Protein 9K01 (pdb70)

Secondary structure (DSSP, 8-state):
-HHHHHHHHHHHHHHGGGGTTSTTEE--SSSSSEEEE-SSEEEEEEEEE--THHHHHHHHT--TTHHHHHHHHHHHHHHTTTPEEEEEEEEEEESS--HHHHHHHHHHHHHHHHHHT-EEEEEEEEE-TTTBSSEEEEEEEEEEEETT----STT--TT-EEEEEEPSSSTTSSHHHHHHHHHHHH-TT-EETTEEHHHHHHPPPP--HHHHHHHHTTS---EEEE--TTGGGGGGGT-SSEEEE-PPPP-HHHHHHHTTT--HHHHTTTS-TTEEEEEEE-GGGHHHHHHHHHHHS-EEEEEEEESSTT-EEEGGGTEE-/-HHHHHHHHHHHHHHGGGGTTSTTEE--SSSSSEEEE-SSEEEEEEEEE--THHHHHHHHT--TTHHHHHHHHHHHHHHTTTPEEEEEEEEEEESS--HHHHHHHHHHHHHHHHHHT-EEEEEEEEE-TTTBSSEEEEEEEEEEEETT----STT--TT-EEEEEE-SSSTTSSHHHHHHHHHHHH-TT-EETTEEHHHHHHPPPP--HHHHHHHHTTS---EEEE--TTGGGGGGGT-SEEEEE-PPPP-HHHHHHHHTT--HHHHHHHS-TTEEEEEEE-GGGHHHHHHHHHTTS-EEEEEEEEEEES-EEEGGGTEE-

Nearest PDB structures (foldseek):
  2v9y-assembly1_A  TM=9.393E-01  e=4.290E-32  Homo sapiens
  2z01-assembly1_A  TM=9.133E-01  e=9.093E-33  Geobacillus kaustophilus
  2btu-assembly1_A  TM=8.397E-01  e=6.267E-33  Bacillus anthracis
  3qty-assembly1_B  TM=8.803E-01  e=1.890E-30  Francisella tularensis subsp. tularensis
  3qty-assembly1_A  TM=8.689E-01  e=3.716E-29  Francisella tularensis subsp. tularensis

Foldseek 3Di:
DVVVVVVVQVVVVVCLVVQVVHFQRWDHPDALWIWGDRDQWTKTKHKDWLPCLQVLCVVVVAQQARLLLQLQSALLSCCFFPWQWEEKEKEKEAQDPDPSNVVSNVNNVVVNCVVSVYYHDYYDYHHDNVVDDGIIMMMMIMTMGGPVLTAQLPQADFQWWKKFFFKPAQRRWPLVVLCVLPCVVANQQRADPRDGNSCRSNPHTDHCNPLSNVLSVPAAFRGKFFQHQQAPLRVCSNDQWEAEWADDDQDDSRVVSVVSPDDPQVCNGITNSTTGMMTIHHPVCVVVSCVSSVVPGDMGRTGTTRRPTNWYANPVVRYID/DCVVVVVVQVVVVVCLVVQVPHFQRWDHPDALWIWGDRDQKTKTKHKWWLPCLQVLCVVVVAQQARLLLQLQSALLSCCFFPWQWEEKEKEKEAQDPDPSNVVSNVNNVVVNCVVSVYYYDYYDYHHDNVPDPGIIMMMMIMTMGGPVLTAQLPQADFQWWKKFFFKPAQRRWPLVVLCVLDCVVQNQQHDDPHDGNSCRSNVHTDHCNVLSNVLSVPAAFRGKFFQHQQAPCRVCSNDFFEAEWAADDQDDSRVVSVVSPQPPLVSNGITNRTTGMMTIHGPVCVVVSCVSSVVPGDMGRTGTTRNHTNWYHNPVVRDID

Solvent-accessible surface area: 23144 Å² total; per-residue (Å²): 90,84,141,2,52,117,38,9,41,139,19,1,109,88,0,34,112,34,5,142,70,104,52,0,49,17,37,90,24,50,52,7,10,8,29,0,37,25,46,130,32,52,1,0,2,9,10,26,11,1,19,8,0,0,31,1,0,53,71,49,46,74,4,30,24,1,0,24,0,0,0,0,4,0,0,0,10,0,1,0,3,8,0,62,1,0,0,0,2,6,6,1,0,0,69,74,48,43,64,108,14,1,98,25,0,5,111,2,0,55,90,0,0,65,48,4,23,0,0,1,3,10,37,40,35,12,55,7,83,56,0,1,52,0,8,0,0,0,4,3,0,0,0,33,6,92,77,83,126,38,22,44,2,132,122,1,125,30,38,8,0,0,0,0,0,10,14,28,14,1,3,9,45,16,6,59,65,0,24,116,48,0,45,108,134,53,23,33,99,76,108,30,119,59,68,75,1,67,55,30,0,5,52,34,3,52,7,0,6,124,1,0,40,59,0,40,123,59,12,70,8,15,0,1,0,0,4,17,40,25,0,4,57,5,0,81,99,10,20,122,65,0,2,68,1,106,5,10,92,28,92,7,2,11,80,6,0,71,107,30,64,19,71,25,45,79,0,1,70,46,2,8,2,18,0,0,0,0,0,0,0,8,69,140,37,38,109,78,0,39,119,6,0,59,140,57,53,130,19,43,83,4,11,56,4,22,189,62,114,36,93,0,42,0,100,73,59,69,33,71,17,94,73,167,1,59,121,45,8,27,137,20,1,83,97,0,34,115,30,7,152,65,111,54,0,65,18,35,89,23,53,53,6,8,8,28,0,34,25,44,126,33,53,1,0,2,11,11,26,8,1,19,9,0,0,30,1,0,53,70,54,42,66,8,38,19,0,0,22,0,0,0,0,4,0,0,0,11,0,0,0,2,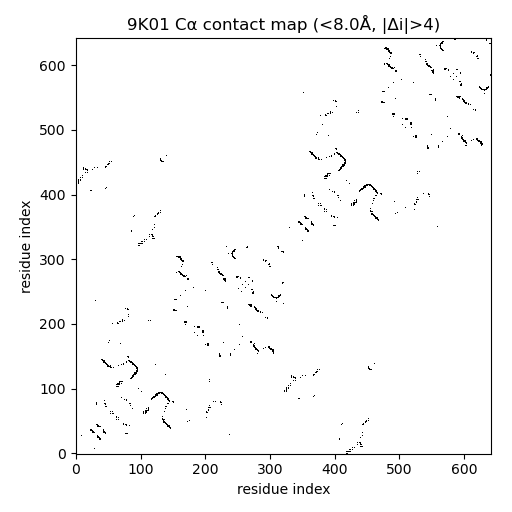8,0,58,1,0,0,0,2,7,7,0,0,0,66,78,49,54,62,95,12,1,85,24,0,4,86,0,0,54,129,1,0,79,57,4,21,0,0,1,3,13,37,39,31,16,58,9,80,51,0,1,59,0,6,0,0,0,2,3,0,0,0,32,5,102,78,81,126,40,21,50,2,140,129,1,124,39,31,4,3,0,0,0,0,11,14,29,16,1,3,10,46,17,7,67,65,0,22,126,52,0,45,112,140,50,24,32,107,78,103,26,107,64,73,71,0,64,53,33,0,4,49,32,4,52,7,0,5,120,1,0,41,58,0,40,125,58,10,76,6,16,0,0,0,0,4,18,40,24,0,3,59,5,0,81,100,10,19,121,70,0,2,58,0,86,4,20,94,33,106,7,2,13,45,4,0,62,110,30,64,15,69,40,50,68,0,1,70,41,2,9,5,18,0,0,0,0,0,0,0,10,90,136,41,60,139,83,0,38,118,6,0,61,152,66,54,138,11,60,85,6,10,65,3,29,199,95,114,37,92,1,50,0,102,78,48,71,24,65,14

InterPro domains:
  IPR004733 Phosphoribosylformylglycinamidine cyclo-ligase [MF_00741] (2-330)
  IPR004733 Phosphoribosylformylglycinamidine cyclo-ligase [PTHR10520] (2-324)
  IPR004733 Phosphoribosylformylglycinamidine cyclo-ligase [TIGR00878] (2-320)
  IPR004733 Phosphoribosylformylglycinamidine cyclo-ligase [cd02196] (40-319)
  IPR010918 PurM-like, C-terminal domain [PF02769] (170-321)
  IPR016188 PurM-like, N-terminal domain [PF00586] (44-158)
  IPR036676 PurM-like, C-terminal domain superfamily [G3DSA:3.90.650.10] (165-334)
  IPR036676 PurM-like, C-terminal domain superfamily [SSF56042] (165-321)
  IPR036921 PurM-like, N-terminal domain superfamily [G3DSA:3.30.1330.10] (2-164)
  IPR036921 PurM-like, N-terminal domain superfamily [SSF55326] (2-164)

Organism: Pyrococcus abyssi (strain GE5 / Orsay) (NCBI:txid272844)

Sequence (642 aa):
TARALREIIRTARETFKLRKGKVGEPGDIGHYAALLDFGNFYLAMTTDGVGTKVLVAEAVGKFDTIGIDMIAMNVNDLLCVGAEPLALVDYFAVKEPNEEVFKQVAKGLYKGAEEAGVAIVGGETAVMPDLINGYDLAGTAIGIVEKGKVITGERIRPGDSVIGISSSGIHSNGLTLARKLLIPKYGLDYEYEGRKLWEWLLEPTRIYVRPILELINSVEVHGLAHITGGGLLNLKRLTNYGFELEMPPIEGIFKLIHENGVPLDEMFRVFNMGVGFIVVVPQEEKEEALEILSRHYKSYELGNVTRELGKIKVKNYGITLLTARALREIIRTARETFKLRKGKVGEPGDIGHYAALLDFGNFYLAMTTDGVGTKVLVAEAVGKFDTIGIDMIAMNVNDLLCVGAEPLALVDYYFAVKEPNEEVFKQVAKGLYKGAEEAGVAIVGGETAVMPDLINGYDLAGTAIGIVEKGKVITGERIRPGDSVIGISSSGIHSNGLTLARKLLIPKYGLDYEYEGRKLWEWLLEPTRIYVRPILELINSVEVHGLAHITGGGLLNLKRLTNYGFELEMPPIEGIFKLIHENGVPLDEMFRVFNMGVGFIVVVPQEEKEEALEILSRHYKSYELGNVTRELGKIKVKNYGITLL

Structure (mmCIF, N/CA/C/O backbone):
data_9K01
#
_entry.id   9K01
#
_cell.length_a   106.017
_cell.length_b   111.987
_cell.length_c   71.119
_cell.angle_alpha   90.000
_cell.angle_beta   106.742
_cell.angle_gamma   90.000
#
_symmetry.space_group_name_H-M   'C 1 2 1'
#
loop_
_entity.id
_entity.type
_entity.pdbx_description
1 polymer 'Phosphoribosylformylglycinamidine cyclo-ligase'
2 non-polymer 'SULFATE ION'
3 non-polymer "ADENOSINE-5'-DIPHOSPHATE"
4 water water
#
loop_
_atom_site.group_PDB
_atom_site.id
_atom_site.type_symbol
_atom_site.label_atom_id
_atom_site.label_alt_id
_atom_site.label_comp_id
_atom_site.label_asym_id
_atom_site.label_entity_id
_atom_site.label_seq_id
_atom_site.pdbx_PDB_ins_code
_atom_site.Cartn_x
_atom_site.Cartn_y
_atom_site.Cartn_z
_atom_site.occupancy
_atom_site.B_iso_or_equiv
_atom_site.auth_seq_id
_atom_site.auth_comp_id
_atom_site.auth_asym_id
_atom_site.auth_atom_id
_atom_site.pdbx_PDB_model_num
ATOM 1 N N . THR A 1 1 ? 10.08376 -7.64786 4.33051 1.000 37.88646 14 THR A N 1
ATOM 2 C CA . THR A 1 1 ? 10.59275 -6.62916 5.24315 1.000 44.46683 14 THR A CA 1
ATOM 3 C C . THR A 1 1 ? 11.90186 -7.08206 5.88819 1.000 47.38984 14 THR A C 1
ATOM 4 O O . THR A 1 1 ? 12.85796 -6.30981 5.98611 1.000 36.73964 14 THR A O 1
ATOM 8 N N . ALA A 1 2 ? 11.94268 -8.34333 6.32610 1.000 47.12058 15 ALA A N 1
ATOM 9 C CA . ALA A 1 2 ? 13.15427 -8.86333 6.95312 1.000 44.19201 15 ALA A CA 1
ATOM 10 C C . ALA A 1 2 ? 14.31596 -8.88880 5.96960 1.000 39.57363 15 ALA A C 1
ATOM 11 O O . ALA A 1 2 ? 15.45660 -8.57619 6.33320 1.000 36.78371 15 ALA A O 1
ATOM 13 N N . ARG A 1 3 ? 14.04231 -9.24247 4.71202 1.000 37.08306 16 ARG A N 1
ATOM 14 C CA . ARG A 1 3 ? 15.10426 -9.31933 3.71569 1.000 37.02900 16 ARG A CA 1
ATOM 15 C C . ARG A 1 3 ? 15.57867 -7.92414 3.32381 1.000 30.09864 16 ARG A C 1
ATOM 16 O O . ARG A 1 3 ? 16.76793 -7.71234 3.05446 1.000 36.40922 16 ARG A O 1
ATOM 24 N N . ALA A 1 4 ? 14.65730 -6.96313 3.28735 1.000 29.74250 17 ALA A N 1
ATOM 25 C CA . ALA A 1 4 ? 15.03294 -5.57245 3.06027 1.000 30.32221 17 ALA A CA 1
ATOM 26 C C . ALA A 1 4 ? 15.86037 -5.03740 4.22050 1.000 31.16874 17 ALA A C 1
ATOM 27 O O . ALA A 1 4 ? 16.93284 -4.45606 4.01822 1.000 32.14527 17 ALA A O 1
ATOM 29 N N . LEU A 1 5 ? 15.37120 -5.22538 5.44757 1.000 27.99552 18 LEU A N 1
ATOM 30 C CA . LEU A 1 5 ? 16.09131 -4.74185 6.62395 1.000 31.31985 18 LEU A CA 1
ATOM 31 C C . LEU A 1 5 ? 17.46499 -5.38903 6.75643 1.000 35.60250 18 LEU A C 1
ATOM 32 O O . LEU A 1 5 ? 18.40819 -4.74799 7.23321 1.000 30.99505 18 LEU A O 1
ATOM 37 N N . ARG A 1 6 ? 17.60975 -6.64400 6.32357 1.000 29.33954 19 ARG A N 1
ATOM 38 C CA . ARG A 1 6 ? 18.89655 -7.32350 6.45133 1.000 27.69097 19 ARG A CA 1
ATOM 39 C C . ARG A 1 6 ? 20.03152 -6.50786 5.83543 1.000 28.07164 19 ARG A C 1
ATOM 40 O O . ARG A 1 6 ? 21.14317 -6.46918 6.37411 1.000 31.18452 19 ARG A O 1
ATOM 48 N N . GLU A 1 7 ? 19.76212 -5.84078 4.71188 1.000 31.29206 20 GLU A N 1
ATOM 49 C CA . GLU A 1 7 ? 20.78317 -5.03257 4.05090 1.000 32.59998 20 GLU A CA 1
ATOM 50 C C . GLU A 1 7 ? 21.27159 -3.90639 4.95325 1.000 25.65809 20 GLU A C 1
ATOM 51 O O . GLU A 1 7 ? 22.47575 -3.62114 5.01371 1.000 28.87356 20 GLU A O 1
ATOM 57 N N . ILE A 1 8 ? 20.34881 -3.22943 5.63290 1.000 27.74380 21 ILE A N 1
ATOM 58 C CA . ILE A 1 8 ? 20.76767 -2.13099 6.49707 1.000 23.86466 21 ILE A CA 1
ATOM 59 C C . ILE A 1 8 ? 21.46368 -2.67333 7.74002 1.000 27.07755 21 ILE A C 1
ATOM 60 O O . ILE A 1 8 ? 22.48235 -2.12722 8.18368 1.000 26.86376 21 ILE A O 1
ATOM 65 N N . ILE A 1 9 ? 20.96058 -3.78411 8.29178 1.000 26.94324 22 ILE A N 1
ATOM 66 C CA . ILE A 1 9 ? 21.55532 -4.34445 9.50731 1.000 29.69666 22 ILE A CA 1
ATOM 67 C C . ILE A 1 9 ? 22.98151 -4.80942 9.24069 1.000 29.09278 22 ILE A C 1
ATOM 68 O O . ILE A 1 9 ? 23.88506 -4.60934 10.06465 1.000 26.79370 22 ILE A O 1
ATOM 73 N N . ARG A 1 10 ? 23.20950 -5.43462 8.08287 1.000 29.58038 23 ARG A N 1
ATOM 74 C CA . ARG A 1 10 ? 24.55587 -5.87601 7.73130 1.000 29.53373 23 ARG A CA 1
ATOM 75 C C . ARG A 1 10 ? 25.51695 -4.69881 7.61777 1.000 30.50265 23 ARG A C 1
ATOM 76 O O . ARG A 1 10 ? 26.64343 -4.75743 8.11925 1.000 32.68958 23 ARG A O 1
ATOM 84 N N . THR A 1 11 ? 25.09505 -3.62031 6.94908 1.000 28.47937 24 THR A N 1
ATOM 85 C CA . THR A 1 11 ? 25.93142 -2.42645 6.87516 1.000 27.79093 24 THR A CA 1
ATOM 86 C C . THR A 1 11 ? 26.21672 -1.87665 8.26110 1.000 27.51300 24 THR A C 1
ATOM 87 O O . THR A 1 11 ? 27.35732 -1.51309 8.57368 1.000 30.57281 24 THR A O 1
ATOM 91 N N . ALA A 1 12 ? 25.18191 -1.79477 9.10314 1.000 25.93423 25 ALA A N 1
ATOM 92 C CA . ALA A 1 12 ? 25.36917 -1.25982 10.44625 1.000 29.05825 25 ALA A CA 1
ATOM 93 C C . ALA A 1 12 ? 26.44928 -2.03623 11.18850 1.000 32.75276 25 ALA A C 1
ATOM 94 O O . ALA A 1 12 ? 27.37861 -1.44638 11.74926 1.000 27.05511 25 ALA A O 1
ATOM 96 N N . ARG A 1 13 ? 26.37205 -3.37167 11.15937 1.000 27.81732 26 ARG A N 1
ATOM 97 C CA . ARG A 1 13 ? 27.36761 -4.17404 11.86173 1.000 27.31863 26 ARG A CA 1
ATOM 98 C C . ARG A 1 13 ? 28.76292 -3.91754 11.31134 1.000 28.70180 26 ARG A C 1
ATOM 99 O O . ARG A 1 13 ? 29.74487 -3.89927 12.06449 1.000 31.95675 26 ARG A O 1
ATOM 107 N N . GLU A 1 14 ? 28.86539 -3.68884 10.00299 1.000 26.78645 27 GLU A N 1
ATOM 108 C CA . GLU A 1 14 ? 30.15469 -3.37377 9.39983 1.000 29.11797 27 GLU A CA 1
ATOM 109 C C . GLU A 1 14 ? 30.73033 -2.06683 9.94294 1.000 35.30425 27 GLU A C 1
ATOM 110 O O . GLU A 1 14 ? 31.95209 -1.90753 10.00464 1.000 37.80248 27 GLU A O 1
ATOM 116 N N . THR A 1 15 ? 29.88244 -1.11865 10.34652 1.000 29.50381 28 THR A N 1
ATOM 117 C CA . THR A 1 15 ? 30.41902 0.13977 10.85559 1.000 25.43375 28 THR A CA 1
ATOM 118 C C . THR A 1 15 ? 30.88779 0.05389 12.30129 1.000 27.96092 28 THR A C 1
ATOM 119 O O . THR A 1 15 ? 31.51904 1.00134 12.77977 1.000 26.75499 28 THR A O 1
ATOM 123 N N . PHE A 1 16 ? 30.59911 -1.04355 13.00856 1.000 27.48576 29 PHE A N 1
ATOM 124 C CA . PHE A 1 16 ? 31.02644 -1.14274 14.40266 1.000 29.24120 29 PHE A CA 1
ATOM 125 C C . PHE A 1 16 ? 32.53528 -0.98281 14.54328 1.000 33.70228 29 PHE A C 1
ATOM 126 O O . PHE A 1 16 ? 33.00505 -0.43938 15.55104 1.000 33.03756 29 PHE A O 1
ATOM 134 N N . LYS A 1 17 ? 33.30962 -1.43104 13.54636 1.000 31.00553 30 LYS A N 1
ATOM 135 C CA . LYS A 1 17 ? 34.76229 -1.35566 13.66219 1.000 35.42433 30 LYS A CA 1
ATOM 136 C C . LYS A 1 17 ? 35.25085 0.07911 13.74750 1.000 35.78914 30 LYS A C 1
ATOM 137 O O . LYS A 1 17 ? 36.35516 0.31818 14.24740 1.000 35.28904 30 LYS A O 1
ATOM 143 N N . LEU A 1 18 ? 34.46623 1.03614 13.24704 1.000 29.55316 31 LEU A N 1
ATOM 144 C CA . LEU A 1 18 ? 34.90331 2.42571 13.23987 1.000 30.65641 31 LEU A CA 1
ATOM 145 C C . LEU A 1 18 ? 35.07670 2.98094 14.64753 1.000 30.72559 31 LEU A C 1
ATOM 146 O O . LEU A 1 18 ? 35.81195 3.95814 14.83025 1.000 31.85606 31 LEU A O 1
ATOM 151 N N . ARG A 1 19 ? 34.44677 2.37011 15.65388 1.000 30.80302 32 ARG A N 1
ATOM 152 C CA . ARG A 1 19 ? 34.63542 2.77139 17.04147 1.000 31.62386 32 ARG A CA 1
ATOM 153 C C . ARG A 1 19 ? 35.33191 1.69349 17.86864 1.000 32.39794 32 ARG A C 1
ATOM 154 O O . ARG A 1 19 ? 35.32117 1.76951 19.10200 1.000 33.37982 32 ARG A O 1
ATOM 162 N N . LYS A 1 20 ? 35.91947 0.68447 17.22674 1.000 31.32598 33 LYS A N 1
ATOM 163 C CA . LYS A 1 20 ? 36.59331 -0.37818 17.96634 1.000 41.13232 33 LYS A CA 1
ATOM 164 C C . LYS A 1 20 ? 37.72528 0.21208 18.80294 1.000 33.32170 33 LYS A C 1
ATOM 165 O O . LYS A 1 20 ? 38.58443 0.93398 18.28906 1.000 42.65992 33 LYS A O 1
ATOM 171 N N . GLY A 1 21 ? 37.70925 -0.08085 20.10317 1.000 39.01035 34 GLY A N 1
ATOM 172 C CA . GLY A 1 21 ? 38.73410 0.41188 21.00187 1.000 37.30165 34 GLY A CA 1
ATOM 173 C C . GLY A 1 21 ? 38.63922 1.88160 21.33404 1.000 48.67982 34 GLY A C 1
ATOM 174 O O . GLY A 1 21 ? 39.56730 2.42881 21.93582 1.000 45.69266 34 GLY A O 1
ATOM 175 N N . LYS A 1 22 ? 37.54729 2.53893 20.96197 1.000 35.75515 35 LYS A N 1
ATOM 176 C CA . LYS A 1 22 ? 37.35235 3.95854 21.19439 1.000 34.75938 35 LYS A CA 1
ATOM 177 C C . LYS A 1 22 ? 36.11882 4.15858 22.06162 1.000 39.06997 35 LYS A C 1
ATOM 178 O O . LYS A 1 22 ? 35.31005 3.24203 22.25677 1.000 34.45843 35 LYS A O 1
ATOM 184 N N . VAL A 1 23 ? 35.98526 5.37746 22.59068 1.000 33.41116 36 VAL A N 1
ATOM 185 C CA . VAL A 1 23 ? 34.76651 5.73307 23.30392 1.000 34.99921 36 VAL A CA 1
ATOM 186 C C . VAL A 1 23 ? 33.58137 5.52070 22.37332 1.000 30.28473 36 VAL A C 1
ATOM 187 O O . VAL A 1 23 ? 33.64832 5.80966 21.17269 1.000 27.74907 36 VAL A O 1
ATOM 191 N N . GLY A 1 24 ? 32.50484 4.96114 22.90992 1.000 29.19814 37 GLY A N 1
ATOM 192 C CA . GLY A 1 24 ? 31.31780 4.72218 22.11728 1.000 31.76814 37 GLY A CA 1
ATOM 193 C C . GLY A 1 24 ? 31.26753 3.38647 21.41410 1.000 32.33725 37 GLY A C 1
ATOM 194 O O . GLY A 1 24 ? 30.30867 3.13551 20.67345 1.000 30.15667 37 GLY A O 1
ATOM 195 N N . GLU A 1 25 ? 32.26214 2.52390 21.62075 1.000 28.90375 38 GLU A N 1
ATOM 196 C CA . GLU A 1 25 ? 32.26374 1.20839 21.00524 1.000 27.28024 38 GLU A CA 1
ATOM 197 C C . GLU A 1 25 ? 30.94773 0.48785 21.29161 1.000 26.55793 38 GLU A C 1
ATOM 198 O O . GLU A 1 25 ? 30.56664 0.34623 22.46319 1.000 26.89608 38 GLU A O 1
ATOM 204 N N . PRO A 1 26 ? 30.23932 0.02523 20.26804 1.000 26.04044 39 PRO A N 1
ATOM 205 C CA . PRO A 1 26 ? 28.90823 -0.54477 20.46632 1.000 27.65532 39 PRO A CA 1
ATOM 206 C C . PRO A 1 26 ? 28.91443 -2.04788 20.69976 1.000 34.09667 39 PRO A C 1
ATOM 207 O O . PRO A 1 26 ? 29.85679 -2.76614 20.35360 1.000 35.06789 39 PRO A O 1
ATOM 211 N N . GLY A 1 27 ? 27.81121 -2.51091 21.28104 1.000 31.00047 40 GLY A N 1
ATOM 212 C CA . GLY A 1 27 ? 27.46585 -3.91641 21.30530 1.000 33.12782 40 GLY A CA 1
ATOM 213 C C . GLY A 1 27 ? 26.74602 -4.29623 20.02971 1.000 33.02540 40 GLY A C 1
ATOM 214 O O . GLY A 1 27 ? 26.79915 -3.58665 19.02131 1.000 36.98314 40 GLY A O 1
ATOM 215 N N . ASP A 1 28 ? 26.04140 -5.41959 20.07619 1.000 31.40810 41 ASP A N 1
ATOM 216 C CA . ASP A 1 28 ? 25.43808 -5.88887 18.84207 1.000 36.64421 41 ASP A CA 1
ATOM 217 C C . ASP A 1 28 ? 24.07835 -5.23140 18.63202 1.000 31.70182 41 ASP A C 1
ATOM 218 O O . ASP A 1 28 ? 23.44407 -4.72057 19.56126 1.000 32.47763 41 ASP A O 1
ATOM 223 N N . ILE A 1 29 ? 23.66463 -5.22047 17.37672 1.000 30.35008 42 ILE A N 1
ATOM 224 C CA . ILE A 1 29 ? 22.34640 -4.75216 16.98808 1.000 29.59655 42 ILE A CA 1
ATOM 225 C C . ILE A 1 29 ? 21.33183 -5.87713 17.18339 1.000 36.40718 42 ILE A C 1
ATOM 226 O O . ILE A 1 29 ? 21.68178 -7.05753 17.24575 1.000 37.27899 42 ILE A O 1
ATOM 231 N N . GLY A 1 30 ? 20.05909 -5.50614 17.32801 1.000 30.48910 43 GLY A N 1
ATOM 232 C CA . GLY A 1 30 ? 18.96528 -6.45943 17.40179 1.000 29.49655 43 GLY A CA 1
ATOM 233 C C . GLY A 1 30 ? 18.21350 -6.46457 18.71737 1.000 31.47146 43 GLY A C 1
ATOM 234 O O . GLY A 1 30 ? 17.09835 -7.01543 18.78480 1.000 32.85251 43 GLY A O 1
ATOM 235 N N . HIS A 1 31 ? 18.78155 -5.88414 19.76905 1.000 26.43160 44 HIS A N 1
ATOM 236 C CA . HIS A 1 31 ? 18.13460 -5.88125 21.06715 1.000 24.95969 44 HIS A CA 1
ATOM 237 C C . HIS A 1 31 ? 17.24160 -4.64869 21.17054 1.000 26.46111 44 HIS A C 1
ATOM 238 O O . HIS A 1 31 ? 17.05993 -3.89630 20.20930 1.000 27.33537 44 HIS A O 1
ATOM 245 N N . TYR A 1 32 ? 16.69593 -4.41942 22.36084 1.000 22.87319 45 TYR A N 1
ATOM 246 C CA . TYR A 1 32 ? 15.81366 -3.28328 22.58133 1.000 18.75061 45 TYR A CA 1
ATOM 247 C C . TYR A 1 32 ? 16.54008 -1.95217 22.55493 1.000 20.88344 45 TYR A C 1
ATOM 248 O O . TYR A 1 32 ? 15.89172 -0.91460 22.37045 1.000 22.33747 45 TYR A O 1
ATOM 257 N N . ALA A 1 33 ? 17.84765 -1.95014 22.79378 1.000 21.41997 46 ALA A N 1
ATOM 258 C CA . ALA A 1 33 ? 18.61873 -0.71720 22.74497 1.000 18.86828 46 ALA A CA 1
ATOM 259 C C . ALA A 1 33 ? 20.02574 -1.07136 22.31638 1.000 22.36692 46 ALA A C 1
ATOM 260 O O . ALA A 1 33 ? 20.45541 -2.21975 22.43317 1.000 21.39110 46 ALA A O 1
ATOM 262 N N . ALA A 1 34 ? 20.73021 -0.07913 21.79213 1.000 20.61417 47 ALA A N 1
ATOM 263 C CA . ALA A 1 34 ? 22.15980 -0.21307 21.56811 1.000 20.63313 47 ALA A CA 1
ATOM 264 C C . ALA A 1 34 ? 22.88689 0.17911 22.84517 1.000 21.45693 47 ALA A C 1
ATOM 265 O O . ALA A 1 34 ? 22.43971 1.06418 23.57110 1.000 22.84780 47 ALA A O 1
ATOM 267 N N . LEU A 1 35 ? 23.98748 -0.51138 23.13232 1.000 22.27857 48 LEU A N 1
ATOM 268 C CA . LEU A 1 35 ? 24.84689 -0.18898 24.26330 1.000 22.57757 48 LEU A CA 1
ATOM 269 C C . LEU A 1 35 ? 26.17233 0.33241 23.73523 1.000 24.39421 48 LEU A C 1
ATOM 270 O O . LEU A 1 35 ? 26.82014 -0.33733 22.92437 1.000 29.87310 48 LEU A O 1
ATOM 275 N N . LEU A 1 36 ? 26.56309 1.51694 24.18890 1.000 22.79285 49 LEU A N 1
ATOM 276 C CA . LEU A 1 36 ? 27.81216 2.15066 23.77822 1.000 22.41084 49 LEU A CA 1
ATOM 277 C C . LEU A 1 36 ? 28.72957 2.28127 24.98429 1.000 24.17736 49 LEU A C 1
ATOM 278 O O . LEU A 1 36 ? 28.31708 2.79514 26.02592 1.000 24.64980 49 LEU A O 1
ATOM 283 N N . ASP A 1 37 ? 29.98371 1.85167 24.82268 1.000 26.53052 50 ASP A N 1
ATOM 284 C CA . ASP A 1 37 ? 30.92897 1.77047 25.93331 1.000 28.18772 50 ASP A CA 1
ATOM 285 C C . ASP A 1 37 ? 31.51334 3.14602 26.22709 1.000 31.78484 50 ASP A C 1
ATOM 286 O O . ASP A 1 37 ? 32.20312 3.72731 25.38533 1.000 30.41721 50 ASP A O 1
ATOM 291 N N . PHE A 1 38 ? 31.23424 3.67224 27.41698 1.000 28.17178 51 PHE A N 1
ATOM 292 C CA . PHE A 1 38 ? 31.82189 4.92530 27.86703 1.000 29.52352 51 PHE A CA 1
ATOM 293 C C . PHE A 1 38 ? 32.74434 4.72176 29.06566 1.000 33.34802 51 PHE A C 1
ATOM 294 O O . PHE A 1 38 ? 32.95551 5.65309 29.84433 1.000 39.12969 51 PHE A O 1
ATOM 302 N N . GLY A 1 39 ? 33.27606 3.51460 29.23634 1.000 31.94061 52 GLY A N 1
ATOM 303 C CA . GLY A 1 39 ? 34.23505 3.24383 30.29572 1.000 38.95974 52 GLY A CA 1
ATOM 304 C C . GLY A 1 39 ? 33.63288 2.63229 31.54357 1.000 36.85604 52 GLY A C 1
ATOM 305 O O . GLY A 1 39 ? 33.58352 1.40672 31.68666 1.000 42.46768 52 GLY A O 1
ATOM 306 N N . ASN A 1 40 ? 33.17266 3.47982 32.46151 1.000 35.47691 53 ASN A N 1
ATOM 307 C CA . ASN A 1 40 ? 32.55250 2.99132 33.68590 1.000 37.48771 53 ASN A CA 1
ATOM 308 C C . ASN A 1 40 ? 31.10176 2.58278 33.47711 1.000 51.27502 53 ASN A C 1
ATOM 309 O O . ASN A 1 40 ? 30.53771 1.86645 34.31301 1.000 40.76539 53 ASN A O 1
ATOM 314 N N . PHE A 1 41 ? 30.49520 3.00979 32.37559 1.000 35.44456 54 PHE A N 1
ATOM 315 C CA . PHE A 1 41 ? 29.07018 2.82473 32.15494 1.000 30.83163 54 PHE A CA 1
ATOM 316 C C . PHE A 1 41 ? 28.82759 2.69985 30.66516 1.000 26.80763 54 PHE A C 1
ATOM 317 O O . PHE A 1 41 ? 29.68835 3.03753 29.84718 1.000 26.82090 54 PHE A O 1
ATOM 325 N N . TYR A 1 42 ? 27.64939 2.18061 30.32481 1.000 26.81850 55 TYR A N 1
ATOM 326 C CA . TYR A 1 42 ? 27.16598 2.16156 28.95424 1.000 23.28844 55 TYR A CA 1
ATOM 327 C C . TYR A 1 42 ? 26.11045 3.24168 28.78377 1.000 22.94131 55 TYR A C 1
ATOM 328 O O . TYR A 1 42 ? 25.29236 3.46776 29.67751 1.000 23.33401 55 TYR A O 1
ATOM 337 N N . LEU A 1 43 ? 26.14032 3.91785 27.63888 1.000 23.47914 56 LEU A N 1
ATOM 338 C CA . LEU A 1 43 ? 24.99441 4.68927 27.18329 1.000 23.04326 56 LEU A CA 1
ATOM 339 C C . LEU A 1 43 ? 24.10640 3.75581 26.37167 1.000 20.86844 56 LEU A C 1
ATOM 340 O O . LEU A 1 43 ? 24.59778 3.03255 25.50611 1.000 23.08262 56 LEU A O 1
ATOM 345 N N . ALA A 1 44 ? 22.81520 3.75284 26.67131 1.000 20.87050 57 ALA A N 1
ATOM 346 C CA . ALA A 1 44 ? 21.84519 2.99302 25.89677 1.000 19.94726 57 ALA A CA 1
ATOM 347 C C . ALA A 1 44 ? 21.08146 3.94570 24.99113 1.000 18.10213 57 ALA A C 1
ATOM 348 O O . ALA A 1 44 ? 20.71624 5.04202 25.40215 1.000 19.37698 57 ALA A O 1
ATOM 350 N N . MET A 1 45 ? 20.84230 3.50758 23.75663 1.000 18.75247 58 MET A N 1
ATOM 351 C CA . MET A 1 45 ? 20.26247 4.32663 22.69710 1.000 19.95692 58 MET A CA 1
ATOM 352 C C . MET A 1 45 ? 19.16264 3.53324 22.00774 1.000 19.30837 58 MET A C 1
ATOM 353 O O . MET A 1 45 ? 19.41547 2.41687 21.55289 1.000 23.02194 58 MET A O 1
ATOM 358 N N . THR A 1 46 ? 17.98311 4.13035 21.85231 1.000 19.38132 59 THR A N 1
ATOM 359 C CA . THR A 1 46 ? 16.90950 3.45238 21.13160 1.000 19.44983 59 THR A CA 1
ATOM 360 C C . THR A 1 46 ? 16.10972 4.46022 20.32320 1.000 21.76763 59 THR A C 1
ATOM 361 O O . THR A 1 46 ? 16.06826 5.64632 20.64705 1.000 20.03543 59 THR A O 1
ATOM 365 N N . THR A 1 47 ? 15.46756 3.96604 19.26005 1.000 19.72094 60 THR A N 1
ATOM 366 C CA . THR A 1 47 ? 14.69528 4.81123 18.35905 1.000 18.77236 60 THR A CA 1
ATOM 367 C C . THR A 1 47 ? 13.38899 4.12748 18.01325 1.000 19.43559 60 THR A C 1
ATOM 368 O O . THR A 1 47 ? 13.39384 2.94864 17.66174 1.000 21.35196 60 THR A O 1
ATOM 372 N N . ASP A 1 48 ? 12.28419 4.86117 18.09481 1.000 18.06516 61 ASP A N 1
ATOM 373 C CA . ASP A 1 48 ? 11.00018 4.27242 17.74048 1.000 20.56256 61 ASP A CA 1
ATOM 374 C C . ASP A 1 48 ? 10.01180 5.38285 17.44710 1.000 20.60741 61 ASP A C 1
ATOM 375 O O . ASP A 1 48 ? 10.13373 6.49259 17.96856 1.000 18.77652 61 ASP A O 1
ATOM 380 N N . GLY A 1 49 ? 9.01804 5.05727 16.61780 1.000 21.50811 62 GLY A N 1
ATOM 381 C CA . GLY A 1 49 ? 7.92788 5.95733 16.32910 1.000 19.98346 62 GLY A CA 1
ATOM 382 C C . GLY A 1 49 ? 6.59749 5.43067 16.85655 1.000 22.03890 62 GLY A C 1
ATOM 383 O O . GLY A 1 49 ? 6.47144 4.29595 17.33182 1.000 22.69481 62 GLY A O 1
ATOM 384 N N . VAL A 1 50 ? 5.59831 6.31085 16.77968 1.000 17.74797 63 VAL A N 1
ATOM 385 C CA . VAL A 1 50 ? 4.24388 5.98203 17.21662 1.000 17.71290 63 VAL A CA 1
ATOM 386 C C . VAL A 1 50 ? 3.57593 5.02002 16.24455 1.000 19.94506 63 VAL A C 1
ATOM 387 O O . VAL A 1 50 ? 2.86731 4.09807 16.65903 1.000 21.36468 63 VAL A O 1
ATOM 391 N N . GLY A 1 51 ? 3.76755 5.21878 14.94668 1.000 19.55876 64 GLY A N 1
ATOM 392 C CA . GLY A 1 51 ? 3.05824 4.40946 13.96381 1.000 17.86700 64 GLY A CA 1
ATOM 393 C C . GLY A 1 51 ? 1.75635 5.06498 13.53777 1.000 18.71294 64 GLY A C 1
ATOM 394 O O . GLY A 1 51 ? 1.51065 6.25345 13.76735 1.000 20.39860 64 GLY A O 1
ATOM 395 N N . THR A 1 52 ? 0.88669 4.25782 12.91208 1.000 19.44651 65 THR A N 1
ATOM 396 C CA . THR A 1 52 ? -0.30208 4.84188 12.30039 1.000 19.33752 65 THR A CA 1
ATOM 397 C C . THR A 1 52 ? -1.39546 5.16269 13.30818 1.000 19.65345 65 THR A C 1
ATOM 398 O O . THR A 1 52 ? -2.45007 5.66270 12.91822 1.000 19.70975 65 THR A O 1
ATOM 402 N N . LYS A 1 53 ? -1.14931 4.96081 14.60993 1.000 18.01778 66 LYS A N 1
ATOM 403 C CA . LYS A 1 53 ? -2.01773 5.55152 15.61462 1.000 18.15683 66 LYS A CA 1
ATOM 404 C C . LYS A 1 53 ? -2.24510 7.04309 15.35074 1.000 20.27650 66 LYS A C 1
ATOM 405 O O . LYS A 1 53 ? -3.31058 7.57960 15.66461 1.000 18.46836 66 LYS A O 1
ATOM 411 N N . VAL A 1 54 ? -1.26004 7.73332 14.76663 1.000 19.22348 67 VAL A N 1
ATOM 412 C CA . VAL A 1 54 ? -1.44784 9.16112 14.53404 1.000 19.54469 67 VAL A CA 1
ATOM 413 C C . VAL A 1 54 ? -2.55208 9.43551 13.52860 1.000 21.40199 67 VAL A C 1
ATOM 414 O O . VAL A 1 54 ? -3.07237 10.55406 13.49629 1.000 22.36645 67 VAL A O 1
ATOM 418 N N . LEU A 1 55 ? -2.91564 8.44798 12.70271 1.000 21.93059 68 LEU A N 1
ATOM 419 C CA . LEU A 1 55 ? -4.02237 8.64860 11.77089 1.000 21.90725 68 LEU A CA 1
ATOM 420 C C . LEU A 1 55 ? -5.35945 8.62090 12.49845 1.000 25.01086 68 LEU A C 1
ATOM 421 O O . LEU A 1 55 ? -6.30496 9.29444 12.08257 1.000 24.61745 68 LEU A O 1
ATOM 426 N N . VAL A 1 56 ? -5.45196 7.89856 13.61694 1.000 20.43133 69 VAL A N 1
ATOM 427 C CA . VAL A 1 56 ? -6.65597 8.00170 14.43252 1.000 21.56225 69 VAL A CA 1
ATOM 428 C C . VAL A 1 56 ? -6.70884 9.35207 15.12635 1.000 23.03593 69 VAL A C 1
ATOM 429 O O . VAL A 1 56 ? -7.76552 9.99358 15.18943 1.000 23.36327 69 VAL A O 1
ATOM 433 N N . ALA A 1 57 ? -5.56859 9.81151 15.66016 1.000 20.71059 70 ALA A N 1
ATOM 434 C CA . ALA A 1 57 ? -5.50195 11.14724 16.23506 1.000 19.18524 70 ALA A CA 1
ATOM 435 C C . ALA A 1 57 ? -5.92411 12.19273 15.21034 1.000 20.72566 70 ALA A C 1
ATOM 436 O O . ALA A 1 57 ? -6.72574 13.07114 15.51948 1.000 22.58125 70 ALA A O 1
ATOM 438 N N . GLU A 1 58 ? -5.44368 12.06776 13.97439 1.000 22.07076 71 GLU A N 1
ATOM 439 C CA . GLU A 1 58 ? -5.81572 13.03404 12.94356 1.000 22.84956 71 GLU A CA 1
ATOM 440 C C . GLU A 1 58 ? -7.28658 12.90011 12.56797 1.000 29.97047 71 GLU A C 1
ATOM 441 O O . GLU A 1 58 ? -7.96711 13.90935 12.34398 1.000 29.96021 71 GLU A O 1
ATOM 447 N N . ALA A 1 59 ? -7.78625 11.66260 12.47585 1.000 23.89619 72 ALA A N 1
ATOM 448 C CA . ALA A 1 59 ? -9.18815 11.44861 12.12585 1.000 24.18377 72 ALA A CA 1
ATOM 449 C C . ALA A 1 59 ? -10.11508 12.15825 13.10145 1.000 30.24381 72 ALA A C 1
ATOM 450 O O . ALA A 1 59 ? -11.07264 12.82241 12.68734 1.000 31.42058 72 ALA A O 1
ATOM 452 N N . VAL A 1 60 ? -9.85968 12.02840 14.41017 1.000 27.11243 73 VAL A N 1
ATOM 453 C CA . VAL A 1 60 ? -10.76951 12.65460 15.36882 1.000 27.45318 73 VAL A CA 1
ATOM 454 C C . VAL A 1 60 ? -10.34534 14.05442 15.74083 1.000 28.40472 73 VAL A C 1
ATOM 455 O O . VAL A 1 60 ? -11.12552 14.76651 16.38569 1.000 28.01832 73 VAL A O 1
ATOM 459 N N . GLY A 1 61 ? -9.15113 14.48307 15.34661 1.000 24.27067 74 GLY A N 1
ATOM 460 C CA . GLY A 1 61 ? -8.67702 15.79609 15.71410 1.000 28.57195 74 GLY A CA 1
ATOM 461 C C . GLY A 1 61 ? -8.21207 15.91549 17.14550 1.000 32.20281 74 GLY A C 1
ATOM 462 O O . GLY A 1 61 ? -8.45374 16.94114 17.77626 1.000 31.59755 74 GLY A O 1
ATOM 463 N N . LYS A 1 62 ? -7.53632 14.89063 17.68394 1.000 26.73863 75 LYS A N 1
ATOM 464 C CA . LYS A 1 62 ? -7.04959 14.91860 19.06705 1.000 21.61645 75 LYS A CA 1
ATOM 465 C C . LYS A 1 62 ? -5.63221 14.35108 19.10248 1.000 26.40709 75 LYS A C 1
ATOM 466 O O . LYS A 1 62 ? -5.45685 13.13050 19.05640 1.000 25.31274 75 LYS A O 1
ATOM 472 N N . PHE A 1 63 ? -4.63304 15.23060 19.21598 1.000 25.58350 76 PHE A N 1
ATOM 473 C CA . PHE A 1 63 ? -3.22992 14.83253 19.29615 1.000 25.42120 76 PHE A CA 1
ATOM 474 C C . PHE A 1 63 ? -2.66261 14.96166 20.70435 1.000 23.63972 76 PHE A C 1
ATOM 475 O O . PHE A 1 63 ? -1.44274 14.82916 20.89333 1.000 24.43549 76 PHE A O 1
ATOM 483 N N . ASP A 1 64 ? -3.52442 15.19983 21.70095 1.000 22.95943 77 ASP A N 1
ATOM 484 C CA . ASP A 1 64 ? -3.09698 15.53221 23.05510 1.000 25.18953 77 ASP A CA 1
ATOM 485 C C . ASP A 1 64 ? -2.32806 14.42049 23.76011 1.000 27.11149 77 ASP A C 1
ATOM 486 O O . ASP A 1 64 ? -1.71958 14.68572 24.80305 1.000 24.50394 77 ASP A O 1
ATOM 491 N N . THR A 1 65 ? -2.37118 13.18002 23.26392 1.000 23.76916 78 THR A N 1
ATOM 492 C CA . THR A 1 65 ? -1.71750 12.06450 23.94446 1.000 22.71513 78 THR A CA 1
ATOM 493 C C . THR A 1 65 ? -0.69346 11.32162 23.09028 1.000 21.20815 78 THR A C 1
ATOM 494 O O . THR A 1 65 ? 0.00641 10.43822 23.61551 1.000 20.57861 78 THR A O 1
ATOM 498 N N . ILE A 1 66 ? -0.57473 11.64561 21.80026 1.000 20.10037 79 ILE A N 1
ATOM 499 C CA . ILE A 1 66 ? 0.36234 10.94555 20.92880 1.000 16.48616 79 ILE A CA 1
ATOM 500 C C . ILE A 1 66 ? 1.80427 11.11428 21.41030 1.000 18.80906 79 ILE A C 1
ATOM 501 O O . ILE A 1 66 ? 2.65002 10.23628 21.20232 1.000 19.54870 79 ILE A O 1
ATOM 506 N N . GLY A 1 67 ? 2.11649 12.24612 22.03206 1.000 19.44725 80 GLY A N 1
ATOM 507 C CA . GLY A 1 67 ? 3.44156 12.41955 22.60545 1.000 19.07814 80 GLY A CA 1
ATOM 508 C C . GLY A 1 67 ? 3.73416 11.43262 23.71866 1.000 16.94150 80 GLY A C 1
ATOM 509 O O . GLY A 1 67 ? 4.88314 11.01291 23.89304 1.000 18.70374 80 GLY A O 1
ATOM 510 N N . ILE A 1 68 ? 2.70771 11.05297 24.48713 1.000 17.13327 81 ILE A N 1
ATOM 511 C CA . ILE A 1 68 ? 2.89114 10.00281 25.48933 1.000 18.67279 81 ILE A CA 1
ATOM 512 C C . ILE A 1 68 ? 3.27785 8.69077 24.81223 1.000 16.73585 81 ILE A C 1
ATOM 513 O O . ILE A 1 68 ? 4.20570 8.00138 25.24760 1.000 17.55912 81 ILE A O 1
ATOM 518 N N . ASP A 1 69 ? 2.56757 8.32756 23.72824 1.000 15.19111 82 ASP A N 1
ATOM 519 C CA . ASP A 1 69 ? 2.91171 7.10953 22.99421 1.000 16.32613 82 ASP A CA 1
ATOM 520 C C . ASP A 1 69 ? 4.36603 7.12728 22.55005 1.000 18.23639 82 ASP A C 1
ATOM 521 O O . ASP A 1 69 ? 5.08256 6.12975 22.69097 1.000 18.09084 82 ASP A O 1
ATOM 526 N N . MET A 1 70 ? 4.82541 8.25137 21.98547 1.000 15.50839 83 MET A N 1
ATOM 527 C CA . MET A 1 70 ? 6.19352 8.25365 21.47953 1.000 18.48097 83 MET A CA 1
ATOM 528 C C . MET A 1 70 ? 7.21150 8.14191 22.61389 1.000 16.49263 83 MET A C 1
ATOM 529 O O . MET A 1 70 ? 8.16953 7.37006 22.50918 1.000 17.72381 83 MET A O 1
ATOM 534 N N . ILE A 1 71 ? 6.99487 8.84849 23.72355 1.000 17.42119 84 ILE A N 1
ATOM 535 C CA . ILE A 1 71 ? 7.93268 8.74444 24.83615 1.000 16.42653 84 ILE A CA 1
ATOM 536 C C . ILE A 1 71 ? 7.93485 7.32824 25.40659 1.000 15.78473 84 ILE A C 1
ATOM 537 O O . ILE A 1 71 ? 8.99640 6.72586 25.60779 1.000 17.64465 84 ILE A O 1
ATOM 542 N N . ALA A 1 72 ? 6.74234 6.75005 25.59367 1.000 17.25995 85 ALA A N 1
ATOM 543 C CA . ALA A 1 72 ? 6.62784 5.38609 26.12067 1.000 16.91689 85 ALA A CA 1
ATOM 544 C C . ALA A 1 72 ? 7.35209 4.36854 25.24450 1.000 16.20850 85 ALA A C 1
ATOM 545 O O . ALA A 1 72 ? 8.07045 3.49685 25.75477 1.000 19.48418 85 ALA A O 1
ATOM 547 N N . MET A 1 73 ? 7.13826 4.43139 23.92015 1.000 15.47224 86 MET A N 1
ATOM 548 C CA . MET A 1 73 ? 7.79239 3.49969 22.99915 1.000 19.81793 86 MET A CA 1
ATOM 549 C C . MET A 1 73 ? 9.30126 3.49646 23.17471 1.000 23.93840 86 MET A C 1
ATOM 550 O O . MET A 1 73 ? 9.94041 2.44077 23.07062 1.000 27.91468 86 MET A O 1
ATOM 555 N N . ASN A 1 74 ? 9.88319 4.65203 23.47680 1.000 16.54849 87 ASN A N 1
ATOM 556 C CA . ASN A 1 74 ? 11.32723 4.72958 23.59052 1.000 16.54780 87 ASN A CA 1
ATOM 557 C C . ASN A 1 74 ? 11.81831 4.40961 24.99613 1.000 16.87490 87 ASN A C 1
ATOM 558 O O . ASN A 1 74 ? 12.73389 3.59485 25.15774 1.000 17.23509 87 ASN A O 1
ATOM 563 N N . VAL A 1 75 ? 11.23413 5.03220 26.02190 1.000 15.91852 88 VAL A N 1
ATOM 564 C CA . VAL A 1 75 ? 11.77681 4.78957 27.35905 1.000 17.20003 88 VAL A CA 1
ATOM 565 C C . VAL A 1 75 ? 11.50685 3.36159 27.81348 1.000 17.03674 88 VAL A C 1
ATOM 566 O O . VAL A 1 75 ? 12.33241 2.77546 28.52731 1.000 17.47692 88 VAL A O 1
ATOM 570 N N . ASN A 1 76 ? 10.37188 2.76487 27.41369 1.000 17.27911 89 ASN A N 1
ATOM 571 C CA . ASN A 1 76 ? 10.11822 1.37619 27.79935 1.000 15.53242 89 ASN A CA 1
ATOM 572 C C . ASN A 1 76 ? 11.15133 0.43248 27.18769 1.000 16.92339 89 ASN A C 1
ATOM 573 O O . ASN A 1 76 ? 11.46626 -0.60233 27.77961 1.000 18.09777 89 ASN A O 1
ATOM 578 N N . ASP A 1 77 ? 11.68849 0.76900 26.00443 1.000 16.13461 90 ASP A N 1
ATOM 579 C CA . ASP A 1 77 ? 12.73386 -0.05534 25.41080 1.000 17.87208 90 ASP A CA 1
ATOM 580 C C . ASP A 1 77 ? 14.04913 0.07987 26.16679 1.000 19.66356 90 ASP A C 1
ATOM 581 O O . ASP A 1 77 ? 14.76749 -0.91375 26.34774 1.000 17.72911 90 ASP A O 1
ATOM 586 N N . LEU A 1 78 ? 14.38889 1.30005 26.61177 1.000 18.36658 91 LEU A N 1
ATOM 587 C CA . LEU A 1 78 ? 15.61998 1.49412 27.37128 1.000 19.76375 91 LEU A CA 1
ATOM 588 C C . LEU A 1 78 ? 15.63566 0.64041 28.62583 1.000 18.58655 91 LEU A C 1
ATOM 589 O O . LEU A 1 78 ? 16.68580 0.12934 29.02934 1.000 19.85099 91 LEU A O 1
ATOM 594 N N . LEU A 1 79 ? 14.47429 0.47803 29.25912 1.000 16.65888 92 LEU A N 1
ATOM 595 C CA . LEU A 1 79 ? 14.40394 -0.31590 30.48299 1.000 19.92330 92 LEU A CA 1
ATOM 596 C C . LEU A 1 79 ? 14.85436 -1.74740 30.25336 1.000 22.27912 92 LEU A C 1
ATOM 597 O O . LEU A 1 79 ? 15.31843 -2.40645 31.18968 1.000 21.79650 92 LEU A O 1
ATOM 602 N N . CYS A 1 80 ? 14.69102 -2.26140 29.03093 1.000 18.92346 93 CYS A N 1
ATOM 603 C CA . CYS A 1 80 ? 14.92331 -3.67676 28.77904 1.000 19.29591 93 CYS A CA 1
ATOM 604 C C . CYS A 1 80 ? 16.38980 -4.06308 28.76635 1.000 25.21306 93 CYS A C 1
ATOM 605 O O . CYS A 1 80 ? 16.68141 -5.26070 28.70412 1.000 32.90549 93 CYS A O 1
ATOM 608 N N . VAL A 1 81 ? 17.31691 -3.10707 28.78550 1.000 19.67051 94 VAL A N 1
ATOM 609 C CA . VAL A 1 81 ? 18.71505 -3.44484 29.05160 1.000 23.33125 94 VAL A CA 1
ATOM 610 C C . VAL A 1 81 ? 19.11640 -3.06435 30.46933 1.000 25.16150 94 VAL A C 1
ATOM 611 O O . VAL A 1 81 ? 20.29446 -3.19438 30.83998 1.000 25.10463 94 VAL A O 1
ATOM 615 N N . GLY A 1 82 ? 18.16418 -2.60587 31.27594 1.000 23.18511 95 GLY A N 1
ATOM 616 C CA . GLY A 1 82 ? 18.44635 -2.19097 32.63447 1.000 22.38460 95 GLY A CA 1
ATOM 617 C C . GLY A 1 82 ? 18.81969 -0.73927 32.78776 1.000 24.36600 95 GLY A C 1
ATOM 618 O O . GLY A 1 82 ? 19.31528 -0.35258 33.85299 1.000 26.60649 95 GLY A O 1
ATOM 619 N N . ALA A 1 83 ? 18.56292 0.09164 31.77434 1.000 20.37277 96 ALA A N 1
ATOM 620 C CA . ALA A 1 83 ? 19.02936 1.46804 31.77561 1.000 20.55183 96 ALA A CA 1
ATOM 621 C C . ALA A 1 83 ? 18.00465 2.41729 32.37347 1.000 23.36303 96 ALA A C 1
ATOM 622 O O . ALA A 1 83 ? 16.78965 2.23591 32.23007 1.000 22.78166 96 ALA A O 1
ATOM 624 N N . GLU A 1 84 ? 18.51298 3.45565 33.02844 1.000 21.14808 97 GLU A N 1
ATOM 625 C CA . GLU A 1 84 ? 17.67255 4.54543 33.49359 1.000 17.52966 97 GLU A CA 1
ATOM 626 C C . GLU A 1 84 ? 17.50877 5.54994 32.36215 1.000 19.54685 97 GLU A C 1
ATOM 627 O O . GLU A 1 84 ? 18.51496 6.09465 31.89183 1.000 20.82106 97 GLU A O 1
ATOM 633 N N . PRO A 1 85 ? 16.28783 5.81418 31.88335 1.000 18.52827 98 PRO A N 1
ATOM 634 C CA . PRO A 1 85 ? 16.10851 6.83035 30.83070 1.000 20.59850 98 PRO A CA 1
ATOM 635 C C . PRO A 1 85 ? 16.52998 8.22483 31.29538 1.000 21.73879 98 PRO A C 1
ATOM 636 O O . PRO A 1 85 ? 16.25196 8.63348 32.42802 1.000 21.90338 98 PRO A O 1
ATOM 640 N N . LEU A 1 86 ? 17.19398 8.97101 30.39809 1.000 19.70830 99 LEU A N 1
ATOM 641 C CA . LEU A 1 86 ? 17.67326 10.31539 30.72295 1.000 20.13071 99 LEU A CA 1
ATOM 642 C C . LEU A 1 86 ? 17.10017 11.40262 29.83432 1.000 19.72514 99 LEU A C 1
ATOM 643 O O . LEU A 1 86 ? 16.68179 12.44587 30.33936 1.000 22.07198 99 LEU A O 1
ATOM 648 N N . ALA A 1 87 ? 17.12636 11.22133 28.51675 1.000 18.73977 100 ALA A N 1
ATOM 649 C CA . ALA A 1 87 ? 16.82344 12.32776 27.62400 1.000 20.39595 100 ALA A CA 1
ATOM 650 C C . ALA A 1 87 ? 16.28248 11.77463 26.32327 1.000 19.40507 100 ALA A C 1
ATOM 651 O O . ALA A 1 87 ? 16.57875 10.64015 25.94217 1.000 22.19206 100 ALA A O 1
ATOM 653 N N . LEU A 1 88 ? 15.51383 12.60756 25.63144 1.000 20.94312 101 LEU A N 1
ATOM 654 C CA . LEU A 1 88 ? 14.89662 12.21023 24.37679 1.000 20.05181 101 LEU A CA 1
ATOM 655 C C . LEU A 1 88 ? 14.91558 13.37617 23.40331 1.000 20.53210 101 LEU A C 1
ATOM 656 O O . LEU A 1 88 ? 14.87977 14.54547 23.80295 1.000 18.96970 101 LEU A O 1
ATOM 661 N N . VAL A 1 89 ? 14.94871 13.04434 22.11003 1.000 19.82308 102 VAL A N 1
ATOM 662 C CA . VAL A 1 89 ? 14.72234 14.01601 21.04905 1.000 19.66628 102 VAL A CA 1
ATOM 663 C C . VAL A 1 89 ? 13.57962 13.48779 20.20168 1.000 19.21259 102 VAL A C 1
ATOM 664 O O . VAL A 1 89 ? 13.38065 12.27382 20.11010 1.000 21.65626 102 VAL A O 1
ATOM 668 N N . ASP A 1 90 ? 12.82332 14.38649 19.58509 1.000 19.63457 103 ASP A N 1
ATOM 669 C CA . ASP A 1 90 ? 11.72989 13.95378 18.73036 1.000 18.84275 103 ASP A CA 1
ATOM 670 C C . ASP A 1 90 ? 11.96990 14.32057 17.27735 1.000 23.91673 103 ASP A C 1
ATOM 671 O O . ASP A 1 90 ? 12.60264 15.33495 16.96004 1.000 23.98973 103 ASP A O 1
ATOM 676 N N . TYR A 1 91 ? 11.46829 13.46220 16.40728 1.000 20.02998 104 TYR A N 1
ATOM 677 C CA . TYR A 1 91 ? 11.42763 13.69261 14.96798 1.000 21.76957 104 TYR A CA 1
ATOM 678 C C . TYR A 1 91 ? 9.96588 13.80357 14.56023 1.000 20.72716 104 TYR A C 1
ATOM 679 O O . TYR A 1 91 ? 9.21179 12.82835 14.65636 1.000 21.31521 104 TYR A O 1
ATOM 688 N N . PHE A 1 92 ? 9.55117 14.99545 14.12973 1.000 18.88950 105 PHE A N 1
ATOM 689 C CA . PHE A 1 92 ? 8.14785 15.28656 13.83076 1.000 19.01021 105 PHE A CA 1
ATOM 690 C C . PHE A 1 92 ? 8.06395 15.65469 12.35439 1.000 19.63035 105 PHE A C 1
ATOM 691 O O . PHE A 1 92 ? 8.45166 16.75965 11.96326 1.000 21.70348 105 PHE A O 1
ATOM 699 N N . ALA A 1 93 ? 7.57849 14.72669 11.53314 1.000 18.44955 106 ALA A N 1
ATOM 700 C CA . ALA A 1 93 ? 7.47967 14.92628 10.08804 1.000 18.35730 106 ALA A CA 1
ATOM 701 C C . ALA A 1 93 ? 6.00841 15.11782 9.75479 1.000 21.17568 106 ALA A C 1
ATOM 702 O O . ALA A 1 93 ? 5.18299 14.24618 10.06381 1.000 20.20220 106 ALA A O 1
ATOM 704 N N . VAL A 1 94 ? 5.66593 16.26423 9.14316 1.000 19.38423 107 VAL A N 1
ATOM 705 C CA . VAL A 1 94 ? 4.27597 16.70378 9.10143 1.000 21.13692 107 VAL A CA 1
ATOM 706 C C . VAL A 1 94 ? 3.90180 17.19007 7.70977 1.000 24.25278 107 VAL A C 1
ATOM 707 O O . VAL A 1 94 ? 4.74335 17.67803 6.95166 1.000 23.98657 107 VAL A O 1
ATOM 711 N N . LYS A 1 95 ? 2.61406 17.06811 7.38669 1.000 22.34813 108 LYS A N 1
ATOM 712 C CA . LYS A 1 95 ? 2.12667 17.57882 6.10788 1.000 24.36347 108 LYS A CA 1
ATOM 713 C C . LYS A 1 95 ? 1.98540 19.09496 6.10688 1.000 29.79662 108 LYS A C 1
ATOM 714 O O . LYS A 1 95 ? 1.96465 19.69637 5.02783 1.000 31.12021 108 LYS A O 1
ATOM 720 N N . GLU A 1 96 ? 1.90831 19.72336 7.27887 1.000 25.76238 109 GLU A N 1
ATOM 721 C CA . GLU A 1 96 ? 1.61582 21.14707 7.37930 1.000 34.14856 109 GLU A CA 1
ATOM 722 C C . GLU A 1 96 ? 1.93799 21.62079 8.78962 1.000 35.45802 109 GLU A C 1
ATOM 723 O O . GLU A 1 96 ? 1.81093 20.84456 9.74474 1.000 30.92005 109 GLU A O 1
ATOM 729 N N . PRO A 1 97 ? 2.35511 22.88843 8.95709 1.000 33.84384 110 PRO A N 1
ATOM 730 C CA . PRO A 1 97 ? 2.71578 23.42824 10.28243 1.000 31.09122 110 PRO A CA 1
ATOM 731 C C . PRO A 1 97 ? 1.49835 23.87742 11.08601 1.000 46.41237 110 PRO A C 1
ATOM 732 O O . PRO A 1 97 ? 1.37699 25.03585 11.49902 1.000 42.14503 110 PRO A O 1
ATOM 736 N N . ASN A 1 98 ? 0.59076 22.94020 11.33106 1.000 30.42224 111 ASN A N 1
ATOM 737 C CA . ASN A 1 98 ? -0.68567 23.22702 11.97571 1.000 31.54670 111 ASN A CA 1
ATOM 738 C C . ASN A 1 98 ? -0.47673 23.59475 13.44101 1.000 32.34774 111 ASN A C 1
ATOM 739 O O . ASN A 1 98 ? -0.08777 22.74926 14.25066 1.000 28.98877 111 ASN A O 1
ATOM 744 N N . GLU A 1 99 ? -0.76875 24.84851 13.79574 1.000 31.23418 112 GLU A N 1
ATOM 745 C CA . GLU A 1 99 ? -0.52285 25.31672 15.15754 1.000 30.95176 112 GLU A CA 1
ATOM 746 C C . GLU A 1 99 ? -1.34962 24.55167 16.18591 1.000 32.68284 112 GLU A C 1
ATOM 747 O O . GLU A 1 99 ? -0.89440 24.32933 17.31415 1.000 32.18432 112 GLU A O 1
ATOM 753 N N . GLU A 1 100 ? -2.58161 24.18300 15.83085 1.000 30.53224 113 GLU A N 1
ATOM 754 C CA . GLU A 1 100 ? -3.43376 23.44934 16.75831 1.000 34.95153 113 GLU A CA 1
ATOM 755 C C . GLU A 1 100 ? -2.88104 22.05568 17.02318 1.000 28.30993 113 GLU A C 1
ATOM 756 O O . GLU A 1 100 ? -2.84003 21.60515 18.17482 1.000 29.61292 113 GLU A O 1
ATOM 762 N N . VAL A 1 101 ? -2.44023 21.36637 15.96869 1.000 28.51630 114 VAL A N 1
ATOM 763 C CA . VAL A 1 101 ? -1.85430 20.04038 16.14319 1.000 25.20479 114 VAL A CA 1
ATOM 764 C C . VAL A 1 101 ? -0.60552 20.12283 17.01501 1.000 27.75742 114 VAL A C 1
ATOM 765 O O . VAL A 1 101 ? -0.41933 19.32412 17.94235 1.000 25.03644 114 VAL A O 1
ATOM 769 N N . PHE A 1 102 ? 0.26851 21.10397 16.74291 1.000 23.83291 115 PHE A N 1
ATOM 770 C CA . PHE A 1 102 ? 1.52574 21.18699 17.48037 1.000 23.16197 115 PHE A CA 1
ATOM 771 C C . PHE A 1 102 ? 1.28923 21.49083 18.95442 1.000 25.87447 115 PHE A C 1
ATOM 772 O O . PHE A 1 102 ? 1.98856 20.95768 19.82602 1.000 27.82862 115 PHE A O 1
ATOM 780 N N . LYS A 1 103 ? 0.32197 22.36191 19.25401 1.000 28.44379 116 LYS A N 1
ATOM 781 C CA . LYS A 1 103 ? -0.00334 22.64169 20.64757 1.000 30.30992 116 LYS A CA 1
ATOM 782 C C . LYS A 1 103 ? -0.50047 21.38376 21.34682 1.000 24.75816 116 LYS A C 1
ATOM 783 O O . LYS A 1 103 ? -0.12247 21.10516 22.49104 1.000 26.69657 116 LYS A O 1
ATOM 789 N N . GLN A 1 104 ? -1.33263 20.59877 20.66053 1.000 27.27327 117 GLN A N 1
ATOM 790 C CA . GLN A 1 104 ? -1.82883 19.35325 21.23620 1.000 24.03823 117 GLN A CA 1
ATOM 791 C C . GLN A 1 104 ? -0.68872 18.35867 21.45612 1.000 22.12703 117 GLN A C 1
ATOM 792 O O . GLN A 1 104 ? -0.58071 17.74252 22.52369 1.000 25.55279 117 GLN A O 1
ATOM 798 N N . VAL A 1 105 ? 0.17054 18.18645 20.45105 1.000 21.92461 118 VAL A N 1
ATOM 799 C CA . VAL A 1 105 ? 1.30526 17.26940 20.58244 1.000 21.96022 118 VAL A CA 1
ATOM 800 C C . VAL A 1 105 ? 2.18222 17.66425 21.76548 1.000 23.29785 118 VAL A C 1
ATOM 801 O O . VAL A 1 105 ? 2.63001 16.81348 22.54546 1.000 22.74293 118 VAL A O 1
ATOM 805 N N . ALA A 1 106 ? 2.42461 18.96879 21.93758 1.000 24.67129 119 ALA A N 1
ATOM 806 C CA . ALA A 1 106 ? 3.28070 19.42225 23.03137 1.000 24.90056 119 ALA A CA 1
ATOM 807 C C . ALA A 1 106 ? 2.72522 19.04095 24.39914 1.000 24.53730 119 ALA A C 1
ATOM 808 O O . ALA A 1 106 ? 3.49962 18.75780 25.32142 1.000 26.90407 119 ALA A O 1
ATOM 810 N N . LYS A 1 107 ? 1.39569 19.01976 24.55332 1.000 24.44977 120 LYS A N 1
ATOM 811 C CA . LYS A 1 107 ? 0.80884 18.67343 25.84566 1.000 26.19100 120 LYS A CA 1
ATOM 812 C C . LYS A 1 107 ? 1.18999 17.25628 26.26623 1.000 25.23181 120 LYS A C 1
ATOM 813 O O . LYS A 1 107 ? 1.63180 17.02789 27.39835 1.000 24.67769 120 LYS A O 1
ATOM 819 N N . GLY A 1 108 ? 0.99466 16.28057 25.37536 1.000 23.90414 121 GLY A N 1
ATOM 820 C CA . GLY A 1 108 ? 1.32203 14.91127 25.73454 1.000 24.78941 121 GLY A CA 1
ATOM 821 C C . GLY A 1 108 ? 2.81156 14.67172 25.85556 1.000 22.35027 121 GLY A C 1
ATOM 822 O O . GLY A 1 108 ? 3.24831 13.83865 26.65689 1.000 22.26517 121 GLY A O 1
ATOM 823 N N . LEU A 1 109 ? 3.61535 15.39032 25.07018 1.000 22.42445 122 LEU A N 1
ATOM 824 C CA . LEU A 1 109 ? 5.05995 15.29552 25.24139 1.000 20.69318 122 LEU A CA 1
ATOM 825 C C . LEU A 1 109 ? 5.46756 15.65714 26.66679 1.000 22.85874 122 LEU A C 1
ATOM 826 O O . LEU A 1 109 ? 6.30082 14.97814 27.27979 1.000 23.70181 122 LEU A O 1
ATOM 831 N N . TYR A 1 110 ? 4.88332 16.72157 27.22071 1.000 24.78337 123 TYR A N 1
ATOM 832 C CA . TYR A 1 110 ? 5.22714 17.09097 28.58641 1.000 26.26565 123 TYR A CA 1
ATOM 833 C C . TYR A 1 110 ? 4.78606 16.02282 29.58031 1.000 25.07196 123 TYR A C 1
ATOM 834 O O . TYR A 1 110 ? 5.54674 15.64967 30.47889 1.000 25.31172 123 TYR A O 1
ATOM 843 N N . LYS A 1 111 ? 3.54666 15.53611 29.44985 1.000 24.12754 124 LYS A N 1
ATOM 844 C CA . LYS A 1 111 ? 3.03640 14.55224 30.40008 1.000 26.60130 124 LYS A CA 1
ATOM 845 C C . LYS A 1 111 ? 3.86971 13.28184 30.37403 1.000 22.29307 124 LYS A C 1
ATOM 846 O O . LYS A 1 111 ? 4.22046 12.73510 31.42643 1.000 24.28702 124 LYS A O 1
ATOM 852 N N . GLY A 1 112 ? 4.20714 12.80433 29.17469 1.000 21.45855 125 GLY A N 1
ATOM 853 C CA . GLY A 1 112 ? 5.03299 11.61036 29.07840 1.000 21.50029 125 GLY A CA 1
ATOM 854 C C . GLY A 1 112 ? 6.42833 11.80938 29.64276 1.000 20.29855 125 GLY A C 1
ATOM 855 O O . GLY A 1 112 ? 6.97017 10.92382 30.30675 1.000 20.89659 125 GLY A O 1
ATOM 856 N N . ALA A 1 113 ? 7.03149 12.97739 29.38446 1.000 22.50118 126 ALA A N 1
ATOM 857 C CA . ALA A 1 113 ? 8.37951 13.22028 29.88178 1.000 21.33283 126 ALA A CA 1
ATOM 858 C C . ALA A 1 113 ? 8.39615 13.22678 31.40358 1.000 21.67198 126 ALA A C 1
ATOM 859 O O . ALA A 1 113 ? 9.28973 12.65170 32.02909 1.000 23.21270 126 ALA A O 1
ATOM 861 N N . GLU A 1 114 ? 7.38435 13.83727 32.00970 1.000 23.21613 127 GLU A N 1
ATOM 862 C CA . GLU A 1 114 ? 7.32033 13.90295 33.46119 1.000 22.61102 127 GLU A CA 1
ATOM 863 C C . GLU A 1 114 ? 7.12634 12.51904 34.07257 1.000 25.71024 127 GLU A C 1
ATOM 864 O O . GLU A 1 114 ? 7.74113 12.19727 35.09347 1.000 26.72858 127 GLU A O 1
ATOM 870 N N . GLU A 1 115 ? 6.29733 11.67295 33.44827 1.000 23.73766 128 GLU A N 1
ATOM 871 C CA . GLU A 1 115 ? 6.08188 10.32864 33.98486 1.000 25.26691 128 GLU A CA 1
ATOM 872 C C . GLU A 1 115 ? 7.32713 9.45912 33.83972 1.000 26.49212 128 GLU A C 1
ATOM 873 O O . GLU A 1 115 ? 7.61609 8.62926 34.71305 1.000 27.36966 128 GLU A O 1
ATOM 879 N N . ALA A 1 116 ? 8.08785 9.64782 32.76460 1.000 22.29254 129 ALA A N 1
ATOM 880 C CA . ALA A 1 116 ? 9.29580 8.87408 32.51744 1.000 21.03463 129 ALA A CA 1
ATOM 881 C C . ALA A 1 116 ? 10.52926 9.44642 33.18961 1.000 23.91032 129 ALA A C 1
ATOM 882 O O . ALA A 1 116 ? 11.55074 8.75162 33.25791 1.000 25.21906 129 ALA A O 1
ATOM 884 N N . GLY A 1 117 ? 10.47430 10.69404 33.64414 1.000 22.64822 130 GLY A N 1
ATOM 885 C CA . GLY A 1 117 ? 11.64482 11.31179 34.24342 1.000 23.04779 130 GLY A CA 1
ATOM 886 C C . GLY A 1 117 ? 12.71880 11.70309 33.24899 1.000 24.79017 130 GLY A C 1
ATOM 887 O O . GLY A 1 117 ? 13.90996 11.63053 33.57351 1.000 29.07827 130 GLY A O 1
ATOM 888 N N . VAL A 1 118 ? 12.33510 12.09522 32.03300 1.000 21.58394 131 VAL A N 1
ATOM 889 C CA . VAL A 1 118 ? 13.31240 12.44343 31.00995 1.000 21.29708 131 VAL A CA 1
ATOM 890 C C . VAL A 1 118 ? 13.12040 13.88887 30.58652 1.000 21.99531 131 VAL A C 1
ATOM 891 O O . VAL A 1 118 ? 12.01907 14.44121 30.64788 1.000 25.72939 131 VAL A O 1
ATOM 895 N N . ALA A 1 119 ? 14.21275 14.49502 30.13232 1.000 22.35012 132 ALA A N 1
ATOM 896 C CA . ALA A 1 119 ? 14.14487 15.78364 29.46618 1.000 19.64854 132 ALA A CA 1
ATOM 897 C C . ALA A 1 119 ? 14.03731 15.59432 27.95612 1.000 17.88338 132 ALA A C 1
ATOM 898 O O . ALA A 1 119 ? 14.73015 14.75644 27.37823 1.000 22.34041 132 ALA A O 1
ATOM 900 N N . ILE A 1 120 ? 13.20218 16.41299 27.32243 1.000 20.06346 133 ILE A N 1
ATOM 901 C CA . ILE A 1 120 ? 13.17483 16.54099 25.86755 1.000 19.12449 133 ILE A CA 1
ATOM 902 C C . ILE A 1 120 ? 14.15287 17.65354 25.50581 1.000 21.12174 133 ILE A C 1
ATOM 903 O O . ILE A 1 120 ? 13.91490 18.82019 25.82769 1.000 24.31043 133 ILE A O 1
ATOM 908 N N . VAL A 1 121 ? 15.24886 17.30055 24.83900 1.000 20.55086 134 VAL A N 1
ATOM 909 C CA . VAL A 1 121 ? 16.39455 18.21025 24.72210 1.000 21.22779 134 VAL A CA 1
ATOM 910 C C . VAL A 1 121 ? 16.56759 18.77089 23.32366 1.000 26.32675 134 VAL A C 1
ATOM 911 O O . VAL A 1 121 ? 17.44249 19.63253 23.11091 1.000 24.79916 134 VAL A O 1
ATOM 915 N N . GLY A 1 122 ? 15.76743 18.33157 22.36598 1.000 21.01695 135 GLY A N 1
ATOM 916 C CA . GLY A 1 122 ? 15.91264 18.80782 21.00734 1.000 22.84721 135 GLY A CA 1
ATOM 917 C C . GLY A 1 122 ? 15.07727 17.96448 20.06917 1.000 26.40342 135 GLY A C 1
ATOM 918 O O . GLY A 1 122 ? 14.27184 17.14254 20.50158 1.000 22.69156 135 GLY A O 1
ATOM 919 N N . GLY A 1 123 ? 15.26948 18.19279 18.77739 1.000 22.20269 136 GLY A N 1
ATOM 920 C CA . GLY A 1 123 ? 14.50985 17.42003 17.81585 1.000 22.14383 136 GLY A CA 1
ATOM 921 C C . GLY A 1 123 ? 14.57728 18.04886 16.43798 1.000 27.64288 136 GLY A C 1
ATOM 922 O O . GLY A 1 123 ? 15.43286 18.88030 16.16208 1.000 25.50876 136 GLY A O 1
ATOM 923 N N . GLU A 1 124 ? 13.67101 17.60037 15.58163 1.000 21.44780 137 GLU A N 1
ATOM 924 C CA . GLU A 1 124 ? 13.62285 18.04683 14.19822 1.000 21.44336 137 GLU A CA 1
ATOM 925 C C . GLU A 1 124 ? 12.16542 18.10628 13.78374 1.000 25.40551 137 GLU A C 1
ATOM 926 O O . GLU A 1 124 ? 11.39208 17.20539 14.10812 1.000 23.21809 137 GLU A O 1
ATOM 932 N N . THR A 1 125 ? 11.78670 19.18481 13.09962 1.000 25.20089 138 THR A N 1
ATOM 933 C CA . THR A 1 125 ? 10.45425 19.32379 12.53016 1.000 24.60536 138 THR A CA 1
ATOM 934 C C . THR A 1 125 ? 10.62177 19.47181 11.03151 1.000 26.12977 138 THR A C 1
ATOM 935 O O . THR A 1 125 ? 11.33538 20.36755 10.57226 1.000 26.19517 138 THR A O 1
ATOM 939 N N . ALA A 1 126 ? 9.96284 18.61466 10.27170 1.000 22.55327 139 ALA A N 1
ATOM 940 C CA . ALA A 1 126 ? 10.11863 18.60585 8.82026 1.000 25.28770 139 ALA A CA 1
ATOM 941 C C . ALA A 1 126 ? 8.73838 18.74137 8.19828 1.000 28.78369 139 ALA A C 1
ATOM 942 O O . ALA A 1 126 ? 7.90459 17.84692 8.35086 1.000 22.94113 139 ALA A O 1
ATOM 944 N N . VAL A 1 127 ? 8.48533 19.85621 7.51439 1.000 24.27495 140 VAL A N 1
ATOM 945 C CA . VAL A 1 127 ? 7.21470 20.08343 6.82787 1.000 25.80855 140 VAL A CA 1
ATOM 946 C C . VAL A 1 127 ? 7.36300 19.62423 5.38105 1.000 25.60628 140 VAL A C 1
ATOM 947 O O . VAL A 1 127 ? 8.08309 20.25030 4.59628 1.000 26.69506 140 VAL A O 1
ATOM 951 N N . MET A 1 128 ? 6.67663 18.53380 5.01499 1.000 22.08919 141 MET A N 1
ATOM 952 C CA . MET A 1 128 ? 6.96734 17.81521 3.77251 1.000 21.73570 141 MET A CA 1
ATOM 953 C C . MET A 1 128 ? 5.66975 17.25358 3.19793 1.000 24.23355 141 MET A C 1
ATOM 954 O O . MET A 1 128 ? 5.48715 16.03819 3.11549 1.000 22.80113 141 MET A O 1
ATOM 959 N N . PRO A 1 129 ? 4.74529 18.12033 2.76699 1.000 26.16302 142 PRO A N 1
ATOM 960 C CA . PRO A 1 129 ? 3.44187 17.60842 2.29142 1.000 31.91633 142 PRO A CA 1
ATOM 961 C C . PRO A 1 129 ? 3.53016 16.63974 1.11857 1.000 31.69923 142 PRO A C 1
ATOM 962 O O . PRO A 1 129 ? 2.66698 15.75852 1.00255 1.000 31.48151 142 PRO A O 1
ATOM 966 N N . ASP A 1 130 ? 4.53876 16.75311 0.24639 1.000 25.51588 143 ASP A N 1
ATOM 967 C CA . ASP A 1 130 ? 4.65225 15.77847 -0.83557 1.000 29.07522 143 ASP A CA 1
ATOM 968 C C . ASP A 1 130 ? 5.07189 14.39890 -0.34287 1.000 32.11318 143 ASP A C 1
ATOM 969 O O . ASP A 1 130 ? 4.90426 13.41980 -1.07388 1.000 33.10700 143 ASP A O 1
ATOM 974 N N . LEU A 1 131 ? 5.62056 14.29594 0.86900 1.000 26.01734 144 LEU A N 1
ATOM 975 C CA . LEU A 1 131 ? 6.16493 13.04136 1.36261 1.000 26.35001 144 LEU A CA 1
ATOM 976 C C . LEU A 1 131 ? 5.37353 12.43807 2.51815 1.000 23.63838 144 LEU A C 1
ATOM 977 O O . LEU A 1 131 ? 5.38280 11.21402 2.67614 1.000 26.57497 144 LEU A O 1
ATOM 982 N N . ILE A 1 132 ? 4.67285 13.25838 3.30134 1.000 22.79019 145 ILE A N 1
ATOM 983 C CA . ILE A 1 132 ? 3.99187 12.83149 4.52651 1.000 23.33758 145 ILE A CA 1
ATOM 984 C C . ILE A 1 132 ? 2.50193 13.14270 4.41864 1.000 27.09436 145 ILE A C 1
ATOM 985 O O . ILE A 1 132 ? 2.12221 14.30699 4.23776 1.000 30.77814 145 ILE A O 1
ATOM 990 N N . ASN A 1 133 ? 1.65666 12.11403 4.56942 1.000 25.36580 146 ASN A N 1
ATOM 991 C CA . ASN A 1 133 ? 0.19518 12.29366 4.65472 1.000 28.32809 146 ASN A CA 1
ATOM 992 C C . ASN A 1 133 ? -0.30932 12.21643 6.08389 1.000 28.83882 146 ASN A C 1
ATOM 993 O O . ASN A 1 133 ? -1.10450 11.33921 6.42109 1.000 37.22934 146 ASN A O 1
ATOM 998 N N . GLY A 1 134 ? 0.11131 13.14293 6.89719 1.000 23.80481 147 GLY A N 1
ATOM 999 C CA . GLY A 1 134 ? -0.33604 13.14810 8.26314 1.000 26.18509 147 GLY A CA 1
ATOM 1000 C C . GLY A 1 134 ? 0.70696 13.82287 9.13023 1.000 28.51106 147 GLY A C 1
ATOM 1001 O O . GLY A 1 134 ? 1.44484 14.68849 8.66411 1.000 23.51697 147 GLY A O 1
ATOM 1002 N N . TYR A 1 135 ? 0.76415 13.38245 10.38443 1.000 20.18465 148 TYR A N 1
ATOM 1003 C CA . TYR A 1 135 ? 1.66720 13.94224 11.38571 1.000 21.67049 148 TYR A CA 1
ATOM 1004 C C . TYR A 1 135 ? 2.39926 12.77267 12.03839 1.000 22.66867 148 TYR A C 1
ATOM 1005 O O . TYR A 1 135 ? 1.90003 12.17792 12.99509 1.000 24.79465 148 TYR A O 1
ATOM 1014 N N . ASP A 1 136 ? 3.58152 12.45351 11.52468 1.000 19.02556 149 ASP A N 1
ATOM 1015 C CA . ASP A 1 136 ? 4.34021 11.28321 11.96903 1.000 17.60012 149 ASP A CA 1
ATOM 1016 C C . ASP A 1 136 ? 5.27781 11.68007 13.10435 1.000 22.20212 149 ASP A C 1
ATOM 1017 O O . ASP A 1 136 ? 6.13421 12.54972 12.92344 1.000 21.42463 149 ASP A O 1
ATOM 1022 N N . LEU A 1 137 ? 5.17155 11.01169 14.25658 1.000 17.51093 150 LEU A N 1
ATOM 1023 C CA . LEU A 1 137 ? 5.94944 11.39268 15.43197 1.000 15.73957 150 LEU A CA 1
ATOM 1024 C C . LEU A 1 137 ? 6.82238 10.22697 15.85232 1.000 19.82781 150 LEU A C 1
ATOM 1025 O O . LEU A 1 137 ? 6.31637 9.12514 16.09136 1.000 20.55031 150 LEU A O 1
ATOM 1030 N N . ALA A 1 138 ? 8.12484 10.46971 15.93810 1.000 17.57974 151 ALA A N 1
ATOM 1031 C CA . ALA A 1 138 ? 9.07168 9.46081 16.37665 1.000 15.68555 151 ALA A CA 1
ATOM 1032 C C . ALA A 1 138 ? 10.08388 10.12283 17.29856 1.000 16.81327 151 ALA A C 1
ATOM 1033 O O . ALA A 1 138 ? 10.03311 11.32819 17.55330 1.000 17.80677 151 ALA A O 1
ATOM 1035 N N . GLY A 1 139 ? 11.00706 9.32588 17.80943 1.000 17.52784 152 GLY A N 1
ATOM 1036 C CA . GLY A 1 139 ? 12.00634 9.91662 18.68495 1.000 17.56072 152 GLY A CA 1
ATOM 1037 C C . GLY A 1 139 ? 13.11972 8.94072 18.97632 1.000 18.67037 152 GLY A C 1
ATOM 1038 O O . GLY A 1 139 ? 13.06550 7.76028 18.61763 1.000 18.25726 152 GLY A O 1
ATOM 1039 N N . THR A 1 140 ? 14.13659 9.46160 19.65575 1.000 18.56594 153 THR A N 1
ATOM 1040 C CA . THR A 1 140 ? 15.28247 8.67047 20.07401 1.000 18.51365 153 THR A CA 1
ATOM 1041 C C . THR A 1 140 ? 15.52880 8.99440 21.53239 1.000 20.30365 153 THR A C 1
ATOM 1042 O O . THR A 1 140 ? 15.50513 10.16998 21.91324 1.000 20.64112 153 THR A O 1
ATOM 1046 N N . ALA A 1 141 ? 15.75480 7.96872 22.34887 1.000 19.55194 154 ALA A N 1
ATOM 1047 C CA . ALA A 1 141 ? 15.99712 8.18838 23.76260 1.000 20.15633 154 ALA A CA 1
ATOM 1048 C C . ALA A 1 141 ? 17.35393 7.63387 24.15547 1.000 19.17619 154 ALA A C 1
ATOM 1049 O O . ALA A 1 141 ? 17.83647 6.65476 23.58442 1.000 20.56121 154 ALA A O 1
ATOM 1051 N N . ILE A 1 142 ? 17.96287 8.26443 25.15440 1.000 19.51753 155 ILE A N 1
ATOM 1052 C CA . ILE A 1 142 ? 19.20003 7.73460 25.71204 1.000 17.78498 155 ILE A CA 1
ATOM 1053 C C . ILE A 1 142 ? 19.02244 7.48378 27.19697 1.000 16.25809 155 ILE A C 1
ATOM 1054 O O . ILE A 1 142 ? 18.28334 8.19049 27.89236 1.000 19.29880 155 ILE A O 1
ATOM 1059 N N . GLY A 1 143 ? 19.71664 6.45687 27.67411 1.000 19.63813 156 GLY A N 1
ATOM 1060 C CA . GLY A 1 143 ? 19.71906 6.12366 29.08028 1.000 19.87134 156 GLY A CA 1
ATOM 1061 C C . GLY A 1 143 ? 21.10810 5.67513 29.48375 1.000 22.43088 156 GLY A C 1
ATOM 1062 O O . GLY A 1 143 ? 22.02463 5.62611 28.66068 1.000 21.37796 156 GLY A O 1
ATOM 1063 N N . ILE A 1 144 ? 21.24554 5.32024 30.75902 1.000 21.87940 157 ILE A N 1
ATOM 1064 C CA . ILE A 1 144 ? 22.54806 4.97564 31.31741 1.000 20.25341 157 ILE A CA 1
ATOM 1065 C C . ILE A 1 144 ? 22.42502 3.68471 32.11537 1.000 21.52883 157 ILE A C 1
ATOM 1066 O O . ILE A 1 144 ? 21.45902 3.49615 32.86016 1.000 21.27473 157 ILE A O 1
ATOM 1071 N N . VAL A 1 145 ? 23.38609 2.78048 31.94046 1.000 22.73133 158 VAL A N 1
ATOM 1072 C CA . VAL A 1 145 ? 23.42735 1.55572 32.73754 1.000 23.52046 158 VAL A CA 1
ATOM 1073 C C . VAL A 1 145 ? 24.87585 1.27955 33.13562 1.000 30.27838 158 VAL A C 1
ATOM 1074 O O . VAL A 1 145 ? 25.79039 1.38823 32.31448 1.000 28.25507 158 VAL A O 1
ATOM 1078 N N . GLU A 1 146 ? 25.08402 0.94227 34.40196 1.000 30.16509 159 GLU A N 1
ATOM 1079 C CA . GLU A 1 146 ? 26.43215 0.70154 34.89273 1.000 31.40728 159 GLU A CA 1
ATOM 1080 C C . GLU A 1 146 ? 26.97996 -0.60784 34.33573 1.000 29.70622 159 GLU A C 1
ATOM 1081 O O . GLU A 1 146 ? 26.24191 -1.56730 34.10375 1.000 31.13321 159 GLU A O 1
ATOM 1087 N N . LYS A 1 147 ? 28.29363 -0.63961 34.10080 1.000 33.90633 160 LYS A N 1
ATOM 1088 C CA . LYS A 1 147 ? 28.93867 -1.88969 33.71971 1.000 34.82223 160 LYS A CA 1
ATOM 1089 C C . LYS A 1 147 ? 28.68594 -2.94646 34.78937 1.000 30.80125 160 LYS A C 1
ATOM 1090 O O . LYS A 1 147 ? 28.72977 -2.65887 35.98747 1.000 36.99739 160 LYS A O 1
ATOM 1096 N N . GLY A 1 148 ? 28.39206 -4.16825 34.35076 1.000 33.65108 161 GLY A N 1
ATOM 1097 C CA . GLY A 1 148 ? 28.02257 -5.23355 35.26087 1.000 37.24894 161 GLY A CA 1
ATOM 1098 C C . GLY A 1 148 ? 26.57376 -5.24035 35.70402 1.000 40.25401 161 GLY A C 1
ATOM 1099 O O . GLY A 1 148 ? 26.16516 -6.16864 36.41250 1.000 40.20854 161 GLY A O 1
ATOM 1100 N N . LYS A 1 149 ? 25.77860 -4.24315 35.31371 1.000 31.81542 162 LYS A N 1
ATOM 1101 C CA . LYS A 1 149 ? 24.37130 -4.18683 35.68644 1.000 28.37765 162 LYS A CA 1
ATOM 1102 C C . LYS A 1 149 ? 23.45187 -4.25638 34.46917 1.000 25.35987 162 LYS A C 1
ATOM 1103 O O . LYS A 1 149 ? 22.25197 -3.98514 34.59820 1.000 29.95736 162 LYS A O 1
ATOM 1109 N N . VAL A 1 150 ? 23.98101 -4.63155 33.30314 1.000 28.85435 163 VAL A N 1
ATOM 1110 C CA . VAL A 1 150 ? 23.16814 -4.77917 32.09993 1.000 25.59124 163 VAL A CA 1
ATOM 1111 C C . VAL A 1 150 ? 22.32806 -6.04216 32.20535 1.000 35.41047 163 VAL A C 1
ATOM 1112 O O . VAL A 1 150 ? 22.81723 -7.10068 32.62328 1.000 29.38799 163 VAL A O 1
ATOM 1116 N N . ILE A 1 151 ? 21.05663 -5.94328 31.81681 1.000 23.93159 164 ILE A N 1
ATOM 1117 C CA . ILE A 1 151 ? 20.14315 -7.07932 31.80556 1.000 24.96771 164 ILE A CA 1
ATOM 1118 C C . ILE A 1 151 ? 19.85907 -7.39595 30.34484 1.000 28.49539 164 ILE A C 1
ATOM 1119 O O . ILE A 1 151 ? 19.11695 -6.66867 29.68033 1.000 34.21290 164 ILE A O 1
ATOM 1124 N N . THR A 1 152 ? 20.45420 -8.47522 29.83228 1.000 32.41889 165 THR A N 1
ATOM 1125 C CA . THR A 1 152 ? 20.29973 -8.82912 28.42404 1.000 38.38631 165 THR A CA 1
ATOM 1126 C C . THR A 1 152 ? 19.32214 -9.96854 28.18861 1.000 34.74865 165 THR A C 1
ATOM 1127 O O . THR A 1 152 ? 18.80839 -10.10540 27.06963 1.000 33.34591 165 THR A O 1
ATOM 1131 N N . GLY A 1 153 ? 19.06315 -10.78733 29.20605 1.000 26.18690 166 GLY A N 1
ATOM 1132 C CA . GLY A 1 153 ? 18.37237 -12.04510 29.03457 1.000 27.23902 166 GLY A CA 1
ATOM 1133 C C . GLY A 1 153 ? 19.28519 -13.25321 29.10497 1.000 30.41982 166 GLY A C 1
ATOM 1134 O O . GLY A 1 153 ? 18.79003 -14.38001 29.19115 1.000 28.97972 166 GLY A O 1
ATOM 1135 N N . GLU A 1 154 ? 20.60312 -13.04603 29.08963 1.000 29.21659 167 GLU A N 1
ATOM 1136 C CA . GLU A 1 154 ? 21.53153 -14.16718 29.14276 1.000 34.04165 167 GLU A CA 1
ATOM 1137 C C . GLU A 1 154 ? 21.41615 -14.94594 30.44431 1.000 36.38580 167 GLU A C 1
ATOM 1138 O O . GLU A 1 154 ? 21.77375 -16.12584 30.47647 1.000 33.27854 167 GLU A O 1
ATOM 1144 N N . ARG A 1 155 ? 20.91462 -14.32337 31.51142 1.000 32.05172 168 ARG A N 1
ATOM 1145 C CA . ARG A 1 155 ? 20.77734 -15.00047 32.79697 1.000 30.33835 168 ARG A CA 1
ATOM 1146 C C . ARG A 1 155 ? 19.49100 -15.81374 32.91119 1.000 30.66697 168 ARG A C 1
ATOM 1147 O O . ARG A 1 155 ? 19.32672 -16.54053 33.89703 1.000 31.04071 168 ARG A O 1
ATOM 1155 N N . ILE A 1 156 ? 18.58588 -15.72004 31.93280 1.000 28.47531 169 ILE A N 1
ATOM 1156 C CA . ILE A 1 156 ? 17.35386 -16.50647 31.97197 1.000 28.37700 169 ILE A CA 1
ATOM 1157 C C . ILE A 1 156 ? 17.68932 -17.99083 31.96250 1.000 34.61129 169 ILE A C 1
ATOM 1158 O O . ILE A 1 156 ? 18.51543 -18.45058 31.16329 1.000 32.02841 169 ILE A O 1
ATOM 1163 N N . ARG A 1 157 ? 17.03121 -18.74808 32.83847 1.000 28.09914 170 ARG A N 1
ATOM 1164 C CA . ARG A 1 157 ? 17.23609 -20.18138 33.01929 1.000 29.20831 170 ARG A CA 1
ATOM 1165 C C . ARG A 1 157 ? 15.88625 -20.87742 33.11073 1.000 34.14563 170 ARG A C 1
ATOM 1166 O O . ARG A 1 157 ? 14.91458 -20.28377 33.59789 1.000 28.66411 170 ARG A O 1
ATOM 1174 N N . PRO A 1 158 ? 15.79119 -22.13035 32.65524 1.000 32.48609 171 PRO A N 1
ATOM 1175 C CA . PRO A 1 158 ? 14.56945 -22.91269 32.89133 1.000 29.86766 171 PRO A CA 1
ATOM 1176 C C . PRO A 1 158 ? 14.16698 -22.86823 34.35966 1.000 29.02063 171 PRO A C 1
ATOM 1177 O O . PRO A 1 158 ? 15.01497 -22.88396 35.25497 1.000 32.88968 171 PRO A O 1
ATOM 1181 N N . GLY A 1 159 ? 12.85361 -22.77983 34.60583 1.000 28.13459 172 GLY A N 1
ATOM 1182 C CA . GLY A 1 159 ? 12.31791 -22.64144 35.94213 1.000 28.40002 172 GLY A CA 1
ATOM 1183 C C . GLY A 1 159 ? 12.09028 -21.21179 36.39834 1.000 38.36185 172 GLY A C 1
ATOM 1184 O O . GLY A 1 159 ? 11.33678 -20.99148 37.35251 1.000 28.13592 172 GLY A O 1
ATOM 1185 N N . ASP A 1 160 ? 12.72841 -20.23672 35.75840 1.000 26.13358 173 ASP A N 1
ATOM 1186 C CA . ASP A 1 160 ? 12.49483 -18.84057 36.10733 1.000 27.04007 173 ASP A CA 1
ATOM 1187 C C . ASP A 1 160 ? 11.01126 -18.50029 35.96668 1.000 21.98184 173 ASP A C 1
ATOM 1188 O O . ASP A 1 160 ? 10.30473 -19.03354 35.10521 1.000 24.66765 173 ASP A O 1
ATOM 1193 N N . SER A 1 161 ? 10.56114 -17.57773 36.80800 1.000 20.39922 174 SER A N 1
ATOM 1194 C CA . SER A 1 161 ? 9.19425 -17.09405 36.81488 1.000 20.56082 174 SER A CA 1
ATOM 1195 C C . SER A 1 161 ? 9.03755 -15.97644 35.79480 1.000 24.54367 174 SER A C 1
ATOM 1196 O O . SER A 1 161 ? 9.92283 -15.12821 35.64932 1.000 22.19142 174 SER A O 1
ATOM 1199 N N . VAL A 1 162 ? 7.89367 -15.96900 35.12179 1.000 21.10984 175 VAL A N 1
ATOM 1200 C CA . VAL A 1 162 ? 7.57219 -14.99456 34.08140 1.000 18.36518 175 VAL A CA 1
ATOM 1201 C C . VAL A 1 162 ? 6.35888 -14.20911 34.56530 1.000 18.37397 175 VAL A C 1
ATOM 1202 O O . VAL A 1 162 ? 5.29337 -14.79115 34.79281 1.000 21.14694 175 VAL A O 1
ATOM 1206 N N . ILE A 1 163 ? 6.51085 -12.89037 34.70998 1.000 19.36430 176 ILE A N 1
ATOM 1207 C CA . ILE A 1 163 ? 5.47412 -12.02430 35.26614 1.000 17.97345 176 ILE A CA 1
ATOM 1208 C C . ILE A 1 163 ? 5.11030 -10.99151 34.20994 1.000 20.91301 176 ILE A C 1
ATOM 1209 O O . ILE A 1 163 ? 6.00831 -10.42755 33.58157 1.000 20.36134 176 ILE A O 1
ATOM 1214 N N . GLY A 1 164 ? 3.81264 -10.74228 34.01716 1.000 18.45994 177 GLY A N 1
ATOM 1215 C CA . GLY A 1 164 ? 3.34281 -9.72203 33.06941 1.000 16.72364 177 GLY A CA 1
ATOM 1216 C C . GLY A 1 164 ? 2.78084 -8.50754 33.79317 1.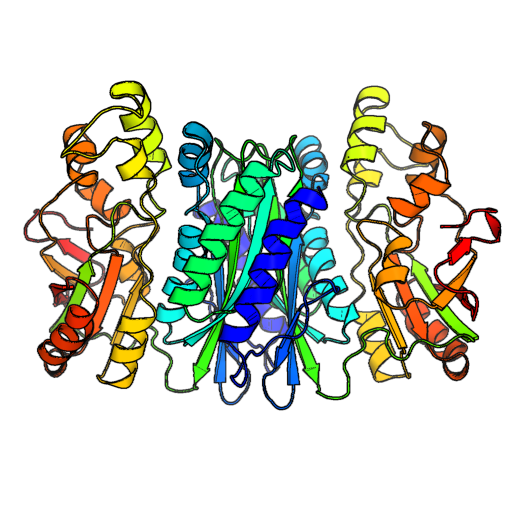000 21.01994 177 GLY A C 1
ATOM 1217 O O . GLY A 1 164 ? 2.09259 -8.64042 34.80625 1.000 22.87654 177 GLY A O 1
ATOM 1218 N N . ILE A 1 165 ? 3.08846 -7.31322 33.28594 1.000 16.55975 178 ILE A N 1
ATOM 1219 C CA . ILE A 1 165 ? 2.44259 -6.08664 33.75564 1.000 14.30900 178 ILE A CA 1
ATOM 1220 C C . ILE A 1 165 ? 1.38861 -5.68895 32.73842 1.000 16.26468 178 ILE A C 1
ATOM 1221 O O . ILE A 1 165 ? 1.66520 -5.65584 31.53396 1.000 18.53244 178 ILE A O 1
ATOM 1226 N N . SER A 1 166 ? 0.17849 -5.39715 33.22363 1.000 15.30619 179 SER A N 1
ATOM 1227 C CA . SER A 1 166 ? -0.91917 -5.05992 32.32504 1.000 16.32523 179 SER A CA 1
ATOM 1228 C C . SER A 1 166 ? -0.55454 -3.87822 31.44288 1.000 14.25991 179 SER A C 1
ATOM 1229 O O . SER A 1 166 ? 0.20649 -2.98533 31.82859 1.000 15.99427 179 SER A O 1
ATOM 1232 N N . SER A 1 167 ? -1.08530 -3.91467 30.22032 1.000 15.39407 180 SER A N 1
ATOM 1233 C CA . SER A 1 167 ? -1.04768 -2.76650 29.33045 1.000 14.08629 180 SER A CA 1
ATOM 1234 C C . SER A 1 167 ? -2.20197 -1.83028 29.65050 1.000 16.39591 180 SER A C 1
ATOM 1235 O O . SER A 1 167 ? -3.16593 -2.19171 30.34198 1.000 17.26279 180 SER A O 1
ATOM 1238 N N . SER A 1 168 ? -2.11216 -0.60990 29.12244 1.000 14.59850 181 SER A N 1
ATOM 1239 C CA . SER A 1 168 ? -3.24136 0.30979 29.21402 1.000 14.22791 181 SER A CA 1
ATOM 1240 C C . SER A 1 168 ? -4.29245 0.06396 28.14008 1.000 17.14534 181 SER A C 1
ATOM 1241 O O . SER A 1 168 ? -5.36648 0.67447 28.19184 1.000 20.36078 181 SER A O 1
ATOM 1244 N N . GLY A 1 169 ? -4.00146 -0.77942 27.17842 1.000 15.68895 182 GLY A N 1
ATOM 1245 C CA . GLY A 1 169 ? -4.83020 -0.97791 26.01751 1.000 16.11415 182 GLY A CA 1
ATOM 1246 C C . GLY A 1 169 ? -3.96020 -1.38287 24.84416 1.000 14.17572 182 GLY A C 1
ATOM 1247 O O . GLY A 1 169 ? -2.94631 -2.05784 25.01135 1.000 15.06507 182 GLY A O 1
ATOM 1248 N N . ILE A 1 170 ? -4.38195 -0.93442 23.65941 1.000 14.99728 183 ILE A N 1
ATOM 1249 C CA . ILE A 1 170 ? -3.71067 -1.31971 22.43240 1.000 16.44762 183 ILE A CA 1
ATOM 1250 C C . ILE A 1 170 ? -2.27890 -0.79328 22.32567 1.000 15.68169 183 ILE A C 1
ATOM 1251 O O . ILE A 1 170 ? -1.48806 -1.32502 21.53478 1.000 15.49305 183 ILE A O 1
ATOM 1256 N N . HIS A 1 171 ? -1.91087 0.22833 23.09578 1.000 14.31344 184 HIS A N 1
ATOM 1257 C CA . HIS A 1 171 ? -0.55228 0.81440 22.99763 1.000 14.39735 184 HIS A CA 1
ATOM 1258 C C . HIS A 1 171 ? -0.32063 1.29261 21.56219 1.000 15.80127 184 HIS A C 1
ATOM 1259 O O . HIS A 1 171 ? -1.18279 2.00529 21.03039 1.000 16.48984 184 HIS A O 1
ATOM 1266 N N . SER A 1 172 ? 0.82688 1.00037 20.93615 1.000 16.18489 185 SER A N 1
ATOM 1267 C CA . SER A 1 172 ? 1.17288 1.63001 19.65592 1.000 15.05165 185 SER A CA 1
ATOM 1268 C C . SER A 1 172 ? 1.57517 0.60871 18.61019 1.000 17.85999 185 SER A C 1
ATOM 1269 O O . SER A 1 172 ? 2.42057 0.89709 17.75612 1.000 18.65076 185 SER A O 1
ATOM 1272 N N . ASN A 1 173 ? 1.00824 -0.59773 18.67089 1.000 16.68345 186 ASN A N 1
ATOM 1273 C CA . ASN A 1 173 ? 1.29943 -1.62140 17.67459 1.000 16.51147 186 ASN A CA 1
ATOM 1274 C C . ASN A 1 173 ? 0.00749 -2.32704 17.30305 1.000 18.19136 186 ASN A C 1
ATOM 1275 O O . ASN A 1 173 ? -0.87765 -2.50559 18.14286 1.000 21.28882 186 ASN A O 1
ATOM 1280 N N . GLY A 1 174 ? -0.09640 -2.70675 16.03599 1.000 17.93274 187 GLY A N 1
ATOM 1281 C CA . GLY A 1 174 ? -1.30432 -3.31061 15.50969 1.000 19.63181 187 GLY A CA 1
ATOM 1282 C C . GLY A 1 174 ? -2.34837 -2.33072 15.03355 1.000 17.67066 187 GLY A C 1
ATOM 1283 O O . GLY A 1 174 ? -3.46859 -2.74350 14.71896 1.000 18.88289 187 GLY A O 1
ATOM 1284 N N . LEU A 1 175 ? -2.03592 -1.04006 14.99570 1.000 16.14189 188 LEU A N 1
ATOM 1285 C CA . LEU A 1 175 ? -3.05425 -0.06409 14.63204 1.000 16.32663 188 LEU A CA 1
ATOM 1286 C C . LEU A 1 175 ? -3.43688 -0.15795 13.16357 1.000 17.29065 188 LEU A C 1
ATOM 1287 O O . LEU A 1 175 ? -4.56874 0.16882 12.81316 1.000 19.90760 188 LEU A O 1
ATOM 1292 N N . THR A 1 176 ? -2.52177 -0.57154 12.28887 1.000 18.20390 189 THR A N 1
ATOM 1293 C CA . THR A 1 176 ? -2.90819 -0.68690 10.88662 1.000 19.45384 189 THR A CA 1
ATOM 1294 C C . THR A 1 176 ? -4.00732 -1.72608 10.73084 1.000 21.65820 189 THR A C 1
ATOM 1295 O O . THR A 1 176 ? -5.03369 -1.47632 10.08719 1.000 21.65368 189 THR A O 1
ATOM 1299 N N . LEU A 1 177 ? -3.82122 -2.89098 11.34677 1.000 19.48625 190 LEU A N 1
ATOM 1300 C CA . LEU A 1 177 ? -4.86525 -3.91177 11.29649 1.000 20.24345 190 LEU A CA 1
ATOM 1301 C C . LEU A 1 177 ? -6.14203 -3.41762 11.96354 1.000 24.56543 190 LEU A C 1
ATOM 1302 O O . LEU A 1 177 ? -7.22907 -3.50178 11.38570 1.000 21.93384 190 LEU A O 1
ATOM 1307 N N . ALA A 1 178 ? -6.03009 -2.85567 13.17163 1.000 19.29064 191 ALA A N 1
ATOM 1308 C CA . ALA A 1 178 ? -7.23331 -2.43106 13.87465 1.000 17.71889 191 ALA A CA 1
ATOM 1309 C C . ALA A 1 178 ? -7.98677 -1.35033 13.10398 1.000 20.52765 191 ALA A C 1
ATOM 1310 O O . ALA A 1 178 ? -9.21934 -1.37746 13.03616 1.000 21.57805 191 ALA A O 1
ATOM 1312 N N . ARG A 1 179 ? -7.26285 -0.38708 12.51704 1.000 19.64251 192 ARG A N 1
ATOM 1313 C CA . ARG A 1 179 ? -7.90487 0.69016 11.76347 1.000 20.34272 192 ARG A CA 1
ATOM 1314 C C . ARG A 1 179 ? -8.68852 0.13512 10.58337 1.000 22.97910 192 ARG A C 1
ATOM 1315 O O . ARG A 1 179 ? -9.86760 0.46315 10.39151 1.000 22.75970 192 ARG A O 1
ATOM 1323 N N . LYS A 1 180 ? -8.03912 -0.70391 9.77636 1.000 20.74718 193 LYS A N 1
ATOM 1324 C CA . LYS A 1 180 ? -8.65446 -1.14902 8.52881 1.000 22.28123 193 LYS A CA 1
ATOM 1325 C C . LYS A 1 180 ? -9.76324 -2.15165 8.78360 1.000 25.25790 193 LYS A C 1
ATOM 1326 O O . LYS A 1 180 ? -10.71752 -2.22552 8.00091 1.000 25.60398 193 LYS A O 1
ATOM 1332 N N . LEU A 1 181 ? -9.65642 -2.91756 9.86903 1.000 17.65133 194 LEU A N 1
ATOM 1333 C CA . LEU A 1 181 ? -10.67921 -3.90773 10.21180 1.000 20.16361 194 LEU A CA 1
ATOM 1334 C C . LEU A 1 181 ? -11.90565 -3.27087 10.85267 1.000 23.57223 194 LEU A C 1
ATOM 1335 O O . LEU A 1 181 ? -13.04221 -3.64112 10.53110 1.000 25.75333 194 LEU A O 1
ATOM 1340 N N . LEU A 1 182 ? -11.70838 -2.32398 11.76844 1.000 18.90315 195 LEU A N 1
ATOM 1341 C CA . LEU A 1 182 ? -12.81027 -1.86856 12.60563 1.000 17.76652 195 LEU A CA 1
ATOM 1342 C C . LEU A 1 182 ? -13.43154 -0.54970 12.16554 1.000 18.42534 195 LEU A C 1
ATOM 1343 O O . LEU A 1 182 ? -14.64362 -0.38112 12.30580 1.000 19.91974 195 LEU A O 1
ATOM 1348 N N . ILE A 1 183 ? -12.64980 0.41833 11.68352 1.000 18.47470 196 ILE A N 1
ATOM 1349 C CA . ILE A 1 183 ? -13.21397 1.75710 11.49820 1.000 17.50302 196 ILE A CA 1
ATOM 1350 C C . ILE A 1 183 ? -14.27830 1.76347 10.39782 1.000 18.93005 196 ILE A C 1
ATOM 1351 O O . ILE A 1 183 ? -15.37818 2.28186 10.63365 1.000 20.51422 196 ILE A O 1
ATOM 1356 N N . PRO A 1 184 ? -14.03689 1.19433 9.21151 1.000 20.00691 197 PRO A N 1
ATOM 1357 C CA . PRO A 1 184 ? -15.11468 1.16820 8.21000 1.000 20.59528 197 PRO A CA 1
ATOM 1358 C C . PRO A 1 184 ? -16.29182 0.31569 8.62589 1.000 27.67607 197 PRO A C 1
ATOM 1359 O O . PRO A 1 184 ? -17.43048 0.65538 8.29463 1.000 32.28166 197 PRO A O 1
ATOM 1363 N N . LYS A 1 185 ? -16.06460 -0.77233 9.35872 1.000 20.27109 198 LYS A N 1
ATOM 1364 C CA . LYS A 1 185 ? -17.17820 -1.62273 9.75379 1.000 20.83166 198 LYS A CA 1
ATOM 1365 C C . LYS A 1 185 ? -18.06914 -0.94554 10.78839 1.000 25.36411 198 LYS A C 1
ATOM 1366 O O . LYS A 1 185 ? -19.29881 -0.97557 10.66460 1.000 27.73666 198 LYS A O 1
ATOM 1372 N N . TYR A 1 186 ? -17.47688 -0.30844 11.80188 1.000 19.84887 199 TYR A N 1
ATOM 1373 C CA . TYR A 1 186 ? -18.23539 0.15695 12.95727 1.000 20.76978 199 TYR A CA 1
ATOM 1374 C C . TYR A 1 186 ? -18.40292 1.66045 13.02795 1.000 21.34702 199 TYR A C 1
ATOM 1375 O O . TYR A 1 186 ? -19.38011 2.12953 13.61284 1.000 24.20157 199 TYR A O 1
ATOM 1384 N N . GLY A 1 187 ? -17.46627 2.42769 12.48158 1.000 20.53856 200 GLY A N 1
ATOM 1385 C CA . GLY A 1 187 ? -17.48129 3.86392 12.67235 1.000 20.82119 200 GLY A CA 1
ATOM 1386 C C . GLY A 1 187 ? -16.69305 4.26885 13.89814 1.000 21.12906 200 GLY A C 1
ATOM 1387 O O . GLY A 1 187 ? -16.69590 3.54600 14.90857 1.000 20.94328 200 GLY A O 1
ATOM 1388 N N . LEU A 1 188 ? -15.99438 5.41104 13.83022 1.000 20.42380 201 LEU A N 1
ATOM 1389 C CA . LEU A 1 188 ? -15.20738 5.84701 14.97798 1.000 19.75011 201 LEU A CA 1
ATOM 1390 C C . LEU A 1 188 ? -16.06903 6.17713 16.18525 1.000 22.44126 201 LEU A C 1
ATOM 1391 O O . LEU A 1 188 ? -15.54801 6.20901 17.30856 1.000 23.54421 201 LEU A O 1
ATOM 1396 N N . ASP A 1 189 ? -17.36161 6.43937 15.98456 1.000 19.81992 202 ASP A N 1
ATOM 1397 C CA . ASP A 1 189 ? -18.27334 6.74256 17.07874 1.000 19.85431 202 ASP A CA 1
ATOM 1398 C C . ASP A 1 189 ? -18.94548 5.50402 17.65569 1.000 21.61309 202 ASP A C 1
ATOM 1399 O O . ASP A 1 189 ? -19.81323 5.64311 18.52581 1.000 23.39934 202 ASP A O 1
ATOM 1404 N N . TYR A 1 190 ? -18.57985 4.31005 17.19533 1.000 20.67210 203 TYR A N 1
ATOM 1405 C CA . TYR A 1 190 ? -19.16406 3.08015 17.72381 1.000 19.03678 203 TYR A CA 1
ATOM 1406 C C . TYR A 1 190 ? -18.82037 2.92120 19.19405 1.000 19.68786 203 TYR A C 1
ATOM 1407 O O . TYR A 1 190 ? -17.66467 3.07304 19.58179 1.000 21.33291 203 TYR A O 1
ATOM 1416 N N . GLU A 1 191 ? -19.81807 2.59625 20.01054 1.000 21.61062 204 GLU A N 1
ATOM 1417 C CA . GLU A 1 191 ? -19.61701 2.48199 21.44756 1.000 23.24769 204 GLU A CA 1
ATOM 1418 C C . GLU A 1 191 ? -19.51928 1.01725 21.83657 1.000 19.77156 204 GLU A C 1
ATOM 1419 O O . GLU A 1 191 ? -20.39698 0.21441 21.49638 1.000 21.43676 204 GLU A O 1
ATOM 1425 N N . TYR A 1 192 ? -18.44448 0.67508 22.55061 1.000 21.15441 205 TYR A N 1
ATOM 1426 C CA . TYR A 1 192 ? -18.16098 -0.69488 22.95503 1.000 19.95050 205 TYR A CA 1
ATOM 1427 C C . TYR A 1 192 ? -17.69206 -0.64327 24.39463 1.000 29.09909 205 TYR A C 1
ATOM 1428 O O . TYR A 1 192 ? -16.65998 -0.03405 24.68565 1.000 21.18420 205 TYR A O 1
ATOM 1437 N N . GLU A 1 193 ? -18.46928 -1.24326 25.29124 1.000 24.27947 206 GLU A N 1
ATOM 1438 C CA . GLU A 1 193 ? -18.16840 -1.22052 26.72299 1.000 21.36767 206 GLU A CA 1
ATOM 1439 C C . GLU A 1 193 ? -17.97924 0.20519 27.22953 1.000 20.51100 206 GLU A C 1
ATOM 1440 O O . GLU A 1 193 ? -17.12426 0.48478 28.07626 1.000 27.51976 206 GLU A O 1
ATOM 1446 N N . GLY A 1 194 ? -18.81044 1.11289 26.72788 1.000 21.88748 207 GLY A N 1
ATOM 1447 C CA . GLY A 1 194 ? -18.86338 2.46474 27.23477 1.000 26.60338 207 GLY A CA 1
ATOM 1448 C C . GLY A 1 194 ? -17.78369 3.38647 26.71944 1.000 27.29818 207 GLY A C 1
ATOM 1449 O O . GLY A 1 194 ? -17.70982 4.53621 27.17031 1.000 27.40220 207 GLY A O 1
ATOM 1450 N N . ARG A 1 195 ? -16.94717 2.92755 25.79753 1.000 22.15940 208 ARG A N 1
ATOM 1451 C CA . ARG A 1 195 ? -15.94551 3.77513 25.16050 1.000 21.97744 208 ARG A CA 1
ATOM 1452 C C . ARG A 1 195 ? -16.17863 3.78000 23.65838 1.000 18.38118 208 ARG A C 1
ATOM 1453 O O . ARG A 1 195 ? -16.44347 2.72816 23.07173 1.000 22.81485 208 ARG A O 1
ATOM 1461 N N . LYS A 1 196 ? -16.04530 4.95561 23.04152 1.000 20.55052 209 LYS A N 1
ATOM 1462 C CA . LYS A 1 196 ? -16.08046 5.02928 21.58478 1.000 19.45892 209 LYS A CA 1
ATOM 1463 C C . LYS A 1 196 ? -14.86909 4.31937 20.99211 1.000 21.88574 209 LYS A C 1
ATOM 1464 O O . LYS A 1 196 ? -13.80157 4.22867 21.61007 1.000 18.14748 209 LYS A O 1
ATOM 1470 N N . LEU A 1 197 ? -15.03490 3.83401 19.76180 1.000 18.32948 210 LEU A N 1
ATOM 1471 C CA . LEU A 1 197 ? -13.93271 3.14250 19.10259 1.000 14.70323 210 LEU A CA 1
ATOM 1472 C C . LEU A 1 197 ? -12.67146 4.01439 19.05534 1.000 15.70975 210 LEU A C 1
ATOM 1473 O O . LEU A 1 197 ? -11.55839 3.51616 19.25907 1.000 16.27072 210 LEU A O 1
ATOM 1478 N N . TRP A 1 198 ? -12.81295 5.32103 18.81311 1.000 17.26543 211 TRP A N 1
ATOM 1479 C CA . TRP A 1 198 ? -11.59986 6.14066 18.77365 1.000 18.21797 211 TRP A CA 1
ATOM 1480 C C . TRP A 1 198 ? -10.91304 6.20059 20.13516 1.000 19.23469 211 TRP A C 1
ATOM 1481 O O . TRP A 1 198 ? -9.67840 6.28256 20.19380 1.000 19.21033 211 TRP A O 1
ATOM 1492 N N . GLU A 1 199 ? -11.67723 6.11123 21.23228 1.000 17.24832 212 GLU A N 1
ATOM 1493 C CA . GLU A 1 199 ? -11.04038 6.08012 22.55115 1.000 17.73844 212 GLU A CA 1
ATOM 1494 C C . GLU A 1 199 ? -10.24406 4.80313 22.75836 1.000 16.64187 212 GLU A C 1
ATOM 1495 O O . GLU A 1 199 ? -9.16066 4.82807 23.35825 1.000 18.89584 212 GLU A O 1
ATOM 1501 N N . TRP A 1 200 ? -10.77490 3.67594 22.29610 1.000 15.28956 213 TRP A N 1
ATOM 1502 C CA . TRP A 1 200 ? -10.02649 2.42484 22.36963 1.000 15.71279 213 TRP A CA 1
ATOM 1503 C C . TRP A 1 200 ? -8.74278 2.50923 21.55984 1.000 19.42041 213 TRP A C 1
ATOM 1504 O O . TRP A 1 200 ? -7.68979 2.02956 21.99192 1.000 20.73899 213 TRP A O 1
ATOM 1515 N N . LEU A 1 201 ? -8.81225 3.09877 20.37152 1.000 15.38478 214 LEU A N 1
ATOM 1516 C CA . LEU A 1 201 ? -7.64049 3.10230 19.50631 1.000 14.48182 214 LEU A CA 1
ATOM 1517 C C . LEU A 1 201 ? -6.61501 4.15337 19.90178 1.000 15.24220 214 LEU A C 1
ATOM 1518 O O . LEU A 1 201 ? -5.43826 3.98383 19.57451 1.000 17.61462 214 LEU A O 1
ATOM 1523 N N . LEU A 1 202 ? -7.02582 5.21132 20.60745 1.000 15.20814 215 LEU A N 1
ATOM 1524 C CA . LEU A 1 202 ? -6.13439 6.31678 20.95180 1.000 15.06515 215 LEU A CA 1
ATOM 1525 C C . LEU A 1 202 ? -5.59315 6.24966 22.37654 1.000 17.92661 215 LEU A C 1
ATOM 1526 O O . LEU A 1 202 ? -4.71653 7.05049 22.71905 1.000 19.59350 215 LEU A O 1
ATOM 1531 N N . GLU A 1 203 ? -6.07538 5.32957 23.20478 1.000 17.55556 216 GLU A N 1
ATOM 1532 C CA . GLU A 1 203 ? -5.64860 5.30457 24.59768 1.000 18.69623 216 GLU A CA 1
ATOM 1533 C C . GLU A 1 203 ? -4.11972 5.29943 24.69427 1.000 15.80538 216 GLU A C 1
ATOM 1534 O O . GLU A 1 203 ? -3.46838 4.45618 24.06583 1.000 16.42939 216 GLU A O 1
ATOM 1540 N N . PRO A 1 204 ? -3.50911 6.21357 25.45102 1.000 16.55746 217 PRO A N 1
ATOM 1541 C CA . PRO A 1 204 ? -2.04509 6.30980 25.41670 1.000 16.45510 217 PRO A CA 1
ATOM 1542 C C . PRO A 1 204 ? -1.34615 5.10576 26.03372 1.000 15.80925 217 PRO A C 1
ATOM 1543 O O . PRO A 1 204 ? -1.79998 4.51773 27.02196 1.000 17.47632 217 PRO A O 1
ATOM 1547 N N . THR A 1 205 ? -0.21066 4.77963 25.43473 1.000 15.19157 218 THR A N 1
ATOM 1548 C CA . THR A 1 205 ? 0.66248 3.70242 25.88569 1.000 14.39786 218 THR A CA 1
ATOM 1549 C C . THR A 1 205 ? 1.13628 3.91068 27.31686 1.000 16.04234 218 THR A C 1
ATOM 1550 O O . THR A 1 205 ? 1.55475 5.00831 27.69706 1.000 18.26149 218 THR A O 1
ATOM 1554 N N . ARG A 1 206 ? 1.11769 2.82425 28.08806 1.000 13.24397 219 ARG A N 1
ATOM 1555 C CA . ARG A 1 206 ? 1.60336 2.82540 29.46308 1.000 16.24324 219 ARG A CA 1
ATOM 1556 C C . ARG A 1 206 ? 3.11473 3.00467 29.52025 1.000 17.35069 219 ARG A C 1
ATOM 1557 O O . ARG A 1 206 ? 3.85185 2.43368 28.71601 1.000 16.27301 219 ARG A O 1
ATOM 1565 N N . ILE A 1 207 ? 3.57288 3.78219 30.51064 1.000 15.25868 220 ILE A N 1
ATOM 1566 C CA . ILE A 1 207 ? 4.99587 3.98670 30.77397 1.000 17.00785 220 ILE A CA 1
ATOM 1567 C C . ILE A 1 207 ? 5.40573 3.17998 32.00241 1.000 16.19629 220 ILE A C 1
ATOM 1568 O O . ILE A 1 207 ? 4.79736 3.30797 33.07532 1.000 18.77132 220 ILE A O 1
ATOM 1573 N N . TYR A 1 208 ? 6.43152 2.33481 31.84382 1.000 14.41674 221 TYR A N 1
ATOM 1574 C CA . TYR A 1 208 ? 6.80694 1.37102 32.87851 1.000 15.20833 221 TYR A CA 1
ATOM 1575 C C . TYR A 1 208 ? 8.06169 1.76287 33.64780 1.000 18.55184 221 TYR A C 1
ATOM 1576 O O . TYR A 1 208 ? 8.58217 0.94531 34.41659 1.000 17.27614 221 TYR A O 1
ATOM 1585 N N . VAL A 1 209 ? 8.54482 2.99360 33.49114 1.000 17.91132 222 VAL A N 1
ATOM 1586 C CA . VAL A 1 209 ? 9.82603 3.37333 34.08764 1.000 17.81426 222 VAL A CA 1
ATOM 1587 C C . VAL A 1 209 ? 9.79944 3.20667 35.60416 1.000 17.36826 222 VAL A C 1
ATOM 1588 O O . VAL A 1 209 ? 10.70600 2.61077 36.19656 1.000 20.06466 222 VAL A O 1
ATOM 1592 N N . ARG A 1 210 ? 8.76403 3.72150 36.26024 1.000 18.58394 223 ARG A N 1
ATOM 1593 C CA . ARG A 1 210 ? 8.80225 3.69255 37.72341 1.000 20.35806 223 ARG A CA 1
ATOM 1594 C C . ARG A 1 210 ? 8.74840 2.27293 38.28082 1.000 22.59671 223 ARG A C 1
ATOM 1595 O O . ARG A 1 210 ? 9.61110 1.93308 39.11169 1.000 22.16091 223 ARG A O 1
ATOM 1603 N N . PRO A 1 211 ? 7.82254 1.38928 37.86542 1.000 20.83235 224 PRO A N 1
ATOM 1604 C CA . PRO A 1 211 ? 7.86862 0.01694 38.40111 1.000 19.73363 224 PRO A CA 1
ATOM 1605 C C . PRO A 1 211 ? 9.15478 -0.72593 38.07622 1.000 20.72218 224 PRO A C 1
ATOM 1606 O O . PRO A 1 211 ? 9.67571 -1.45847 38.92808 1.000 21.63785 224 PRO A O 1
ATOM 1610 N N . ILE A 1 212 ? 9.68998 -0.57778 36.86274 1.000 16.92627 225 ILE A N 1
ATOM 1611 C CA . ILE A 1 212 ? 10.83619 -1.40397 36.49597 1.000 17.14061 225 ILE A CA 1
ATOM 1612 C C . ILE A 1 212 ? 12.10708 -0.91864 37.19069 1.000 19.92833 225 ILE A C 1
ATOM 1613 O O . ILE A 1 212 ? 12.94411 -1.73196 37.60693 1.000 21.74774 225 ILE A O 1
ATOM 1618 N N . LEU A 1 213 ? 12.28643 0.39545 37.31897 1.000 20.86598 226 LEU A N 1
ATOM 1619 C CA . LEU A 1 213 ? 13.46706 0.88435 38.03123 1.000 21.28468 226 LEU A CA 1
ATOM 1620 C C . LEU A 1 213 ? 13.41400 0.46328 39.49295 1.000 26.75033 226 LEU A C 1
ATOM 1621 O O . LEU A 1 213 ? 14.44064 0.10688 40.08094 1.000 26.48261 226 LEU A O 1
ATOM 1626 N N . GLU A 1 214 ? 12.22281 0.46743 40.09236 1.000 21.66083 227 GLU A N 1
ATOM 1627 C CA . GLU A 1 214 ? 12.13228 -0.04193 41.46178 1.000 22.75108 227 GLU A CA 1
ATOM 1628 C C . GLU A 1 214 ? 12.43846 -1.53783 41.51507 1.000 24.25586 227 GLU A C 1
ATOM 1629 O O . GLU A 1 214 ? 13.15455 -2.00425 42.41331 1.000 24.18548 227 GLU A O 1
ATOM 1635 N N . LEU A 1 215 ? 11.92387 -2.30440 40.55236 1.000 19.77580 228 LEU A N 1
ATOM 1636 C CA . LEU A 1 215 ? 12.14813 -3.74500 40.53573 1.000 20.91797 228 LEU A CA 1
ATOM 1637 C C . LEU A 1 215 ? 13.63051 -4.08483 40.42353 1.000 24.80864 228 LEU A C 1
ATOM 1638 O O . LEU A 1 215 ? 14.14260 -4.93493 41.16915 1.000 24.12719 228 LEU A O 1
ATOM 1643 N N . ILE A 1 216 ? 14.33154 -3.46753 39.46431 1.000 21.49820 229 ILE A N 1
ATOM 1644 C CA . ILE A 1 216 ? 15.72566 -3.86318 39.24118 1.000 21.82979 229 ILE A CA 1
ATOM 1645 C C . ILE A 1 216 ? 16.63254 -3.41145 40.37241 1.000 29.19342 229 ILE A C 1
ATOM 1646 O O . ILE A 1 216 ? 17.74721 -3.92539 40.50464 1.000 30.20989 229 ILE A O 1
ATOM 1651 N N . ASN A 1 217 ? 16.18561 -2.48132 41.20363 1.000 22.64410 230 ASN A N 1
ATOM 1652 C CA . ASN A 1 217 ? 16.98031 -2.05850 42.34669 1.000 25.57798 230 ASN A CA 1
ATOM 1653 C C . ASN A 1 217 ? 16.62456 -2.82274 43.61091 1.000 32.18461 230 ASN A C 1
ATOM 1654 O O . ASN A 1 217 ? 17.22633 -2.56767 44.65974 1.000 33.77845 230 ASN A O 1
ATOM 1659 N N . SER A 1 218 ? 15.69115 -3.77058 43.52695 1.000 27.40224 231 SER A N 1
ATOM 1660 C CA . SER A 1 218 ? 15.20297 -4.52370 44.67954 1.000 28.79570 231 SER A CA 1
ATOM 1661 C C . SER A 1 218 ? 15.41795 -6.02735 44.58301 1.000 33.65310 231 SER A C 1
ATOM 1662 O O . SER A 1 218 ? 15.68384 -6.66572 45.60734 1.000 31.94462 231 SER A O 1
ATOM 1665 N N . VAL A 1 219 ? 15.26553 -6.63172 43.39918 1.000 23.71138 232 VAL A N 1
ATOM 1666 C CA . VAL A 1 219 ? 15.33757 -8.07956 43.25618 1.000 23.61072 232 VAL A CA 1
ATOM 1667 C C . VAL A 1 219 ? 16.23392 -8.44257 42.07742 1.000 27.27462 232 VAL A C 1
ATOM 1668 O O . VAL A 1 219 ? 16.50926 -7.62869 41.19412 1.000 28.81896 232 VAL A O 1
ATOM 1672 N N . GLU A 1 220 ? 16.68831 -9.68764 42.08030 1.000 24.55174 233 GLU A N 1
ATOM 1673 C CA . GLU A 1 220 ? 17.44511 -10.22754 40.96045 1.000 27.48192 233 GLU A CA 1
ATOM 1674 C C . GLU A 1 220 ? 16.52478 -10.37500 39.75251 1.000 25.88796 233 GLU A C 1
ATOM 1675 O O . GLU A 1 220 ? 15.46866 -11.00705 39.84745 1.000 27.27303 233 GLU A O 1
ATOM 1681 N N . VAL A 1 221 ? 16.91064 -9.77209 38.62756 1.000 24.15055 234 VAL A N 1
ATOM 1682 C CA . VAL A 1 221 ? 16.11781 -9.78123 37.40419 1.000 24.10768 234 VAL A CA 1
ATOM 1683 C C . VAL A 1 221 ? 16.94884 -10.40005 36.28966 1.000 24.18683 234 VAL A C 1
ATOM 1684 O O . VAL A 1 221 ? 18.09954 -10.00306 36.07516 1.000 25.07805 234 VAL A O 1
ATOM 1688 N N . HIS A 1 222 ? 16.36795 -11.36167 35.57762 1.000 23.41170 235 HIS A N 1
ATOM 1689 C CA . HIS A 1 222 ? 17.06907 -12.04490 34.50156 1.000 22.99236 235 HIS A CA 1
ATOM 1690 C C . HIS A 1 222 ? 16.69643 -11.55503 33.11135 1.000 24.48538 235 HIS A C 1
ATOM 1691 O O . HIS A 1 222 ? 17.50303 -11.70462 32.19291 1.000 25.35047 235 HIS A O 1
ATOM 1698 N N . GLY A 1 223 ? 15.50664 -10.98527 32.91822 1.000 21.61328 236 GLY A N 1
ATOM 1699 C CA . GLY A 1 223 ? 15.10454 -10.56065 31.59316 1.000 17.92940 236 GLY A CA 1
ATOM 1700 C C . GLY A 1 223 ? 13.99384 -9.54412 31.69624 1.000 19.94410 236 GLY A C 1
ATOM 1701 O O . GLY A 1 223 ? 13.17796 -9.58319 32.62241 1.000 20.32716 236 GLY A O 1
ATOM 1702 N N . LEU A 1 224 ? 13.96407 -8.63177 30.73628 1.000 19.33478 237 LEU A N 1
ATOM 1703 C CA . LEU A 1 224 ? 12.94002 -7.59333 30.67897 1.000 19.12859 237 LEU A CA 1
ATOM 1704 C C . LEU A 1 224 ? 12.52933 -7.43050 29.22553 1.000 21.88176 237 LEU A C 1
ATOM 1705 O O . LEU A 1 224 ? 13.40092 -7.28703 28.36247 1.000 21.54780 237 LEU A O 1
ATOM 1710 N N . ALA A 1 225 ? 11.22327 -7.41575 28.95041 1.000 18.23239 238 ALA A N 1
ATOM 1711 C CA . ALA A 1 225 ? 10.74157 -7.32212 27.57172 1.000 15.33023 238 ALA A CA 1
ATOM 1712 C C . ALA A 1 225 ? 9.53850 -6.39319 27.46993 1.000 19.11153 238 ALA A C 1
ATOM 1713 O O . ALA A 1 225 ? 8.48729 -6.65697 28.05839 1.000 18.28909 238 ALA A O 1
ATOM 1715 N N . HIS A 1 226 ? 9.68281 -5.34674 26.67024 1.000 16.68147 239 HIS A N 1
ATOM 1716 C CA . HIS A 1 226 ? 8.58430 -4.45627 26.31737 1.000 16.76426 239 HIS A CA 1
ATOM 1717 C C . HIS A 1 226 ? 7.80403 -5.08070 25.16905 1.000 18.89464 239 HIS A C 1
ATOM 1718 O O . HIS A 1 226 ? 8.39002 -5.48414 24.15982 1.000 18.58319 239 HIS A O 1
ATOM 1725 N N . ILE A 1 227 ? 6.48818 -5.22520 25.32877 1.000 16.74617 240 ILE A N 1
ATOM 1726 C CA . ILE A 1 227 ? 5.70273 -5.97238 24.35045 1.000 15.57801 240 ILE A CA 1
ATOM 1727 C C . ILE A 1 227 ? 5.23435 -4.98233 23.29013 1.000 18.25521 240 ILE A C 1
ATOM 1728 O O . ILE A 1 227 ? 4.24797 -4.25438 23.46698 1.000 18.54775 240 ILE A O 1
ATOM 1733 N N . THR A 1 228 ? 5.96812 -4.95289 22.18336 1.000 18.51330 241 THR A N 1
ATOM 1734 C CA . THR A 1 228 ? 5.71043 -4.08601 21.04561 1.000 19.12337 241 THR A CA 1
ATOM 1735 C C . THR A 1 228 ? 5.45858 -4.89246 19.78389 1.000 19.58188 241 THR A C 1
ATOM 1736 O O . THR A 1 228 ? 4.71573 -5.87528 19.81837 1.000 20.47414 241 THR A O 1
ATOM 1740 N N . GLY A 1 229 ? 6.02193 -4.45419 18.65965 1.000 22.18836 242 GLY A N 1
ATOM 1741 C CA . GLY A 1 229 ? 5.82227 -5.17778 17.42005 1.000 22.02903 242 GLY A CA 1
ATOM 1742 C C . GLY A 1 229 ? 6.23105 -6.62056 17.58794 1.000 20.46430 242 GLY A C 1
ATOM 1743 O O . GLY A 1 229 ? 7.27766 -6.90719 18.17177 1.000 21.88055 242 GLY A O 1
ATOM 1744 N N . GLY A 1 230 ? 5.40674 -7.54768 17.10223 1.000 21.33397 243 GLY A N 1
ATOM 1745 C CA . GLY A 1 230 ? 5.67462 -8.95770 17.29790 1.000 20.55394 243 GLY A CA 1
ATOM 1746 C C . GLY A 1 230 ? 5.04830 -9.55117 18.53892 1.000 20.23267 243 GLY A C 1
ATOM 1747 O O . GLY A 1 230 ? 5.07703 -10.77689 18.70478 1.000 21.58331 243 GLY A O 1
ATOM 1748 N N . GLY A 1 231 ? 4.49322 -8.72268 19.41873 1.000 19.71159 244 GLY A N 1
ATOM 1749 C CA . GLY A 1 231 ? 3.77325 -9.25590 20.56718 1.000 19.99692 244 GLY A CA 1
ATOM 1750 C C . GLY A 1 231 ? 4.64573 -10.16149 21.42022 1.000 18.97001 244 GLY A C 1
ATOM 1751 O O . GLY A 1 231 ? 5.76349 -9.80418 21.81368 1.000 19.96833 244 GLY A O 1
ATOM 1752 N N . LEU A 1 232 ? 4.13205 -11.35746 21.72766 1.000 18.42777 245 LEU A N 1
ATOM 1753 C CA . LEU A 1 232 ? 4.89067 -12.24973 22.59865 1.000 19.85839 245 LEU A CA 1
ATOM 1754 C C . LEU A 1 232 ? 6.18600 -12.72854 21.95727 1.000 21.25844 245 LEU A C 1
ATOM 1755 O O . LEU A 1 232 ? 7.08119 -13.18066 22.68053 1.000 22.42368 245 LEU A O 1
ATOM 1760 N N . LEU A 1 233 ? 6.30894 -12.63712 20.62542 1.000 21.43401 246 LEU A N 1
ATOM 1761 C CA . LEU A 1 233 ? 7.55431 -13.04108 19.97811 1.000 22.67017 246 LEU A CA 1
ATOM 1762 C C . LEU A 1 233 ? 8.75302 -12.25582 20.49978 1.000 24.98465 246 LEU A C 1
ATOM 1763 O O . LEU A 1 233 ? 9.89323 -12.70811 20.35901 1.000 25.06432 246 LEU A O 1
ATOM 1768 N N . ASN A 1 234 ? 8.52582 -11.08771 21.09777 1.000 21.13965 247 ASN A N 1
ATOM 1769 C CA . ASN A 1 234 ? 9.63718 -10.33579 21.66197 1.000 20.33749 247 ASN A CA 1
ATOM 1770 C C . ASN A 1 234 ? 10.38246 -11.12069 22.73340 1.000 21.84394 247 ASN A C 1
ATOM 1771 O O . ASN A 1 234 ? 11.56895 -10.85455 22.95869 1.000 24.70881 247 ASN A O 1
ATOM 1776 N N . LEU A 1 235 ? 9.72583 -12.08634 23.38918 1.000 22.46944 248 LEU A N 1
ATOM 1777 C CA . LEU A 1 235 ? 10.42238 -12.88289 24.39928 1.000 22.51850 248 LEU A CA 1
ATOM 1778 C C . LEU A 1 235 ? 11.57790 -13.66749 23.79730 1.000 27.45117 248 LEU A C 1
ATOM 1779 O O . LEU A 1 235 ? 12.57907 -13.92273 24.47847 1.000 26.89524 248 LEU A O 1
ATOM 1784 N N . LYS A 1 236 ? 11.46384 -14.04596 22.52556 1.000 26.42398 249 LYS A N 1
ATOM 1785 C CA . LYS A 1 236 ? 12.51010 -14.83832 21.88538 1.000 27.72517 249 LYS A CA 1
ATOM 1786 C C . LYS A 1 236 ? 13.78153 -14.04084 21.63927 1.000 31.26771 249 LYS A C 1
ATOM 1787 O O . LYS A 1 236 ? 14.82845 -14.63039 21.35540 1.000 31.89608 249 LYS A O 1
ATOM 1793 N N . ARG A 1 237 ? 13.71935 -12.71914 21.72673 1.000 26.26056 250 ARG A N 1
ATOM 1794 C CA . ARG A 1 237 ? 14.92383 -11.91003 21.62682 1.000 25.95039 250 ARG A CA 1
ATOM 1795 C C . ARG A 1 237 ? 15.81368 -12.04435 22.85218 1.000 33.35688 250 ARG A C 1
ATOM 1796 O O . ARG A 1 237 ? 17.01101 -11.75181 22.77013 1.000 33.69716 250 ARG A O 1
ATOM 1804 N N . LEU A 1 238 ? 15.25978 -12.48965 23.97489 1.000 25.83516 251 LEU A N 1
ATOM 1805 C CA . LEU A 1 238 ? 15.97903 -12.51848 25.24024 1.000 27.21317 251 LEU A CA 1
ATOM 1806 C C . LEU A 1 238 ? 16.73384 -13.81570 25.47687 1.000 25.74939 251 LEU A C 1
ATOM 1807 O O . LEU A 1 238 ? 17.71353 -13.81983 26.23124 1.000 30.06553 251 LEU A O 1
ATOM 1812 N N . THR A 1 239 ? 16.26928 -14.91434 24.89464 1.000 28.13401 252 THR A N 1
ATOM 1813 C CA . THR A 1 239 ? 16.75314 -16.23179 25.28150 1.000 30.77889 252 THR A CA 1
ATOM 1814 C C . THR A 1 239 ? 16.32621 -17.23050 24.22149 1.000 34.04910 252 THR A C 1
ATOM 1815 O O . THR A 1 239 ? 15.37999 -16.99650 23.46101 1.000 31.71794 252 THR A O 1
ATOM 1819 N N . ASN A 1 240 ? 17.03513 -18.35258 24.18665 1.000 30.59307 253 ASN A N 1
ATOM 1820 C CA . ASN A 1 240 ? 16.65130 -19.46375 23.33654 1.000 33.38846 253 ASN A CA 1
ATOM 1821 C C . ASN A 1 240 ? 15.79607 -20.48211 24.07257 1.000 28.78573 253 ASN A C 1
ATOM 1822 O O . ASN A 1 240 ? 15.25603 -21.39225 23.43975 1.000 31.72499 253 ASN A O 1
ATOM 1827 N N . TYR A 1 241 ? 15.66360 -20.34284 25.38842 1.000 29.49322 254 TYR A N 1
ATOM 1828 C CA . TYR A 1 241 ? 14.79588 -21.20416 26.16658 1.000 31.46773 254 TYR A CA 1
ATOM 1829 C C . TYR A 1 241 ? 13.33371 -20.93843 25.82778 1.000 29.96529 254 TYR A C 1
ATOM 1830 O O . TYR A 1 241 ? 12.97551 -19.91904 25.23089 1.000 31.55426 254 TYR A O 1
ATOM 1839 N N . GLY A 1 242 ? 12.48499 -21.87355 26.22392 1.000 27.59290 255 GLY A N 1
ATOM 1840 C CA . GLY A 1 242 ? 11.07506 -21.78155 25.92169 1.000 29.63460 255 GLY A CA 1
ATOM 1841 C C . GLY A 1 242 ? 10.29396 -21.12972 27.04224 1.000 27.63679 255 GLY A C 1
ATOM 1842 O O . GLY A 1 242 ? 10.83338 -20.83635 28.11173 1.000 26.51994 255 GLY A O 1
ATOM 1843 N N . PHE A 1 243 ? 9.00758 -20.91166 26.77438 1.000 28.18508 256 PHE A N 1
ATOM 1844 C CA . PHE A 1 243 ? 8.10949 -20.27553 27.72598 1.000 25.62609 256 PHE A CA 1
ATOM 1845 C C . PHE A 1 243 ? 6.79873 -21.04262 27.78297 1.000 24.46645 256 PHE A C 1
ATOM 1846 O O . PHE A 1 243 ? 6.27636 -21.48533 26.75311 1.000 26.88291 256 PHE A O 1
ATOM 1854 N N . GLU A 1 244 ? 6.29427 -21.21042 28.99955 1.000 24.24711 257 GLU A N 1
ATOM 1855 C CA . GLU A 1 244 ? 4.99955 -21.81269 29.28937 1.000 27.33503 257 GLU A CA 1
ATOM 1856 C C . GLU A 1 244 ? 4.18480 -20.75720 30.01393 1.000 26.80146 257 GLU A C 1
ATOM 1857 O O . GLU A 1 244 ? 4.48788 -20.43611 31.16655 1.000 27.33180 257 GLU A O 1
ATOM 1863 N N . LEU A 1 245 ? 3.16853 -20.21406 29.34002 1.000 24.65030 258 LEU A N 1
ATOM 1864 C CA . LEU A 1 245 ? 2.44389 -19.04184 29.81334 1.000 27.31031 258 LEU A CA 1
ATOM 1865 C C . LEU A 1 245 ? 0.94311 -19.27970 29.84459 1.000 23.76120 258 LEU A C 1
ATOM 1866 O O . LEU A 1 245 ? 0.38834 -20.01530 29.02140 1.000 26.06172 258 LEU A O 1
ATOM 1871 N N . GLU A 1 246 ? 0.29025 -18.60181 30.77986 1.000 23.90547 259 GLU A N 1
ATOM 1872 C CA . GLU A 1 246 ? -1.14768 -18.38874 30.75306 1.000 25.81914 259 GLU A CA 1
ATOM 1873 C C . GLU A 1 246 ? -1.38348 -16.88721 30.63640 1.000 22.95218 259 GLU A C 1
ATOM 1874 O O . GLU A 1 246 ? -0.96806 -16.12347 31.51269 1.000 30.46435 259 GLU A O 1
ATOM 1880 N N . MET A 1 247 ? -2.01268 -16.47249 29.54370 1.000 23.16815 260 MET A N 1
ATOM 1881 C CA . MET A 1 247 ? -2.34871 -15.08372 29.24645 1.000 21.44953 260 MET A CA 1
ATOM 1882 C C . MET A 1 247 ? -3.71666 -14.69802 29.79921 1.000 25.27234 260 MET A C 1
ATOM 1883 O O . MET A 1 247 ? -4.59625 -15.54797 29.97498 1.000 23.76089 260 MET A O 1
ATOM 1888 N N . PRO A 1 248 ? -3.89945 -13.41886 30.09820 1.000 21.79868 261 PRO A N 1
ATOM 1889 C CA . PRO A 1 248 ? -5.16209 -12.95994 30.69155 1.000 21.09058 261 PRO A CA 1
ATOM 1890 C C . PRO A 1 248 ? -6.32788 -13.11115 29.73006 1.000 21.87783 261 PRO A C 1
ATOM 1891 O O . PRO A 1 248 ? -6.13632 -13.33840 28.52178 1.000 23.40674 261 PRO A O 1
ATOM 1895 N N . PRO A 1 249 ? -7.55727 -13.00676 30.23759 1.000 25.96899 262 PRO A N 1
ATOM 1896 C CA . PRO A 1 249 ? -8.72985 -13.06059 29.35999 1.000 28.56223 262 PRO A CA 1
ATOM 1897 C C . PRO A 1 249 ? -8.63636 -12.00726 28.26739 1.000 26.08136 262 PRO A C 1
ATOM 1898 O O . PRO A 1 249 ? -8.05559 -10.93752 28.45854 1.000 28.10553 262 PRO A O 1
ATOM 1902 N N . ILE A 1 250 ? -9.21187 -12.32821 27.11667 1.000 22.73970 263 ILE A N 1
ATOM 1903 C CA . ILE A 1 250 ? -9.24918 -11.40730 25.98606 1.000 24.00070 263 ILE A CA 1
ATOM 1904 C C . ILE A 1 250 ? -10.34820 -10.39019 26.24359 1.000 26.24050 263 ILE A C 1
ATOM 1905 O O . ILE A 1 250 ? -11.52695 -10.74865 26.32261 1.000 27.45801 263 ILE A O 1
ATOM 1910 N N . GLU A 1 251 ? -9.97373 -9.11690 26.37464 1.000 23.87891 264 GLU A N 1
ATOM 1911 C CA . GLU A 1 251 ? -10.92270 -8.10224 26.80983 1.000 21.20766 264 GLU A CA 1
ATOM 1912 C C . GLU A 1 251 ? -10.84038 -6.86896 25.92292 1.000 21.38780 264 GLU A C 1
ATOM 1913 O O . GLU A 1 251 ? -9.86711 -6.66789 25.19423 1.000 21.56935 264 GLU A O 1
ATOM 1919 N N . GLY A 1 252 ? -11.88779 -6.04721 26.01566 1.000 25.52565 265 GLY A N 1
ATOM 1920 C CA . GLY A 1 252 ? -11.86887 -4.71343 25.43468 1.000 27.06063 265 GLY A CA 1
ATOM 1921 C C . GLY A 1 252 ? -11.63742 -4.75604 23.94608 1.000 20.09226 265 GLY A C 1
ATOM 1922 O O . GLY A 1 252 ? -12.21941 -5.56360 23.22510 1.000 20.10261 265 GLY A O 1
ATOM 1923 N N . ILE A 1 253 ? -10.76384 -3.86287 23.46417 1.000 17.96277 266 ILE A N 1
ATOM 1924 C CA . ILE A 1 253 ? -10.55533 -3.77830 22.02646 1.000 16.31164 266 ILE A CA 1
ATOM 1925 C C . ILE A 1 253 ? -10.03787 -5.09338 21.45074 1.000 19.58315 266 ILE A C 1
ATOM 1926 O O . ILE A 1 253 ? -10.31756 -5.41875 20.29299 1.000 20.01205 266 ILE A O 1
ATOM 1931 N N . PHE A 1 254 ? -9.27562 -5.86915 22.22879 1.000 16.49327 267 PHE A N 1
ATOM 1932 C CA . PHE A 1 254 ? -8.73264 -7.10813 21.68750 1.000 16.73737 267 PHE A CA 1
ATOM 1933 C C . PHE A 1 254 ? -9.85475 -8.10985 21.44686 1.000 18.93701 267 PHE A C 1
ATOM 1934 O O . PHE A 1 254 ? -9.81268 -8.87996 20.48044 1.000 19.87435 267 PHE A O 1
ATOM 1942 N N . LYS A 1 255 ? -10.86456 -8.10433 22.31795 1.000 17.94745 268 LYS A N 1
ATOM 1943 C CA . LYS A 1 255 ? -12.01052 -8.97921 22.10305 1.000 20.25688 268 LYS A CA 1
ATOM 1944 C C . LYS A 1 255 ? -12.76634 -8.59181 20.83435 1.000 20.62247 268 LYS A C 1
ATOM 1945 O O . LYS A 1 255 ? -13.14841 -9.46447 20.03992 1.000 20.91287 268 LYS A O 1
ATOM 1951 N N . LEU A 1 256 ? -12.96898 -7.28475 20.60973 1.000 19.98473 269 LEU A N 1
ATOM 1952 C CA . LEU A 1 256 ? -13.65763 -6.83889 19.40011 1.000 20.56821 269 LEU A CA 1
ATOM 1953 C C . LEU A 1 256 ? -12.90247 -7.26477 18.14855 1.000 20.08239 269 LEU A C 1
ATOM 1954 O O . LEU A 1 256 ? -13.50766 -7.73216 17.17218 1.000 20.17211 269 LEU A O 1
ATOM 1959 N N . ILE A 1 257 ? -11.56983 -7.13408 18.16593 1.000 18.01938 270 ILE A N 1
ATOM 1960 C CA . ILE A 1 257 ? -10.75826 -7.57860 17.03206 1.000 17.99003 270 ILE A CA 1
ATOM 1961 C C . ILE A 1 257 ? -10.89734 -9.08710 16.82454 1.000 18.88344 270 ILE A C 1
ATOM 1962 O O . ILE A 1 257 ? -11.08055 -9.56153 15.69637 1.000 20.12063 270 ILE A O 1
ATOM 1967 N N . HIS A 1 258 ? -10.82583 -9.86039 17.91299 1.000 19.12958 271 HIS A N 1
ATOM 1968 C CA . HIS A 1 258 ? -10.94868 -11.31413 17.80234 1.000 22.12040 271 HIS A CA 1
ATOM 1969 C C . HIS A 1 258 ? -12.30841 -11.71061 17.23959 1.000 19.61661 271 HIS A C 1
ATOM 1970 O O . HIS A 1 258 ? -12.39774 -12.60136 16.37933 1.000 21.77005 271 HIS A O 1
ATOM 1977 N N . GLU A 1 259 ? -13.37009 -11.04082 17.68731 1.000 20.22881 272 GLU A N 1
ATOM 1978 C CA . GLU A 1 259 ? -14.71796 -11.33259 17.20304 1.000 19.08051 272 GLU A CA 1
ATOM 1979 C C . GLU A 1 259 ? -14.93047 -10.90658 15.75543 1.000 21.83616 272 GLU A C 1
ATOM 1980 O O . GLU A 1 259 ? -15.98286 -11.21969 15.17196 1.000 23.66085 272 GLU A O 1
ATOM 1986 N N . ASN A 1 260 ? -13.96764 -10.20676 15.15379 1.000 21.08854 273 ASN A N 1
ATOM 1987 C CA . ASN A 1 260 ? -14.04192 -9.88779 13.73683 1.000 21.44498 273 ASN A CA 1
ATOM 1988 C C . ASN A 1 260 ? -13.14580 -10.79068 12.89855 1.000 24.70550 273 ASN A C 1
ATOM 1989 O O . ASN A 1 260 ? -12.86171 -10.47248 11.74013 1.000 26.93633 273 ASN A O 1
ATOM 1994 N N . GLY A 1 261 ? -12.71597 -11.91919 13.46303 1.000 21.90037 274 GLY A N 1
ATOM 1995 C CA . GLY A 1 261 ? -12.16030 -13.01426 12.69665 1.000 20.53866 274 GLY A CA 1
ATOM 1996 C C . GLY A 1 261 ? -10.65634 -13.15586 12.70377 1.000 22.98302 274 GLY A C 1
ATOM 1997 O O . GLY A 1 261 ? -10.14730 -14.07861 12.05405 1.000 24.74231 274 GLY A O 1
ATOM 1998 N N . VAL A 1 262 ? -9.92837 -12.29286 13.40402 1.000 22.42633 275 VAL A N 1
ATOM 1999 C CA . VAL A 1 262 ? -8.46897 -12.46742 13.45252 1.000 22.66401 275 VAL A CA 1
ATOM 2000 C C . VAL A 1 262 ? -8.14217 -13.66796 14.33544 1.000 18.91757 275 VAL A C 1
ATOM 2001 O O . VAL A 1 262 ? -8.62346 -13.73826 15.47516 1.000 21.30720 275 VAL A O 1
ATOM 2005 N N . PRO A 1 263 ? -7.34654 -14.62744 13.87141 1.000 20.85164 276 PRO A N 1
ATOM 2006 C CA . PRO A 1 263 ? -7.01385 -15.77384 14.72526 1.000 21.18329 276 PRO A CA 1
ATOM 2007 C C . PRO A 1 263 ? -6.10193 -15.39041 15.87819 1.000 21.59220 276 PRO A C 1
ATOM 2008 O O . PRO A 1 263 ? -5.22879 -14.52390 15.75887 1.000 22.49026 276 PRO A O 1
ATOM 2012 N N . LEU A 1 264 ? -6.30636 -16.07605 17.00393 1.000 24.34403 277 LEU A N 1
ATOM 2013 C CA . LEU A 1 264 ? -5.58784 -15.75340 18.22774 1.000 27.53320 277 LEU A CA 1
ATOM 2014 C C . LEU A 1 264 ? -4.08633 -15.91179 18.07152 1.000 28.74600 277 LEU A C 1
ATOM 2015 O O . LEU A 1 264 ? -3.32100 -15.15417 18.68150 1.000 28.72901 277 LEU A O 1
ATOM 2020 N N . ASP A 1 265 ? -3.63162 -16.88791 17.27966 1.000 24.83754 278 ASP A N 1
ATOM 2021 C CA . ASP A 1 265 ? -2.19034 -17.04857 17.16388 1.000 29.16157 278 ASP A CA 1
ATOM 2022 C C . ASP A 1 265 ? -1.57077 -15.85634 16.44862 1.000 28.38291 278 ASP A C 1
ATOM 2023 O O . ASP A 1 265 ? -0.47815 -15.41087 16.82001 1.000 37.45823 278 ASP A O 1
ATOM 2028 N N . GLU A 1 266 ? -2.27598 -15.28403 15.47716 1.000 23.07200 279 GLU A N 1
ATOM 2029 C CA . GLU A 1 266 ? -1.80253 -14.04891 14.87302 1.000 23.26399 279 GLU A CA 1
ATOM 2030 C C . GLU A 1 266 ? -1.91782 -12.88917 15.85196 1.000 23.17164 279 GLU A C 1
ATOM 2031 O O . GLU A 1 266 ? -1.01948 -12.03939 15.91148 1.000 23.41824 279 GLU A O 1
ATOM 2037 N N . MET A 1 267 ? -2.99019 -12.84774 16.65133 1.000 20.38533 280 MET A N 1
ATOM 2038 C CA . MET A 1 267 ? -3.13320 -11.70079 17.55338 1.000 19.45016 280 MET A CA 1
ATOM 2039 C C . MET A 1 267 ? -2.02357 -11.65158 18.59826 1.000 24.43057 280 MET A C 1
ATOM 2040 O O . MET A 1 267 ? -1.56089 -10.55810 18.95269 1.000 22.08977 280 MET A O 1
ATOM 2045 N N . PHE A 1 268 ? -1.56545 -12.80935 19.09592 1.000 20.14881 281 PHE A N 1
ATOM 2046 C CA . PHE A 1 268 ? -0.46676 -12.79016 20.06427 1.000 18.34271 281 PHE A CA 1
ATOM 2047 C C . PHE A 1 268 ? 0.87411 -12.41417 19.43122 1.000 19.93562 281 PHE A C 1
ATOM 2048 O O . PHE A 1 268 ? 1.82880 -12.14748 20.17219 1.000 23.58482 281 PHE A O 1
ATOM 2056 N N . ARG A 1 269 ? 0.96562 -12.36908 18.10048 1.000 21.65354 282 ARG A N 1
ATOM 2057 C CA . ARG A 1 269 ? 2.15762 -11.89887 17.40196 1.000 20.59452 282 ARG A CA 1
ATOM 2058 C C . ARG A 1 269 ? 2.05707 -10.44951 16.96825 1.000 24.47765 282 ARG A C 1
ATOM 2059 O O . ARG A 1 269 ? 3.00019 -9.94237 16.36107 1.000 28.48945 282 ARG A O 1
ATOM 2067 N N . VAL A 1 270 ? 0.91438 -9.80006 17.18252 1.000 21.19283 283 VAL A N 1
ATOM 2068 C CA . VAL A 1 270 ? 0.67116 -8.44171 16.71265 1.000 19.91703 283 VAL A CA 1
ATOM 2069 C C . VAL A 1 270 ? 0.34621 -7.50664 17.87034 1.000 20.31594 283 VAL A C 1
ATOM 2070 O O . VAL A 1 270 ? 0.91849 -6.41648 17.98725 1.000 24.31349 283 VAL A O 1
ATOM 2074 N N . PHE A 1 271 ? -0.57556 -7.91298 18.72939 1.000 16.96614 284 PHE A N 1
ATOM 2075 C CA . PHE A 1 271 ? -1.12073 -7.07934 19.79150 1.000 18.40958 284 PHE A CA 1
ATOM 2076 C C . PHE A 1 271 ? -0.53257 -7.48291 21.13367 1.000 18.74762 284 PHE A C 1
ATOM 2077 O O . PHE A 1 271 ? -0.08138 -8.61190 21.31385 1.000 19.80926 284 PHE A O 1
ATOM 2085 N N . ASN A 1 272 ? -0.58114 -6.56181 22.10511 1.000 14.76485 285 ASN A N 1
ATOM 2086 C CA . ASN A 1 272 ? -0.03592 -6.94917 23.39650 1.000 14.10805 285 ASN A CA 1
ATOM 2087 C C . ASN A 1 272 ? -1.00726 -7.79517 24.21485 1.000 17.10591 285 ASN A C 1
ATOM 2088 O O . ASN A 1 272 ? -0.58393 -8.43924 25.18354 1.000 16.62741 285 ASN A O 1
ATOM 2093 N N . MET A 1 273 ? -2.27981 -7.78422 23.84947 1.000 16.00535 286 MET A N 1
ATOM 2094 C CA . MET A 1 273 ? -3.29653 -8.71145 24.33544 1.000 15.01516 286 MET A CA 1
ATOM 2095 C C . MET A 1 273 ? -3.54420 -8.52736 25.83268 1.000 18.65114 286 MET A C 1
ATOM 2096 O O . MET A 1 273 ? -4.06475 -9.42890 26.50836 1.000 24.09146 286 MET A O 1
ATOM 2101 N N . GLY A 1 274 ? -3.15745 -7.37608 26.37681 1.000 14.77826 287 GLY A N 1
ATOM 2102 C CA . GLY A 1 274 ? -3.36720 -7.04340 27.76947 1.000 18.42999 287 GLY A CA 1
ATOM 2103 C C . GLY A 1 274 ? -2.10272 -7.00821 28.60098 1.000 16.73971 287 GLY A C 1
ATOM 2104 O O . GLY A 1 274 ? -2.17772 -6.62393 29.77361 1.000 16.39312 287 GLY A O 1
ATOM 2105 N N . VAL A 1 275 ? -0.95747 -7.41889 28.05248 1.000 16.1149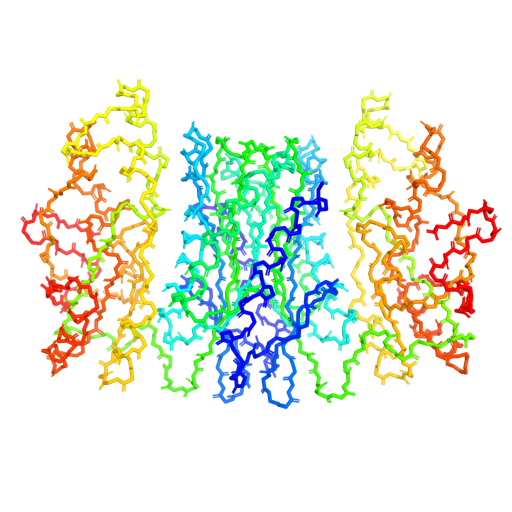6 288 VAL A N 1
ATOM 2106 C CA . VAL A 1 275 ? 0.30649 -7.47666 28.78129 1.000 16.16969 288 VAL A CA 1
ATOM 2107 C C . VAL A 1 275 ? 1.30278 -6.59066 28.04682 1.000 16.24042 288 VAL A C 1
ATOM 2108 O O . VAL A 1 275 ? 1.75743 -6.94675 26.94897 1.000 16.92965 288 VAL A O 1
ATOM 2112 N N . GLY A 1 276 ? 1.63817 -5.43811 28.63424 1.000 14.35069 289 GLY A N 1
ATOM 2113 C CA . GLY A 1 276 ? 2.53266 -4.51978 27.94480 1.000 15.28301 289 GLY A CA 1
ATOM 2114 C C . GLY A 1 276 ? 4.01381 -4.69550 28.23015 1.000 16.38148 289 GLY A C 1
ATOM 2115 O O . GLY A 1 276 ? 4.86075 -4.15819 27.49617 1.000 16.66179 289 GLY A O 1
ATOM 2116 N N . PHE A 1 277 ? 4.35837 -5.43549 29.28414 1.000 16.26204 290 PHE A N 1
ATOM 2117 C CA . PHE A 1 277 ? 5.74717 -5.55728 29.70577 1.000 14.91197 290 PHE A CA 1
ATOM 2118 C C . PHE A 1 277 ? 5.87840 -6.86746 30.46685 1.000 17.67679 290 PHE A C 1
ATOM 2119 O O . PHE A 1 277 ? 5.00689 -7.20254 31.26976 1.000 18.75978 290 PHE A O 1
ATOM 2127 N N . ILE A 1 278 ? 6.93627 -7.62138 30.18785 1.000 15.73622 291 ILE A N 1
ATOM 2128 C CA . ILE A 1 278 ? 7.14530 -8.91636 30.83681 1.000 17.08053 291 ILE A CA 1
ATOM 2129 C C . ILE A 1 278 ? 8.50755 -8.92109 31.51706 1.000 18.33836 291 ILE A C 1
ATOM 2130 O O . ILE A 1 278 ? 9.49520 -8.42243 30.96777 1.000 17.69482 291 ILE A O 1
ATOM 2135 N N . VAL A 1 279 ? 8.55436 -9.45432 32.74098 1.000 18.19037 292 VAL A N 1
ATOM 2136 C CA . VAL A 1 279 ? 9.80639 -9.57885 33.47193 1.000 18.44732 292 VAL A CA 1
ATOM 2137 C C . VAL A 1 279 ? 10.03606 -11.04768 33.79923 1.000 18.65545 292 VAL A C 1
ATOM 2138 O O . VAL A 1 279 ? 9.09505 -11.82736 33.99113 1.000 19.77366 292 VAL A O 1
ATOM 2142 N N . VAL A 1 280 ? 11.30885 -11.42748 33.82734 1.000 18.87839 293 VAL A N 1
ATOM 2143 C CA . VAL A 1 280 ? 11.71521 -12.80340 34.10485 1.000 18.85492 293 VAL A CA 1
ATOM 2144 C C . VAL A 1 280 ? 12.65769 -12.75693 35.29787 1.000 21.29702 293 VAL A C 1
ATOM 2145 O O . VAL A 1 280 ? 13.68841 -12.07691 35.24367 1.000 21.72450 293 VAL A O 1
ATOM 2149 N N . VAL A 1 281 ? 12.28115 -13.43258 36.38638 1.000 20.56577 294 VAL A N 1
ATOM 2150 C CA . VAL A 1 281 ? 13.04335 -13.41366 37.63641 1.000 20.89053 294 VAL A CA 1
ATOM 2151 C C . VAL A 1 281 ? 13.19083 -14.85127 38.11845 1.000 22.93715 294 VAL A C 1
ATOM 2152 O O . VAL A 1 281 ? 12.40007 -15.72697 37.74187 1.000 23.36370 294 VAL A O 1
ATOM 2156 N N . PRO A 1 282 ? 14.20222 -15.13570 38.94194 1.000 25.06670 295 PRO A N 1
ATOM 2157 C CA . PRO A 1 282 ? 14.28237 -16.47789 39.53522 1.000 28.06988 295 PRO A CA 1
ATOM 2158 C C . PRO A 1 282 ? 13.05741 -16.73755 40.40356 1.000 25.84993 295 PRO A C 1
ATOM 2159 O O . PRO A 1 282 ? 12.46967 -15.81000 40.96228 1.000 25.54706 295 PRO A O 1
ATOM 2163 N N . GLN A 1 283 ? 12.65420 -18.01511 40.49377 1.000 25.65672 296 GLN A N 1
ATOM 2164 C CA . GLN A 1 283 ? 11.45764 -18.36211 41.27058 1.000 29.91020 296 GLN A CA 1
ATOM 2165 C C . GLN A 1 283 ? 11.46464 -17.78080 42.67069 1.000 28.55109 296 GLN A C 1
ATOM 2166 O O . GLN A 1 283 ? 10.41211 -17.37926 43.18606 1.000 32.79257 296 GLN A O 1
ATOM 2172 N N . GLU A 1 284 ? 12.62960 -17.76017 43.32170 1.000 27.40220 297 GLU A N 1
ATOM 2173 C CA . GLU A 1 284 ? 12.70811 -17.28509 44.69442 1.000 29.63550 297 GLU A CA 1
ATOM 2174 C C . GLU A 1 284 ? 12.30542 -15.82468 44.82754 1.000 29.92422 297 GLU A C 1
ATOM 2175 O O . GLU A 1 284 ? 11.94721 -15.38962 45.92524 1.000 28.95316 297 GLU A O 1
ATOM 2181 N N . GLU A 1 285 ? 12.34978 -15.06317 43.73443 1.000 25.27142 298 GLU A N 1
ATOM 2182 C CA . GLU A 1 285 ? 12.03063 -13.64317 43.74081 1.000 24.01624 298 GLU A CA 1
ATOM 2183 C C . GLU A 1 285 ? 10.61008 -13.34260 43.28117 1.000 21.54404 298 GLU A C 1
ATOM 2184 O O . GLU A 1 285 ? 10.22886 -12.16919 43.25789 1.000 24.62315 298 GLU A O 1
ATOM 2190 N N . LYS A 1 286 ? 9.82385 -14.36189 42.93573 1.000 21.16767 299 LYS A N 1
ATOM 2191 C CA . LYS A 1 286 ? 8.55504 -14.11946 42.25041 1.000 22.83535 299 LYS A CA 1
ATOM 2192 C C . LYS A 1 286 ? 7.59397 -13.30331 43.11560 1.000 25.03591 299 LYS A C 1
ATOM 2193 O O . LYS A 1 286 ? 6.96584 -12.35078 42.63786 1.000 22.26811 299 LYS A O 1
ATOM 2199 N N . GLU A 1 287 ? 7.46405 -13.65278 44.39774 1.000 23.64806 300 GLU A N 1
ATOM 2200 C CA . GLU A 1 287 ? 6.47916 -12.95903 45.23045 1.000 25.07896 300 GLU A CA 1
ATOM 2201 C C . GLU A 1 287 ? 6.86360 -11.50984 45.46860 1.000 23.89875 300 GLU A C 1
ATOM 2202 O O . GLU A 1 287 ? 5.99794 -10.61703 45.44155 1.000 23.51832 300 GLU A O 1
ATOM 2208 N N . GLU A 1 288 ? 8.14766 -11.24755 45.72744 1.000 24.02502 301 GLU A N 1
ATOM 2209 C CA . GLU A 1 288 ? 8.57578 -9.86985 45.91812 1.000 22.65069 301 GLU A CA 1
ATOM 2210 C C . GLU A 1 288 ? 8.43911 -9.06690 44.63219 1.000 22.82811 301 GLU A C 1
ATOM 2211 O O . GLU A 1 288 ? 8.03036 -7.90052 44.67370 1.000 24.34451 301 GLU A O 1
ATOM 2217 N N . ALA A 1 289 ? 8.76631 -9.67417 43.48765 1.000 21.79401 302 ALA A N 1
ATOM 2218 C CA . ALA A 1 289 ? 8.60097 -8.96776 42.22092 1.000 19.44998 302 ALA A CA 1
ATOM 2219 C C . ALA A 1 289 ? 7.14039 -8.59948 42.00746 1.000 23.85920 302 ALA A C 1
ATOM 2220 O O . ALA A 1 289 ? 6.82472 -7.47265 41.61513 1.000 22.37891 302 ALA A O 1
ATOM 2222 N N . LEU A 1 290 ? 6.23217 -9.54952 42.24749 1.000 21.21166 303 LEU A N 1
ATOM 2223 C CA . LEU A 1 290 ? 4.80636 -9.25985 42.10316 1.000 24.59578 303 LEU A CA 1
ATOM 2224 C C . LEU A 1 290 ? 4.36596 -8.15155 43.05018 1.000 27.00993 303 LEU A C 1
ATOM 2225 O O . LEU A 1 290 ? 3.59154 -7.26913 42.66151 1.000 26.36633 303 LEU A O 1
ATOM 2230 N N . GLU A 1 291 ? 4.85319 -8.16744 44.29616 1.000 23.67779 304 GLU A N 1
ATOM 2231 C CA . GLU A 1 291 ? 4.47244 -7.12334 45.24873 1.000 25.98002 304 GLU A CA 1
ATOM 2232 C C . GLU A 1 291 ? 4.93600 -5.74685 44.78363 1.000 25.79263 304 GLU A C 1
ATOM 2233 O O . GLU A 1 291 ? 4.18592 -4.76687 44.87847 1.000 25.99659 304 GLU A O 1
ATOM 2239 N N . ILE A 1 292 ? 6.16803 -5.65418 44.27507 1.000 22.64558 305 ILE A N 1
ATOM 2240 C CA . ILE A 1 292 ? 6.68941 -4.37541 43.80484 1.000 22.74639 305 ILE A CA 1
ATOM 2241 C C . ILE A 1 292 ? 5.89972 -3.89370 42.59850 1.000 21.31805 305 ILE A C 1
ATOM 2242 O O . ILE A 1 292 ? 5.46398 -2.73698 42.53996 1.000 22.52008 305 ILE A O 1
ATOM 2247 N N . LEU A 1 293 ? 5.72126 -4.76995 41.61072 1.000 19.59465 306 LEU A N 1
ATOM 2248 C CA . LEU A 1 293 ? 5.07468 -4.34309 40.37429 1.000 17.02978 306 LEU A CA 1
ATOM 2249 C C . LEU A 1 293 ? 3.61878 -3.99841 40.62427 1.000 20.01054 306 LEU A C 1
ATOM 2250 O O . LEU A 1 293 ? 3.09747 -3.02963 40.05884 1.000 20.03169 306 LEU A O 1
ATOM 2255 N N . SER A 1 294 ? 2.95279 -4.77369 41.48350 1.000 19.45293 307 SER A N 1
ATOM 2256 C CA . SER A 1 294 ? 1.52379 -4.57893 41.69224 1.000 22.30824 307 SER A CA 1
ATOM 2257 C C . SER A 1 294 ? 1.21737 -3.29402 42.44139 1.000 20.77770 307 SER A C 1
ATOM 2258 O O . SER A 1 294 ? 0.05466 -2.87663 42.44486 1.000 23.01092 307 SER A O 1
ATOM 2261 N N . ARG A 1 295 ? 2.21112 -2.65496 43.06870 1.000 20.08874 308 ARG A N 1
ATOM 2262 C CA . ARG A 1 295 ? 1.95817 -1.34446 43.64514 1.000 21.54162 308 ARG A CA 1
ATOM 2263 C C . ARG A 1 295 ? 1.61859 -0.34541 42.55248 1.000 21.97507 308 ARG A C 1
ATOM 2264 O O . ARG A 1 295 ? 0.80697 0.56322 42.76415 1.000 22.70017 308 ARG A O 1
ATOM 2272 N N . HIS A 1 296 ? 2.20494 -0.52617 41.36694 1.000 19.39951 309 HIS A N 1
ATOM 2273 C CA . HIS A 1 296 ? 2.09325 0.43317 40.27446 1.000 17.57051 309 HIS A CA 1
ATOM 2274 C C . HIS A 1 296 ? 0.97519 0.09947 39.29608 1.000 16.66876 309 HIS A C 1
ATOM 2275 O O . HIS A 1 296 ? 0.23113 0.99943 38.88692 1.000 18.64895 309 HIS A O 1
ATOM 2282 N N . TYR A 1 297 ? 0.81601 -1.17199 38.94372 1.000 17.19269 310 TYR A N 1
ATOM 2283 C CA . TYR A 1 297 ? -0.15812 -1.58196 37.94263 1.000 16.97265 310 TYR A CA 1
ATOM 2284 C C . TYR A 1 297 ? -0.56004 -3.02106 38.20623 1.000 18.96556 310 TYR A C 1
ATOM 2285 O O . TYR A 1 297 ? 0.21040 -3.80089 38.76872 1.000 21.10392 310 TYR A O 1
ATOM 2294 N N . LYS A 1 298 ? -1.75396 -3.38079 37.75051 1.000 16.79003 311 LYS A N 1
ATOM 2295 C CA . LYS A 1 298 ? -2.17667 -4.77290 37.79339 1.000 15.39656 311 LYS A CA 1
ATOM 2296 C C . LYS A 1 298 ? -1.13558 -5.63774 37.09579 1.000 20.77262 311 LYS A C 1
ATOM 2297 O O . LYS A 1 298 ? -0.72045 -5.34168 35.97289 1.000 19.08597 311 LYS A O 1
ATOM 2303 N N . SER A 1 299 ? -0.68953 -6.68822 37.78112 1.000 20.17247 312 SER A N 1
ATOM 2304 C CA . SER A 1 299 ? 0.37287 -7.54699 37.27313 1.000 21.47543 312 SER A CA 1
ATOM 2305 C C . SER A 1 299 ? -0.02456 -9.00021 37.49197 1.000 24.38466 312 SER A C 1
ATOM 2306 O O . SER A 1 299 ? -0.85316 -9.30937 38.35118 1.000 27.37375 312 SER A O 1
ATOM 2309 N N . TYR A 1 300 ? 0.54707 -9.88912 36.68307 1.000 20.82259 313 TYR A N 1
ATOM 2310 C CA . TYR A 1 300 ? 0.10631 -11.27697 36.58333 1.000 22.37805 313 TYR A CA 1
ATOM 2311 C C . TYR A 1 300 ? 1.30137 -12.20903 36.69120 1.000 24.83505 313 TYR A C 1
ATOM 2312 O O . TYR A 1 300 ? 2.33317 -11.95409 36.07750 1.000 21.52165 313 TYR A O 1
ATOM 2321 N N . GLU A 1 301 ? 1.15931 -13.32411 37.41402 1.000 22.46410 314 GLU A N 1
ATOM 2322 C CA . GLU A 1 301 ? 2.08182 -14.43501 37.20036 1.000 22.94970 314 GLU A CA 1
ATOM 2323 C C . GLU A 1 301 ? 1.67869 -15.15758 35.92055 1.000 22.63868 314 GLU A C 1
ATOM 2324 O O . GLU A 1 301 ? 0.62002 -15.78743 35.85624 1.000 27.25660 314 GLU A O 1
ATOM 2330 N N . LEU A 1 302 ? 2.50964 -15.05744 34.88180 1.000 20.04864 315 LEU A N 1
ATOM 2331 C CA . LEU A 1 302 ? 2.14758 -15.67564 33.61374 1.000 19.14306 315 LEU A CA 1
ATOM 2332 C C . LEU A 1 302 ? 2.57623 -17.13752 33.53797 1.000 22.81226 315 LEU A C 1
ATOM 2333 O O . LEU A 1 302 ? 1.86629 -17.97333 32.96930 1.000 23.94661 315 LEU A O 1
ATOM 2338 N N . GLY A 1 303 ? 3.74206 -17.46822 34.06814 1.000 22.61609 316 GLY A N 1
ATOM 2339 C CA . GLY A 1 303 ? 4.20015 -18.83086 33.89179 1.000 24.79619 316 GLY A CA 1
ATOM 2340 C C . GLY A 1 303 ? 5.67854 -18.97468 34.14875 1.000 18.81328 316 GLY A C 1
ATOM 2341 O O . GLY A 1 303 ? 6.21279 -18.32474 35.05024 1.000 22.01190 316 GLY A O 1
ATOM 2342 N N . ASN A 1 304 ? 6.34500 -19.82968 33.36641 1.000 24.27405 317 ASN A N 1
ATOM 2343 C CA . ASN A 1 304 ? 7.71532 -20.21564 33.66009 1.000 27.53558 317 ASN A CA 1
ATOM 2344 C C . ASN A 1 304 ? 8.51002 -20.39098 32.37743 1.000 22.81318 317 ASN A C 1
ATOM 2345 O O . ASN A 1 304 ? 7.95008 -20.66834 31.30970 1.000 24.19972 317 ASN A O 1
ATOM 2350 N N . VAL A 1 305 ? 9.83136 -20.23420 32.50716 1.000 26.40454 318 VAL A N 1
ATOM 2351 C CA . VAL A 1 305 ? 10.77506 -20.59366 31.45070 1.000 21.51482 318 VAL A CA 1
ATOM 2352 C C . VAL A 1 305 ? 10.94577 -22.10941 31.44320 1.000 26.63000 318 VAL A C 1
ATOM 2353 O O . VAL A 1 305 ? 10.98190 -22.74856 32.50255 1.000 30.13423 318 VAL A O 1
ATOM 2357 N N . THR A 1 306 ? 11.03717 -22.69035 30.25662 1.000 28.95892 319 THR A N 1
ATOM 2358 C CA . THR A 1 306 ? 11.13290 -24.13953 30.09645 1.000 31.73154 319 THR A CA 1
ATOM 2359 C C . THR A 1 306 ? 12.36682 -24.51696 29.28555 1.000 37.15149 319 THR A C 1
ATOM 2360 O O . THR A 1 306 ? 13.10953 -23.66908 28.78256 1.000 30.30456 319 THR A O 1
ATOM 2364 N N . ARG A 1 307 ? 12.55997 -25.82620 29.14135 1.000 39.51337 320 ARG A N 1
ATOM 2365 C CA . ARG A 1 307 ? 13.60218 -26.36750 28.28571 1.000 36.54137 320 ARG A CA 1
ATOM 2366 C C . ARG A 1 307 ? 13.10623 -26.67058 26.87629 1.000 45.13891 320 ARG A C 1
ATOM 2367 O O . ARG A 1 307 ? 13.86812 -27.21568 26.07327 1.000 47.91910 320 ARG A O 1
ATOM 2375 N N . GLU A 1 308 ? 11.85755 -26.32801 26.55468 1.000 41.01019 321 GLU A N 1
ATOM 2376 C CA . GLU A 1 308 ? 11.32929 -26.47626 25.19842 1.000 37.94050 321 GLU A CA 1
ATOM 2377 C C . GLU A 1 308 ? 11.85386 -25.31829 24.36123 1.000 52.83532 321 GLU A C 1
ATOM 2378 O O . GLU A 1 308 ? 11.19080 -24.29443 24.17838 1.000 44.87295 321 GLU A O 1
ATOM 2384 N N . LEU A 1 309 ? 13.05620 -25.50850 23.82551 1.000 42.62961 322 LEU A N 1
ATOM 2385 C CA . LEU A 1 309 ? 13.81353 -24.42789 23.20917 1.000 38.27884 322 LEU A CA 1
ATOM 2386 C C . LEU A 1 309 ? 13.00975 -23.74702 22.10560 1.000 37.21592 322 LEU A C 1
ATOM 2387 O O . LEU A 1 309 ? 12.39819 -24.41112 21.26521 1.000 36.88040 322 LEU A O 1
ATOM 2392 N N . GLY A 1 310 ? 12.99112 -22.41404 22.12912 1.000 37.07285 323 GLY A N 1
ATOM 2393 C CA . GLY A 1 310 ? 12.43993 -21.63138 21.04073 1.000 35.89606 323 GLY A CA 1
ATOM 2394 C C . GLY A 1 310 ? 10.92970 -21.58259 20.93713 1.000 39.79700 323 GLY A C 1
ATOM 2395 O O . GLY A 1 310 ? 10.41562 -21.01103 19.96802 1.000 41.10363 323 GLY A O 1
ATOM 2396 N N . LYS A 1 311 ? 10.19707 -22.14713 21.89123 1.000 32.49691 324 LYS A N 1
ATOM 2397 C CA . LYS A 1 311 ? 8.74348 -22.22025 21.80659 1.000 32.36979 324 LYS A CA 1
ATOM 2398 C C . LYS A 1 311 ? 8.09804 -21.36960 22.89327 1.000 32.37650 324 LYS A C 1
ATOM 2399 O O . LYS A 1 311 ? 8.55415 -21.35883 24.03741 1.000 33.40341 324 LYS A O 1
ATOM 2405 N N . ILE A 1 312 ? 7.03126 -20.66177 22.53686 1.000 31.73409 325 ILE A N 1
ATOM 2406 C CA . ILE A 1 312 ? 6.19286 -19.97312 23.51168 1.000 28.22157 325 ILE A CA 1
ATOM 2407 C C . ILE A 1 312 ? 4.83850 -20.66146 23.49895 1.000 26.48773 325 ILE A C 1
ATOM 2408 O O . ILE A 1 312 ? 4.09161 -20.56138 22.52004 1.000 32.66152 325 ILE A O 1
ATOM 2413 N N . LYS A 1 313 ? 4.51269 -21.35856 24.57329 1.000 27.83650 326 LYS A N 1
ATOM 2414 C CA . LYS A 1 313 ? 3.24018 -22.05566 24.68339 1.000 27.04562 326 LYS A CA 1
ATOM 2415 C C . LYS A 1 313 ? 2.29766 -21.20753 25.52457 1.000 27.21735 326 LYS A C 1
ATOM 2416 O O . LYS A 1 313 ? 2.56339 -20.97585 26.70690 1.000 29.88915 326 LYS A O 1
ATOM 2422 N N . VAL A 1 314 ? 1.21493 -20.73171 24.91423 1.000 27.22701 327 VAL A N 1
ATOM 2423 C CA . VAL A 1 314 ? 0.14930 -20.05963 25.65705 1.000 24.59219 327 VAL A CA 1
ATOM 2424 C C . VAL A 1 314 ? -0.86469 -21.15373 25.97271 1.000 30.82030 327 VAL A C 1
ATOM 2425 O O . VAL A 1 314 ? -1.79892 -21.40393 25.21207 1.000 29.34334 327 VAL A O 1
ATOM 2429 N N . LYS A 1 315 ? -0.67258 -21.81885 27.11488 1.000 29.13631 328 LYS A N 1
ATOM 2430 C CA . LYS A 1 315 ? -1.39413 -23.07207 27.36035 1.000 34.22384 328 LYS A CA 1
ATOM 2431 C C . LYS A 1 315 ? -2.89333 -22.88233 27.54577 1.000 32.66540 328 LYS A C 1
ATOM 2432 O O . LYS A 1 315 ? -3.67818 -23.73848 27.11427 1.000 34.77527 328 LYS A O 1
ATOM 2438 N N . ASN A 1 316 ? -3.32798 -21.79827 28.18084 1.000 28.15110 329 ASN A N 1
ATOM 2439 C CA . ASN A 1 316 ? -4.76296 -21.67332 28.39538 1.000 29.72814 329 ASN A CA 1
ATOM 2440 C C . ASN A 1 316 ? -5.52269 -21.27381 27.13571 1.000 29.99595 329 ASN A C 1
ATOM 2441 O O . ASN A 1 316 ? -6.75620 -21.22179 27.17253 1.000 36.42606 329 ASN A O 1
ATOM 2446 N N . TYR A 1 317 ? -4.83127 -20.98960 26.02827 1.000 28.02374 330 TYR A N 1
ATOM 2447 C CA . TYR A 1 317 ? -5.47963 -20.73923 24.75255 1.000 30.34351 330 TYR A CA 1
ATOM 2448 C C . TYR A 1 317 ? -5.13631 -21.78532 23.69809 1.000 31.27826 330 TYR A C 1
ATOM 2449 O O . TYR A 1 317 ? -5.62123 -21.68105 22.56535 1.000 34.84751 330 TYR A O 1
ATOM 2458 N N . GLY A 1 318 ? -4.30853 -22.77468 24.02863 1.000 33.67192 331 GLY A N 1
ATOM 2459 C CA . GLY A 1 318 ? -3.94582 -23.80577 23.07254 1.000 34.50900 331 GLY A CA 1
ATOM 2460 C C . GLY A 1 318 ? -3.13322 -23.31765 21.89446 1.000 37.61591 331 GLY A C 1
ATOM 2461 O O . GLY A 1 318 ? -3.24226 -23.87756 20.79815 1.000 35.69410 331 GLY A O 1
ATOM 2462 N N . ILE A 1 319 ? -2.31625 -22.28437 22.09142 1.000 31.77381 332 ILE A N 1
ATOM 2463 C CA . ILE A 1 319 ? -1.51659 -21.67303 21.03723 1.000 32.61010 332 ILE A CA 1
ATOM 2464 C C . ILE A 1 319 ? -0.04497 -21.93980 21.32143 1.000 31.58168 332 ILE A C 1
ATOM 2465 O O . ILE A 1 319 ? 0.39044 -21.90469 22.47730 1.000 34.37262 332 ILE A O 1
ATOM 2470 N N . THR A 1 320 ? 0.71755 -22.21521 20.26863 1.000 29.28775 333 THR A N 1
ATOM 2471 C CA . THR A 1 320 ? 2.17014 -22.27921 20.33750 1.000 29.64732 333 THR A CA 1
ATOM 2472 C C . THR A 1 320 ? 2.74349 -21.29508 19.32961 1.000 35.01189 333 THR A C 1
ATOM 2473 O O . THR A 1 320 ? 2.35497 -21.30754 18.15864 1.000 36.71287 333 THR A O 1
ATOM 2477 N N A LEU A 1 321 ? 3.65407 -20.43645 19.78222 0.600 31.29958 334 LEU A N 1
ATOM 2478 N N C LEU A 1 321 ? 3.65179 -20.44297 19.79280 0.400 31.36083 334 LEU A N 1
ATOM 2479 C CA A LEU A 1 321 ? 4.36684 -19.53709 18.87601 0.600 32.25112 334 LEU A CA 1
ATOM 2480 C CA C LEU A 1 321 ? 4.28653 -19.43949 18.95049 0.400 32.32330 334 LEU A CA 1
ATOM 2481 C C A LEU A 1 321 ? 5.82320 -19.95724 18.72605 0.600 32.04848 334 LEU A C 1
ATOM 2482 C C C LEU A 1 321 ? 5.77064 -19.73846 18.77588 0.400 31.79713 334 LEU A C 1
ATOM 2483 O O A LEU A 1 321 ? 6.47414 -20.30745 19.70467 0.600 26.96957 334 LEU A O 1
ATOM 2484 O O C LEU A 1 321 ? 6.43009 -19.14831 17.92552 0.400 28.79747 334 LEU A O 1
ATOM 2493 N N . THR B 1 1 ? 4.65895 28.32410 11.25583 1.000 53.23993 14 THR B N 1
ATOM 2494 C CA . THR B 1 1 ? 5.72902 27.32944 11.28461 1.000 61.73006 14 THR B CA 1
ATOM 2495 C C . THR B 1 1 ? 6.59203 27.52069 12.52487 1.000 69.38580 14 THR B C 1
ATOM 2496 O O . THR B 1 1 ? 6.72443 26.61657 13.35343 1.000 60.09576 14 THR B O 1
ATOM 2500 N N . ALA B 1 2 ? 7.19721 28.70405 12.64004 1.000 70.74215 15 ALA B N 1
ATOM 2501 C CA . ALA B 1 2 ? 7.81455 29.07982 13.90493 1.000 65.84634 15 ALA B CA 1
ATOM 2502 C C . ALA B 1 2 ? 6.76568 29.15299 15.00439 1.000 63.07686 15 ALA B C 1
ATOM 2503 O O . ALA B 1 2 ? 7.02405 28.76693 16.15025 1.000 50.41005 15 ALA B O 1
ATOM 2505 N N . ARG B 1 3 ? 5.56794 29.63437 14.66329 1.000 58.56925 16 ARG B N 1
ATOM 2506 C CA . ARG B 1 3 ? 4.46320 29.66333 15.61605 1.000 63.36619 16 ARG B CA 1
ATOM 2507 C C . ARG B 1 3 ? 4.14309 28.26181 16.12156 1.000 60.15497 16 ARG B C 1
ATOM 2508 O O . ARG B 1 3 ? 4.00807 28.03744 17.33041 1.000 54.33642 16 ARG B O 1
ATOM 2516 N N . ALA B 1 4 ? 4.02296 27.30178 15.20242 1.000 49.17317 17 ALA B N 1
ATOM 2517 C CA . ALA B 1 4 ? 3.71743 25.92995 15.59286 1.000 36.92602 17 ALA B CA 1
ATOM 2518 C C . ALA B 1 4 ? 4.84925 25.33132 16.41905 1.000 43.65403 17 ALA B C 1
ATOM 2519 O O . ALA B 1 4 ? 4.61991 24.74955 17.48745 1.000 41.74443 17 ALA B O 1
ATOM 2521 N N . LEU B 1 5 ? 6.08563 25.47552 15.94135 1.000 37.53201 18 LEU B N 1
ATOM 2522 C CA . LEU B 1 5 ? 7.21287 24.83677 16.60835 1.000 40.62791 18 LEU B CA 1
ATOM 2523 C C . LEU B 1 5 ? 7.43169 25.40993 18.00504 1.000 48.02342 18 LEU B C 1
ATOM 2524 O O . LEU B 1 5 ? 7.91819 24.70422 18.89523 1.000 41.23321 18 LEU B O 1
ATOM 2529 N N . ARG B 1 6 ? 7.04588 26.66996 18.22899 1.000 37.71234 19 ARG B N 1
ATOM 2530 C CA . ARG B 1 6 ? 7.27309 27.28517 19.53178 1.000 45.31246 19 ARG B CA 1
ATOM 2531 C C . ARG B 1 6 ? 6.52095 26.54842 20.63313 1.000 38.66477 19 ARG B C 1
ATOM 2532 O O . ARG B 1 6 ? 6.95728 26.54973 21.78895 1.000 41.38963 19 ARG B O 1
ATOM 2540 N N . GLU B 1 7 ? 5.39563 25.90700 20.29853 1.000 40.77336 20 GLU B N 1
ATOM 2541 C CA . GLU B 1 7 ? 4.66047 25.14889 21.30670 1.000 45.52523 20 GLU B CA 1
ATOM 2542 C C . GLU B 1 7 ? 5.48789 23.97656 21.81829 1.000 37.40244 20 GLU B C 1
ATOM 2543 O O . GLU B 1 7 ? 5.54234 23.72119 23.02781 1.000 36.61427 20 GLU B O 1
ATOM 2549 N N . ILE B 1 8 ? 6.14635 23.25780 20.90837 1.000 36.12555 21 ILE B N 1
ATOM 2550 C CA . ILE B 1 8 ? 6.98908 22.13984 21.31617 1.000 33.27546 21 ILE B CA 1
ATOM 2551 C C . ILE B 1 8 ? 8.23412 22.64162 22.04149 1.000 35.11211 21 ILE B C 1
ATOM 2552 O O . ILE B 1 8 ? 8.62972 22.08971 23.07585 1.000 31.31307 21 ILE B O 1
ATOM 2557 N N . ILE B 1 9 ? 8.86086 23.70428 21.52352 1.000 32.16362 22 ILE B N 1
ATOM 2558 C CA . ILE B 1 9 ? 10.06472 24.24639 22.15647 1.000 35.50495 22 ILE B CA 1
ATOM 2559 C C . ILE B 1 9 ? 9.78449 24.65631 23.59651 1.000 36.83578 22 ILE B C 1
ATOM 2560 O O . ILE B 1 9 ? 10.58256 24.38124 24.50180 1.000 35.99149 22 ILE B O 1
ATOM 2565 N N . ARG B 1 10 ? 8.65284 25.32593 23.82781 1.000 35.40935 23 ARG B N 1
ATOM 2566 C CA . ARG B 1 10 ? 8.26589 25.71539 25.18206 1.000 41.85378 23 ARG B CA 1
ATOM 2567 C C . ARG B 1 10 ? 8.14097 24.50774 26.10227 1.000 47.50898 23 ARG B C 1
ATOM 2568 O O . ARG B 1 10 ? 8.65750 24.51403 27.22730 1.000 42.56342 23 ARG B O 1
ATOM 2576 N N . THR B 1 11 ? 7.43298 23.46819 25.65073 1.000 39.03881 24 THR B N 1
ATOM 2577 C CA . THR B 1 11 ? 7.27163 22.27404 26.47467 1.000 38.75487 24 THR B CA 1
ATOM 2578 C C . THR B 1 11 ? 8.60885 21.60009 26.74645 1.000 32.30242 24 THR B C 1
ATOM 2579 O O . THR B 1 11 ? 8.87382 21.16637 27.87232 1.000 35.58029 24 THR B O 1
ATOM 2583 N N . ALA B 1 12 ? 9.47154 21.50839 25.73101 1.000 30.31765 25 ALA B N 1
ATOM 2584 C CA . ALA B 1 12 ? 10.76379 20.86975 25.94045 1.000 27.75523 25 ALA B CA 1
ATOM 2585 C C . ALA B 1 12 ? 11.56345 21.59958 27.01295 1.000 32.29526 25 ALA B C 1
ATOM 2586 O O . ALA B 1 12 ? 12.17820 20.96935 27.87893 1.000 29.06854 25 ALA B O 1
ATOM 2588 N N . ARG B 1 13 ? 11.54390 22.93478 26.98851 1.000 35.05608 26 ARG B N 1
ATOM 2589 C CA . ARG B 1 13 ? 12.29276 23.69612 27.98182 1.000 36.22486 26 ARG B CA 1
ATOM 2590 C C . ARG B 1 13 ? 11.78594 23.40852 29.38775 1.000 35.81038 26 ARG B C 1
ATOM 2591 O O . ARG B 1 13 ? 12.57661 23.31162 30.33532 1.000 38.62024 26 ARG B O 1
ATOM 2599 N N . GLU B 1 14 ? 10.46754 23.24742 29.53800 1.000 32.98329 27 GLU B N 1
ATOM 2600 C CA . GLU B 1 14 ? 9.91184 22.90541 30.84091 1.000 36.66155 27 GLU B CA 1
ATOM 2601 C C . GLU B 1 14 ? 10.40528 21.55296 31.33160 1.000 39.38391 27 GLU B C 1
ATOM 2602 O O . GLU B 1 14 ? 10.55863 21.35388 32.54016 1.000 41.91732 27 GLU B O 1
ATOM 2608 N N . THR B 1 15 ? 10.66920 20.61374 30.42443 1.000 29.76448 28 THR B N 1
ATOM 2609 C CA . THR B 1 15 ? 11.11566 19.30426 30.87657 1.000 28.12012 28 THR B CA 1
ATOM 2610 C C . THR B 1 15 ? 12.57016 19.29133 31.34158 1.000 31.02145 28 THR B C 1
ATOM 2611 O O . THR B 1 15 ? 12.99556 18.29072 31.92627 1.000 31.46745 28 THR B O 1
ATOM 2615 N N . PHE B 1 16 ? 13.34423 20.36062 31.09889 1.000 29.45610 29 PHE B N 1
ATOM 2616 C CA . PHE B 1 16 ? 14.73464 20.37526 31.55607 1.000 30.96300 29 PHE B CA 1
ATOM 2617 C C . PHE B 1 16 ? 14.82397 20.13538 33.05639 1.000 30.34037 29 PHE B C 1
ATOM 2618 O O . PHE B 1 16 ? 15.76309 19.48549 33.53752 1.000 34.69693 29 PHE B O 1
ATOM 2626 N N . LYS B 1 17 ? 13.84533 20.65208 33.80933 1.000 33.33239 30 LYS B N 1
ATOM 2627 C CA . LYS B 1 17 ? 13.86109 20.52501 35.26279 1.000 36.40437 30 LYS B CA 1
ATOM 2628 C C . LYS B 1 17 ? 13.89154 19.06822 35.70451 1.000 39.50895 30 LYS B C 1
ATOM 2629 O O . LYS B 1 17 ? 14.39023 18.75770 36.79118 1.000 34.73322 30 LYS B O 1
ATOM 2635 N N . LEU B 1 18 ? 13.39543 18.15438 34.86702 1.000 34.18270 31 LEU B N 1
ATOM 2636 C CA . LEU B 1 18 ? 13.33896 16.75142 35.25418 1.000 33.80779 31 LEU B CA 1
ATOM 2637 C C . LEU B 1 18 ? 14.72001 16.12423 35.37954 1.000 32.44075 31 LEU B C 1
ATOM 2638 O O . LEU B 1 18 ? 14.86058 15.08020 36.02462 1.000 34.18559 31 LEU B O 1
ATOM 2643 N N . ARG B 1 19 ? 15.74538 16.72932 34.78696 1.000 35.43622 32 ARG B N 1
ATOM 2644 C CA . ARG B 1 19 ? 17.10716 16.24807 34.96124 1.000 33.10688 32 ARG B CA 1
ATOM 2645 C C . ARG B 1 19 ? 17.98412 17.24660 35.70635 1.000 39.49287 32 ARG B C 1
ATOM 2646 O O . ARG B 1 19 ? 19.20807 17.08462 35.71902 1.000 36.23063 32 ARG B O 1
ATOM 2654 N N . LYS B 1 20 ? 17.39091 18.27506 36.31678 1.000 39.54921 33 LYS B N 1
ATOM 2655 C CA . LYS B 1 20 ? 18.17105 19.26283 37.05351 1.000 44.72242 33 LYS B CA 1
ATOM 2656 C C . LYS B 1 20 ? 18.97948 18.57156 38.14151 1.000 45.47784 33 LYS B C 1
ATOM 2657 O O . LYS B 1 20 ? 18.43586 17.81777 38.95278 1.000 43.76698 33 LYS B O 1
ATOM 2663 N N . GLY B 1 21 ? 20.28527 18.82560 38.14825 1.000 48.34851 34 GLY B N 1
ATOM 2664 C CA . GLY B 1 21 ? 21.15489 18.25375 39.15435 1.000 43.10950 34 GLY B CA 1
ATOM 2665 C C . GLY B 1 21 ? 21.44708 16.78158 38.99675 1.000 51.16002 34 GLY B C 1
ATOM 2666 O O . GLY B 1 21 ? 22.05348 16.18967 39.89284 1.000 41.19576 34 GLY B O 1
ATOM 2667 N N . LYS B 1 22 ? 21.04527 16.16813 37.88793 1.000 43.00812 35 LYS B N 1
ATOM 2668 C CA . LYS B 1 22 ? 21.25181 14.74547 37.66299 1.000 41.06762 35 LYS B CA 1
ATOM 2669 C C . LYS B 1 22 ? 22.10197 14.53737 36.41699 1.000 39.69025 35 LYS B C 1
ATOM 2670 O O . LYS B 1 22 ? 22.32739 15.45921 35.62807 1.000 37.47106 35 LYS B O 1
ATOM 2676 N N . VAL B 1 23 ? 22.59520 13.30791 36.25677 1.000 35.72194 36 VAL B N 1
ATOM 2677 C CA . VAL B 1 23 ? 23.27427 12.94761 35.01821 1.000 39.82553 36 VAL B CA 1
ATOM 2678 C C . VAL B 1 23 ? 22.33279 13.21340 33.85200 1.000 34.57969 36 VAL B C 1
ATOM 2679 O O . VAL B 1 23 ? 21.13263 12.92000 33.92061 1.000 33.12890 36 VAL B O 1
ATOM 2683 N N . GLY B 1 24 ? 22.86595 13.81254 32.78692 1.000 34.88539 37 GLY B N 1
ATOM 2684 C CA . GLY B 1 24 ? 22.07009 14.15216 31.62429 1.000 33.17063 37 GLY B CA 1
ATOM 2685 C C . GLY B 1 24 ? 21.45719 15.53704 31.63929 1.000 34.04200 37 GLY B C 1
ATOM 2686 O O . GLY B 1 24 ? 20.73449 15.88306 30.69716 1.000 37.84229 37 GLY B O 1
ATOM 2687 N N . GLU B 1 25 ? 21.70115 16.33026 32.68426 1.000 31.12349 38 GLU B N 1
ATOM 2688 C CA . GLU B 1 25 ? 21.19593 17.69174 32.77172 1.000 29.63590 38 GLU B CA 1
ATOM 2689 C C . GLU B 1 25 ? 21.52238 18.46000 31.49181 1.000 30.84107 38 GLU B C 1
ATOM 2690 O O . GLU B 1 25 ? 22.69769 18.55426 31.12479 1.000 31.75603 38 GLU B O 1
ATOM 2696 N N . PRO B 1 26 ? 20.53197 19.01657 30.79729 1.000 32.01299 39 PRO B N 1
ATOM 2697 C CA . PRO B 1 26 ? 20.79020 19.61280 29.48396 1.000 29.80119 39 PRO B CA 1
ATOM 2698 C C . PRO B 1 26 ? 21.13805 21.09491 29.53582 1.000 42.86162 39 PRO B C 1
ATOM 2699 O O . PRO B 1 26 ? 20.83117 21.81002 30.49066 1.000 38.93451 39 PRO B O 1
ATOM 2703 N N . GLY B 1 27 ? 21.78694 21.54621 28.46277 1.000 39.52441 40 GLY B N 1
ATOM 2704 C CA . GLY B 1 27 ? 21.85962 22.95730 28.14243 1.000 46.15016 40 GLY B CA 1
ATOM 2705 C C . GLY B 1 27 ? 20.57001 23.40316 27.47836 1.000 57.93373 40 GLY B C 1
ATOM 2706 O O . GLY B 1 27 ? 19.53828 22.73032 27.55229 1.000 55.46854 40 GLY B O 1
ATOM 2707 N N . ASP B 1 28 ? 20.63281 24.54136 26.79639 1.000 43.78615 41 ASP B N 1
ATOM 2708 C CA . ASP B 1 28 ? 19.41947 25.07656 26.19765 1.000 50.96315 41 ASP B CA 1
ATOM 2709 C C . ASP B 1 28 ? 19.18714 24.50146 24.80178 1.000 55.96142 41 ASP B C 1
ATOM 2710 O O . ASP B 1 28 ? 20.08915 23.96362 24.15611 1.000 45.34935 41 ASP B O 1
ATOM 2715 N N . ILE B 1 29 ? 17.94541 24.61453 24.35639 1.000 54.34090 42 ILE B N 1
ATOM 2716 C CA . ILE B 1 29 ? 17.52659 24.18010 23.03467 1.000 54.78897 42 ILE B CA 1
ATOM 2717 C C . ILE B 1 29 ? 17.70388 25.33957 22.05847 1.000 57.34936 42 ILE B C 1
ATOM 2718 O O . ILE B 1 29 ? 17.71697 26.51137 22.44512 1.000 52.57973 42 ILE B O 1
ATOM 2723 N N . GLY B 1 30 ? 17.86473 25.01733 20.77605 1.000 37.71531 43 GLY B N 1
ATOM 2724 C CA . GLY B 1 30 ? 17.96518 26.01318 19.72330 1.000 35.14178 43 GLY B CA 1
ATOM 2725 C C . GLY B 1 30 ? 19.27834 26.01344 18.96524 1.000 52.54693 43 GLY B C 1
ATOM 2726 O O . GLY B 1 30 ? 19.35217 26.60435 17.87529 1.000 40.96300 43 GLY B O 1
ATOM 2727 N N . HIS B 1 31 ? 20.31937 25.37775 19.49345 1.000 33.39481 44 HIS B N 1
ATOM 2728 C CA . HIS B 1 31 ? 21.62135 25.40102 18.84615 1.000 30.73916 44 HIS B CA 1
ATOM 2729 C C . HIS B 1 31 ? 21.70629 24.17821 17.93433 1.000 32.69309 44 HIS B C 1
ATOM 2730 O O . HIS B 1 31 ? 20.73244 23.44251 17.74949 1.000 32.61858 44 HIS B O 1
ATOM 2737 N N . TYR B 1 32 ? 22.88066 23.94136 17.35832 1.000 25.71164 45 TYR B N 1
ATOM 2738 C CA . TYR B 1 32 ? 23.05849 22.82863 16.43799 1.000 26.12868 45 TYR B CA 1
ATOM 2739 C C . TYR B 1 32 ? 22.95370 21.47711 17.13018 1.000 21.34985 45 TYR B C 1
ATOM 2740 O O . TYR B 1 32 ? 22.71979 20.45931 16.46489 1.000 23.48844 45 TYR B O 1
ATOM 2749 N N . ALA B 1 33 ? 23.15663 21.43470 18.44135 1.000 20.55813 46 ALA B N 1
ATOM 2750 C CA . ALA B 1 33 ? 23.08126 20.18306 19.17095 1.000 19.51320 46 ALA B CA 1
ATOM 2751 C C . ALA B 1 33 ? 22.70564 20.50223 20.60393 1.000 21.92658 46 ALA B C 1
ATOM 2752 O O . ALA B 1 33 ? 22.91632 21.62017 21.08028 1.000 23.01218 46 ALA B O 1
ATOM 2754 N N . ALA B 1 34 ? 22.12225 19.51203 21.27658 1.000 18.64233 47 ALA B N 1
ATOM 2755 C CA . ALA B 1 34 ? 21.87964 19.58944 22.70737 1.000 20.10905 47 ALA B CA 1
ATOM 2756 C C . ALA B 1 34 ? 23.11357 19.08643 23.43267 1.000 21.78960 47 ALA B C 1
ATOM 2757 O O . ALA B 1 34 ? 23.78058 18.16870 22.96642 1.000 21.70711 47 ALA B O 1
ATOM 2759 N N . LEU B 1 35 ? 23.42017 19.69163 24.58304 1.000 23.00642 48 LEU B N 1
ATOM 2760 C CA . LEU B 1 35 ? 24.55790 19.28567 25.39846 1.000 23.96552 48 LEU B CA 1
ATOM 2761 C C . LEU B 1 35 ? 24.02874 18.73081 26.70992 1.000 23.67333 48 LEU B C 1
ATOM 2762 O O . LEU B 1 35 ? 23.26359 19.40857 27.39901 1.000 31.69554 48 LEU B O 1
ATOM 2767 N N . LEU B 1 36 ? 24.42230 17.50774 27.03919 1.000 23.08351 49 LEU B N 1
ATOM 2768 C CA . LEU B 1 36 ? 23.97781 16.83961 28.25367 1.000 23.83673 49 LEU B CA 1
ATOM 2769 C C . LEU B 1 36 ? 25.17444 16.63108 29.16999 1.000 24.34364 49 LEU B C 1
ATOM 2770 O O . LEU B 1 36 ? 26.21310 16.13017 28.73251 1.000 25.02377 49 LEU B O 1
ATOM 2775 N N . ASP B 1 37 ? 25.01507 16.99193 30.44149 1.000 27.01362 50 ASP B N 1
ATOM 2776 C CA . ASP B 1 37 ? 26.12477 16.97569 31.39102 1.000 29.38655 50 ASP B CA 1
ATOM 2777 C C . ASP B 1 37 ? 26.35293 15.56596 31.92527 1.000 32.80957 50 ASP B C 1
ATOM 2778 O O . ASP B 1 37 ? 25.48740 14.99708 32.60041 1.000 33.81350 50 ASP B O 1
ATOM 2783 N N . PHE B 1 38 ? 27.52350 15.00572 31.63108 1.000 26.54387 51 PHE B N 1
ATOM 2784 C CA . PHE B 1 38 ? 27.92860 13.71620 32.16676 1.000 26.95870 51 PHE B CA 1
ATOM 2785 C C . PHE B 1 38 ? 29.12289 13.83808 33.10947 1.000 31.05099 51 PHE B C 1
ATOM 2786 O O . PHE B 1 38 ? 29.82931 12.85490 33.33972 1.000 42.52821 51 PHE B O 1
ATOM 2794 N N . GLY B 1 39 ? 29.35750 15.02707 33.65810 1.000 34.30051 52 GLY B N 1
ATOM 2795 C CA . GLY B 1 39 ? 30.42232 15.20314 34.62863 1.000 40.30764 52 GLY B CA 1
ATOM 2796 C C . GLY B 1 39 ? 31.68066 15.81569 34.05113 1.000 30.45473 52 GLY B C 1
ATOM 2797 O O . GLY B 1 39 ? 31.83555 17.03986 34.04070 1.000 41.78825 52 GLY B O 1
ATOM 2798 N N . ASN B 1 40 ? 32.58558 14.97224 33.56032 1.000 37.45192 53 ASN B N 1
ATOM 2799 C CA . ASN B 1 40 ? 33.81557 15.45331 32.94657 1.000 40.59279 53 ASN B CA 1
ATOM 2800 C C . ASN B 1 40 ? 33.62342 15.85084 31.49393 1.000 43.89333 53 ASN B C 1
ATOM 2801 O O . ASN B 1 40 ? 34.50579 16.49373 30.91157 1.000 40.95256 53 ASN B O 1
ATOM 2806 N N . PHE B 1 41 ? 32.49263 15.49169 30.89922 1.000 34.52464 54 PHE B N 1
ATOM 2807 C CA . PHE B 1 41 ? 32.27675 15.74703 29.48649 1.000 29.73568 54 PHE B CA 1
ATOM 2808 C C . PHE B 1 41 ? 30.79697 15.98900 29.25286 1.000 29.78594 54 PHE B C 1
ATOM 2809 O O . PHE B 1 41 ? 29.95323 15.67783 30.09752 1.000 25.18520 54 PHE B O 1
ATOM 2817 N N . TYR B 1 42 ? 30.49392 16.55458 28.08919 1.000 23.95903 55 TYR B N 1
ATOM 2818 C CA . TYR B 1 42 ? 29.12877 16.66230 27.60957 1.000 26.96817 55 TYR B CA 1
ATOM 2819 C C . TYR B 1 42 ? 28.90262 15.62798 26.51937 1.000 25.38503 55 TYR B C 1
ATOM 2820 O O . TYR B 1 42 ? 29.78989 15.37579 25.69920 1.000 23.80706 55 TYR B O 1
ATOM 2829 N N . LEU B 1 43 ? 27.71853 15.02870 26.51768 1.000 22.82042 56 LEU B N 1
ATOM 2830 C CA . LEU B 1 43 ? 27.23411 14.33226 25.33629 1.000 21.70584 56 LEU B CA 1
ATOM 2831 C C . LEU B 1 43 ? 26.47098 15.32728 24.47575 1.000 20.66852 56 LEU B C 1
ATOM 2832 O O . LEU B 1 43 ? 25.61852 16.07111 24.97147 1.000 24.73382 56 LEU B O 1
ATOM 2837 N N . ALA B 1 44 ? 26.79434 15.35992 23.19343 1.000 19.86671 57 ALA B N 1
ATOM 2838 C CA . ALA B 1 44 ? 26.09226 16.21646 22.25119 1.000 19.50904 57 ALA B CA 1
ATOM 2839 C C . ALA B 1 44 ? 25.13868 15.33969 21.45914 1.000 17.95727 57 ALA B C 1
ATOM 2840 O O . ALA B 1 44 ? 25.49651 14.22633 21.08768 1.000 19.49112 57 ALA B O 1
ATOM 2842 N N . MET B 1 45 ? 23.92640 15.83679 21.24250 1.000 18.20920 58 MET B N 1
ATOM 2843 C CA . MET B 1 45 ? 22.87248 15.04595 20.60537 1.000 20.26692 58 MET B CA 1
ATOM 2844 C C . MET B 1 45 ? 22.17227 15.91577 19.56561 1.000 18.91071 58 MET B C 1
ATOM 2845 O O . MET B 1 45 ? 21.81550 17.05829 19.84899 1.000 19.97378 58 MET B O 1
ATOM 2850 N N . THR B 1 46 ? 21.94214 15.37835 18.36665 1.000 16.54189 59 THR B N 1
ATOM 2851 C CA . THR B 1 46 ? 21.25530 16.15600 17.34496 1.000 18.11231 59 THR B CA 1
ATOM 2852 C C . THR B 1 46 ? 20.41332 15.20917 16.50369 1.000 18.90008 59 THR B C 1
ATOM 2853 O O . THR B 1 46 ? 20.67970 14.01039 16.45739 1.000 19.25405 59 THR B O 1
ATOM 2857 N N . THR B 1 47 ? 19.38941 15.77027 15.85132 1.000 18.42187 60 THR B N 1
ATOM 2858 C CA . THR B 1 47 ? 18.46217 14.99374 15.02605 1.000 17.40583 60 THR B CA 1
ATOM 2859 C C . THR B 1 47 ? 18.14776 15.75971 13.75760 1.000 18.56302 60 THR B C 1
ATOM 2860 O O . THR B 1 47 ? 17.87387 16.95952 13.81802 1.000 20.79451 60 THR B O 1
ATOM 2864 N N . ASP B 1 48 ? 18.18011 15.07565 12.61307 1.000 17.99043 61 ASP B N 1
ATOM 2865 C CA . ASP B 1 48 ? 17.85301 15.74316 11.36421 1.000 19.60838 61 ASP B CA 1
ATOM 2866 C C . ASP B 1 48 ? 17.53060 14.68764 10.32483 1.000 17.67475 61 ASP B C 1
ATOM 2867 O O . ASP B 1 48 ? 18.00865 13.55443 10.39677 1.000 18.84277 61 ASP B O 1
ATOM 2872 N N . GLY B 1 49 ? 16.74139 15.09629 9.33256 1.000 19.54027 62 GLY B N 1
ATOM 2873 C CA . GLY B 1 49 ? 16.38404 14.23952 8.22780 1.000 21.77045 62 GLY B CA 1
ATOM 2874 C C . GLY B 1 49 ? 16.94562 14.79165 6.92660 1.000 23.78455 62 GLY B C 1
ATOM 2875 O O . GLY B 1 49 ? 17.46509 15.91177 6.85762 1.000 22.64985 62 GLY B O 1
ATOM 2876 N N . VAL B 1 50 ? 16.82224 13.97680 5.88237 1.000 18.68227 63 VAL B N 1
ATOM 2877 C CA . VAL B 1 50 ? 17.29902 14.37857 4.56247 1.000 20.09565 63 VAL B CA 1
ATOM 2878 C C . VAL B 1 50 ? 16.39236 15.43976 3.95945 1.000 20.93020 63 VAL B C 1
ATOM 2879 O O . VAL B 1 50 ? 16.87045 16.38905 3.31944 1.000 24.67724 63 VAL B O 1
ATOM 2883 N N . GLY B 1 51 ? 15.08046 15.30900 4.14147 1.000 20.15123 64 GLY B N 1
ATOM 2884 C CA . GLY B 1 51 ? 14.13984 16.20418 3.50368 1.000 17.62452 64 GLY B CA 1
ATOM 2885 C C . GLY B 1 51 ? 13.67178 15.65888 2.16618 1.000 17.66454 64 GLY B C 1
ATOM 2886 O O . GLY B 1 51 ? 13.85214 14.48100 1.85327 1.000 21.08653 64 GLY B O 1
ATOM 2887 N N . THR B 1 52 ? 13.08280 16.54045 1.35734 1.000 18.69265 65 THR B N 1
ATOM 2888 C CA . THR B 1 52 ? 12.43978 16.05053 0.13403 1.000 19.73814 65 THR B CA 1
ATOM 2889 C C . THR B 1 52 ? 13.43250 15.74435 -0.98543 1.000 20.85793 65 THR B C 1
ATOM 2890 O O . THR B 1 52 ? 13.00493 15.32733 -2.07019 1.000 20.67101 65 THR B O 1
ATOM 2894 N N . LYS B 1 53 ? 14.73527 15.88005 -0.74007 1.000 20.01161 66 LYS B N 1
ATOM 2895 C CA . LYS B 1 53 ? 15.73196 15.27349 -1.62192 1.000 18.60688 66 LYS B CA 1
ATOM 2896 C C . LYS B 1 53 ? 15.41423 13.80548 -1.90355 1.000 20.16865 66 LYS B C 1
ATOM 2897 O O . LYS B 1 53 ? 15.70689 13.30690 -2.99453 1.000 19.70330 66 LYS B O 1
ATOM 2903 N N . VAL B 1 54 ? 14.79128 13.10495 -0.95221 1.000 17.70345 67 VAL B N 1
ATOM 2904 C CA . VAL B 1 54 ? 14.49686 11.69340 -1.16775 1.000 18.17625 67 VAL B CA 1
ATOM 2905 C C . VAL B 1 54 ? 13.46131 11.49164 -2.27127 1.000 21.21117 67 VAL B C 1
ATOM 2906 O O . VAL B 1 54 ? 13.37457 10.38579 -2.81966 1.000 20.46032 67 VAL B O 1
ATOM 2910 N N . LEU B 1 55 ? 12.64701 12.51196 -2.58128 1.000 18.36842 68 LEU B N 1
ATOM 2911 C CA . LEU B 1 55 ? 11.71378 12.39483 -3.70453 1.000 22.72572 68 LEU B CA 1
ATOM 2912 C C . LEU B 1 55 ? 12.44731 12.42213 -5.03607 1.000 24.39832 68 LEU B C 1
ATOM 2913 O O . LEU B 1 55 ? 12.01189 11.77632 -5.99665 1.000 22.46961 68 LEU B O 1
ATOM 2918 N N . VAL B 1 56 ? 13.55827 13.15735 -5.11892 1.000 20.02797 69 VAL B N 1
ATOM 2919 C CA . VAL B 1 56 ? 14.38090 13.10603 -6.32359 1.000 21.32058 69 VAL B CA 1
ATOM 2920 C C . VAL B 1 56 ? 15.04337 11.73873 -6.45236 1.000 22.49449 69 VAL B C 1
ATOM 2921 O O . VAL B 1 56 ? 15.13362 11.17346 -7.54779 1.000 22.62832 69 VAL B O 1
ATOM 2925 N N . ALA B 1 57 ? 15.52558 11.19223 -5.33472 1.000 17.72058 70 ALA B N 1
ATOM 2926 C CA . ALA B 1 57 ? 16.09663 9.85017 -5.31931 1.000 16.61213 70 ALA B CA 1
ATOM 2927 C C . ALA B 1 57 ? 15.08623 8.83721 -5.84105 1.000 20.04722 70 ALA B C 1
ATOM 2928 O O . ALA B 1 57 ? 15.40874 7.99277 -6.68114 1.000 21.03887 70 ALA B O 1
ATOM 2930 N N . GLU B 1 58 ? 13.85295 8.90769 -5.34028 1.000 19.26570 71 GLU B N 1
ATOM 2931 C CA . GLU B 1 58 ? 12.81658 7.98221 -5.79884 1.000 20.69702 71 GLU B CA 1
ATOM 2932 C C . GLU B 1 58 ? 12.47331 8.20777 -7.26759 1.000 21.44378 71 GLU B C 1
ATOM 2933 O O . GLU B 1 58 ? 12.22811 7.24344 -8.00204 1.000 22.93474 71 GLU B O 1
ATOM 2939 N N . ALA B 1 59 ? 12.41756 9.46862 -7.70709 1.000 19.41786 72 ALA B N 1
ATOM 2940 C CA . ALA B 1 59 ? 12.07379 9.75594 -9.10264 1.000 21.28047 72 ALA B CA 1
ATOM 2941 C C . ALA B 1 59 ? 13.05861 9.10997 -10.07155 1.000 27.12464 72 ALA B C 1
ATOM 2942 O O . ALA B 1 59 ? 12.65963 8.53818 -11.09407 1.000 25.03349 72 ALA B O 1
ATOM 2944 N N . VAL B 1 60 ? 14.35282 9.22448 -9.80033 1.000 21.65172 73 VAL B N 1
ATOM 2945 C CA . VAL B 1 60 ? 15.33050 8.65960 -10.72537 1.000 20.36383 73 VAL B CA 1
ATOM 2946 C C . VAL B 1 60 ? 15.66888 7.21401 -10.38411 1.000 21.90942 73 VAL B C 1
ATOM 2947 O O . VAL B 1 60 ? 16.25769 6.51027 -11.21878 1.000 24.65460 73 VAL B O 1
ATOM 2951 N N . GLY B 1 61 ? 15.34070 6.75228 -9.18155 1.000 19.59488 74 GLY B N 1
ATOM 2952 C CA . GLY B 1 61 ? 15.67009 5.39532 -8.79719 1.000 18.17234 74 GLY B CA 1
ATOM 2953 C C . GLY B 1 61 ? 17.05787 5.20077 -8.24002 1.000 26.56032 74 GLY B C 1
ATOM 2954 O O . GLY B 1 61 ? 17.60804 4.10006 -8.35061 1.000 30.28532 74 GLY B O 1
ATOM 2955 N N . LYS B 1 62 ? 17.64201 6.23840 -7.63035 1.000 20.93793 75 LYS B N 1
ATOM 2956 C CA . LYS B 1 62 ? 19.02183 6.21261 -7.15172 1.000 20.84117 75 LYS B CA 1
ATOM 2957 C C . LYS B 1 62 ? 19.01205 6.58255 -5.67640 1.000 19.82539 75 LYS B C 1
ATOM 2958 O O . LYS B 1 62 ? 18.83956 7.75536 -5.33055 1.000 21.98106 75 LYS B O 1
ATOM 2964 N N . PHE B 1 63 ? 19.20522 5.58717 -4.82298 1.000 19.30183 76 PHE B N 1
ATOM 2965 C CA . PHE B 1 63 ? 19.12425 5.76167 -3.38247 1.000 20.25952 76 PHE B CA 1
ATOM 2966 C C . PHE B 1 63 ? 20.46697 5.57609 -2.69278 1.000 25.51856 76 PHE B C 1
ATOM 2967 O O . PHE B 1 63 ? 20.52048 5.62557 -1.45731 1.000 24.11770 76 PHE B O 1
ATOM 2975 N N . ASP B 1 64 ? 21.54506 5.32982 -3.43445 1.000 22.00684 77 ASP B N 1
ATOM 2976 C CA . ASP B 1 64 ? 22.78073 4.94464 -2.76796 1.000 23.13443 77 ASP B CA 1
ATOM 2977 C C . ASP B 1 64 ? 23.58506 6.12702 -2.25844 1.000 22.36408 77 ASP B C 1
ATOM 2978 O O . ASP B 1 64 ? 24.71854 5.90892 -1.81446 1.000 24.64070 77 ASP B O 1
ATOM 2983 N N . THR B 1 65 ? 23.03186 7.34228 -2.28376 1.000 21.61355 78 THR B N 1
ATOM 2984 C CA . THR B 1 65 ? 23.69564 8.49421 -1.68272 1.000 27.00123 78 THR B CA 1
ATOM 2985 C C . THR B 1 65 ? 22.86780 9.21924 -0.62535 1.000 27.70020 78 THR B C 1
ATOM 2986 O O . THR B 1 65 ? 23.43540 10.04140 0.10729 1.000 21.43969 78 THR B O 1
ATOM 2990 N N . ILE B 1 66 ? 21.56672 8.93201 -0.48106 1.000 21.66693 79 ILE B N 1
ATOM 2991 C CA . ILE B 1 66 ? 20.79879 9.66716 0.52362 1.000 21.61975 79 ILE B CA 1
ATOM 2992 C C . ILE B 1 66 ? 21.22773 9.29781 1.93765 1.000 17.94436 79 ILE B C 1
ATOM 2993 O O . ILE B 1 66 ? 21.02674 10.09446 2.86251 1.000 20.27041 79 ILE B O 1
ATOM 2998 N N . GLY B 1 67 ? 21.82624 8.12397 2.13593 1.000 18.43035 80 GLY B N 1
ATOM 2999 C CA . GLY B 1 67 ? 22.38559 7.80602 3.44035 1.000 19.62268 80 GLY B CA 1
ATOM 3000 C C . GLY B 1 67 ? 23.55010 8.70360 3.80208 1.000 18.09237 80 GLY B C 1
ATOM 3001 O O . GLY B 1 67 ? 23.75201 9.01525 4.98268 1.000 20.35272 80 GLY B O 1
ATOM 3002 N N . ILE B 1 68 ? 24.33061 9.12075 2.79922 1.000 17.37104 81 ILE B N 1
ATOM 3003 C CA . ILE B 1 68 ? 25.38030 10.11885 3.02808 1.000 19.66973 81 ILE B CA 1
ATOM 3004 C C . ILE B 1 68 ? 24.76643 11.43736 3.48176 1.000 17.84424 81 ILE B C 1
ATOM 3005 O O . ILE B 1 68 ? 25.24128 12.06391 4.44116 1.000 19.65916 81 ILE B O 1
ATOM 3010 N N . ASP B 1 69 ? 23.70283 11.88012 2.80231 1.000 16.43767 82 ASP B N 1
ATOM 3011 C CA . ASP B 1 69 ? 23.00652 13.10815 3.18862 1.000 16.20509 82 ASP B CA 1
ATOM 3012 C C . ASP B 1 69 ? 22.54948 13.05082 4.63631 1.000 18.64633 82 ASP B C 1
ATOM 3013 O O . ASP B 1 69 ? 22.72039 14.00929 5.40282 1.000 18.36819 82 ASP B O 1
ATOM 3018 N N . MET B 1 70 ? 21.94041 11.93156 5.03700 1.000 18.02685 83 MET B N 1
ATOM 3019 C CA . MET B 1 70 ? 21.36644 11.94070 6.37220 1.000 17.99970 83 MET B CA 1
ATOM 3020 C C . MET B 1 70 ? 22.49038 11.94837 7.40429 1.000 17.97000 83 MET B C 1
ATOM 3021 O O . MET B 1 70 ? 22.40166 12.64527 8.42088 1.000 19.36090 83 MET B O 1
ATOM 3026 N N . ILE B 1 71 ? 23.56762 11.19329 7.15264 1.000 17.43635 84 ILE B N 1
ATOM 3027 C CA . ILE B 1 71 ? 24.66726 11.18002 8.10952 1.000 16.79538 84 ILE B CA 1
ATOM 3028 C C . ILE B 1 71 ? 25.31817 12.54817 8.15913 1.000 17.77138 84 ILE B C 1
ATOM 3029 O O . ILE B 1 71 ? 25.57472 13.08428 9.24175 1.000 18.65896 84 ILE B O 1
ATOM 3034 N N . ALA B 1 72 ? 25.51435 13.16515 6.99402 1.000 17.69261 85 ALA B N 1
ATOM 3035 C CA . ALA B 1 72 ? 26.13073 14.49268 6.94955 1.000 18.29856 85 ALA B CA 1
ATOM 3036 C C . ALA B 1 72 ? 25.32150 15.52133 7.72969 1.000 19.58835 85 ALA B C 1
ATOM 3037 O O . ALA B 1 72 ? 25.89478 16.33110 8.47262 1.000 19.59991 85 ALA B O 1
ATOM 3039 N N . MET B 1 73 ? 23.99077 15.52898 7.55796 1.000 18.43978 86 MET B N 1
ATOM 3040 C CA . MET B 1 73 ? 23.15925 16.51093 8.24845 1.000 18.24180 86 MET B CA 1
ATOM 3041 C C . MET B 1 73 ? 23.25445 16.38827 9.75657 1.000 21.76215 86 MET B C 1
ATOM 3042 O O . MET B 1 73 ? 23.07157 17.38402 10.47042 1.000 29.41233 86 MET B O 1
ATOM 3047 N N . ASN B 1 74 ? 23.56174 15.20457 10.25444 1.000 18.04530 87 ASN B N 1
ATOM 3048 C CA . ASN B 1 74 ? 23.67426 15.02536 11.69151 1.000 18.33269 87 ASN B CA 1
ATOM 3049 C C . ASN B 1 74 ? 25.09278 15.25465 12.19650 1.000 21.05947 87 ASN B C 1
ATOM 3050 O O . ASN B 1 74 ? 25.29286 16.03796 13.13483 1.000 19.62435 87 ASN B O 1
ATOM 3055 N N . VAL B 1 75 ? 26.08466 14.59458 11.59256 1.000 17.78893 88 VAL B N 1
ATOM 3056 C CA . VAL B 1 75 ? 27.43901 14.74474 12.13285 1.000 18.83861 88 VAL B CA 1
ATOM 3057 C C . VAL B 1 75 ? 27.96028 16.15889 11.92176 1.000 20.66155 88 VAL B C 1
ATOM 3058 O O . VAL B 1 75 ? 28.68392 16.67378 12.77945 1.000 18.93763 88 VAL B O 1
ATOM 3062 N N . ASN B 1 76 ? 27.58527 16.83124 10.82473 1.000 16.48625 89 ASN B N 1
ATOM 3063 C CA . ASN B 1 76 ? 28.05737 18.21015 10.63130 1.000 18.65788 89 ASN B CA 1
ATOM 3064 C C . ASN B 1 76 ? 27.51355 19.13957 11.70997 1.000 21.30194 89 ASN B C 1
ATOM 3065 O O . ASN B 1 76 ? 28.16954 20.12753 12.06085 1.000 19.37060 89 ASN B O 1
ATOM 3070 N N . ASP B 1 77 ? 26.31180 18.85758 12.22949 1.000 17.79245 90 ASP B N 1
ATOM 3071 C CA . ASP B 1 77 ? 25.75885 19.66460 13.31207 1.000 18.63395 90 ASP B CA 1
ATOM 3072 C C . ASP B 1 77 ? 26.49171 19.41469 14.62963 1.000 18.21627 90 ASP B C 1
ATOM 3073 O O . ASP B 1 77 ? 26.71303 20.35449 15.40228 1.000 18.91866 90 ASP B O 1
ATOM 3078 N N . LEU B 1 78 ? 26.86366 18.16015 14.91047 1.000 18.24132 91 LEU B N 1
ATOM 3079 C CA . LEU B 1 78 ? 27.60931 17.85532 16.13235 1.000 15.97446 91 LEU B CA 1
ATOM 3080 C C . LEU B 1 78 ? 28.90179 18.64547 16.18708 1.000 19.63614 91 LEU B C 1
ATOM 3081 O O . LEU B 1 78 ? 29.31796 19.08905 17.26015 1.000 20.38812 91 LEU B O 1
ATOM 3086 N N . LEU B 1 79 ? 29.55791 18.80925 15.03596 1.000 17.61707 92 LEU B N 1
ATOM 3087 C CA . LEU B 1 79 ? 30.79099 19.59111 14.96710 1.000 20.27272 92 LEU B CA 1
ATOM 3088 C C . LEU B 1 79 ? 30.60985 20.99926 15.51388 1.000 21.09588 92 LEU B C 1
ATOM 3089 O O . LEU B 1 79 ? 31.56131 21.58094 16.05526 1.000 21.74066 92 LEU B O 1
ATOM 3094 N N . CYS B 1 80 ? 29.41674 21.56834 15.37950 1.000 19.14314 93 CYS B N 1
ATOM 3095 C CA . CYS B 1 80 ? 29.23026 22.98300 15.66768 1.000 20.09878 93 CYS B CA 1
ATOM 3096 C C . CYS B 1 80 ? 29.13989 23.29353 17.14819 1.000 25.95304 93 CYS B C 1
ATOM 3097 O O . CYS B 1 80 ? 28.92999 24.46173 17.49316 1.000 32.94457 93 CYS B O 1
ATOM 3100 N N . VAL B 1 81 ? 29.23392 22.29693 18.02248 1.000 20.14085 94 VAL B N 1
ATOM 3101 C CA . VAL B 1 81 ? 29.48254 22.55586 19.43855 1.000 19.50743 94 VAL B CA 1
ATOM 3102 C C . VAL B 1 81 ? 30.87372 22.09564 19.84348 1.000 22.85323 94 VAL B C 1
ATOM 3103 O O . VAL B 1 81 ? 31.21444 22.11901 21.03366 1.000 23.19717 94 VAL B O 1
ATOM 3107 N N . GLY B 1 82 ? 31.69223 21.67788 18.88071 1.000 21.13427 95 GLY B N 1
ATOM 3108 C CA . GLY B 1 82 ? 33.01367 21.16640 19.16176 1.000 21.11201 95 GLY B CA 1
ATOM 3109 C C . GLY B 1 82 ? 33.08479 19.69614 19.47303 1.000 23.09919 95 GLY B C 1
ATOM 3110 O O . GLY B 1 82 ? 34.10411 19.24117 20.00252 1.000 24.77492 95 GLY B O 1
ATOM 3111 N N . ALA B 1 83 ? 32.04793 18.92290 19.13981 1.000 21.46865 96 ALA B N 1
ATOM 3112 C CA . ALA B 1 83 ? 31.98431 17.52409 19.53819 1.000 23.08674 96 ALA B CA 1
ATOM 3113 C C . ALA B 1 83 ? 32.57175 16.58641 18.48470 1.000 21.12701 96 ALA B C 1
ATOM 3114 O O . ALA B 1 83 ? 32.50484 16.83651 17.27524 1.000 22.24344 96 ALA B O 1
ATOM 3116 N N . GLU B 1 84 ? 33.15179 15.49568 18.96834 1.000 22.13064 97 GLU B N 1
ATOM 3117 C CA . GLU B 1 84 ? 33.58370 14.40250 18.10956 1.000 20.92670 97 GLU B CA 1
ATOM 3118 C C . GLU B 1 84 ? 32.40162 13.47108 17.88090 1.000 21.69798 97 GLU B C 1
ATOM 3119 O O . GLU B 1 84 ? 31.87322 12.91963 18.85396 1.000 20.47576 97 GLU B O 1
ATOM 3125 N N . PRO B 1 85 ? 31.93670 13.29161 16.64401 1.000 20.32909 98 PRO B N 1
ATOM 3126 C CA . PRO B 1 85 ? 30.83278 12.34480 16.40236 1.000 20.76213 98 PRO B CA 1
ATOM 3127 C C . PRO B 1 85 ? 31.23527 10.92387 16.77570 1.000 20.15070 98 PRO B C 1
ATOM 3128 O O . PRO B 1 85 ? 32.34729 10.48411 16.47895 1.000 20.58042 98 PRO B O 1
ATOM 3132 N N . LEU B 1 86 ? 30.30395 10.17972 17.40400 1.000 19.67618 99 LEU B N 1
ATOM 3133 C CA . LEU B 1 86 ? 30.57381 8.80551 17.82108 1.000 20.04417 99 LEU B CA 1
ATOM 3134 C C . LEU B 1 86 ? 29.64572 7.78813 17.17868 1.000 21.74892 99 LEU B C 1
ATOM 3135 O O . LEU B 1 86 ? 30.10390 6.73329 16.72718 1.000 21.88468 99 LEU B O 1
ATOM 3140 N N . ALA B 1 87 ? 28.34212 8.05406 17.17019 1.000 22.49473 100 ALA B N 1
ATOM 3141 C CA . ALA B 1 87 ? 27.38125 7.00279 16.86412 1.000 19.72592 100 ALA B CA 1
ATOM 3142 C C . ALA B 1 87 ? 26.10898 7.62912 16.32023 1.000 21.84309 100 ALA B C 1
ATOM 3143 O O . ALA B 1 87 ? 25.79874 8.79834 16.58460 1.000 21.36819 100 ALA B O 1
ATOM 3145 N N . LEU B 1 88 ? 25.35788 6.82325 15.56991 1.000 20.23944 101 LEU B N 1
ATOM 3146 C CA . LEU B 1 88 ? 24.15208 7.33157 14.94189 1.000 20.30750 101 LEU B CA 1
ATOM 3147 C C . LEU B 1 88 ? 23.11605 6.21924 14.87991 1.000 18.81701 101 LEU B C 1
ATOM 3148 O O . LEU B 1 88 ? 23.46322 5.04157 14.76318 1.000 19.55118 101 LEU B O 1
ATOM 3153 N N . VAL B 1 89 ? 21.84696 6.60419 14.98067 1.000 20.21923 102 VAL B N 1
ATOM 3154 C CA . VAL B 1 89 ? 20.73994 5.69781 14.69030 1.000 20.91520 102 VAL B CA 1
ATOM 3155 C C . VAL B 1 89 ? 19.92838 6.31167 13.56407 1.000 19.66279 102 VAL B C 1
ATOM 3156 O O . VAL B 1 89 ? 19.82701 7.53749 13.44962 1.000 19.07209 102 VAL B O 1
ATOM 3160 N N . ASP B 1 90 ? 19.32699 5.46843 12.72872 1.000 21.11204 103 ASP B N 1
ATOM 3161 C CA . ASP B 1 90 ? 18.52925 6.00075 11.63168 1.000 20.51565 103 ASP B CA 1
ATOM 3162 C C . ASP B 1 90 ? 17.05486 5.68795 11.81517 1.000 22.10851 103 ASP B C 1
ATOM 3163 O O . ASP B 1 90 ? 16.69800 4.62279 12.33147 1.000 23.84756 103 ASP B O 1
ATOM 3168 N N A TYR B 1 91 ? 16.20164 6.58885 11.34169 0.556 19.11141 104 TYR B N 1
ATOM 3169 N N B TYR B 1 91 ? 16.22187 6.67750 11.47284 0.444 19.23332 104 TYR B N 1
ATOM 3170 C CA A TYR B 1 91 ? 14.75356 6.38668 11.33693 0.556 20.16833 104 TYR B CA 1
ATOM 3171 C CA B TYR B 1 91 ? 14.79113 6.49604 11.26259 0.444 20.28789 104 TYR B CA 1
ATOM 3172 C C A TYR B 1 91 ? 14.28235 6.38246 9.88800 0.556 17.55054 104 TYR B C 1
ATOM 3173 C C B TYR B 1 91 ? 14.56979 6.26788 9.76920 0.444 18.40061 104 TYR B C 1
ATOM 3174 O O A TYR B 1 91 ? 14.30229 7.42353 9.22275 0.556 15.82330 104 TYR B O 1
ATOM 3175 O O B TYR B 1 91 ? 15.04976 7.04500 8.94136 0.444 16.33220 104 TYR B O 1
ATOM 3192 N N . PHE B 1 92 ? 13.84530 5.21442 9.41070 1.000 18.80508 105 PHE B N 1
ATOM 3193 C CA . PHE B 1 92 ? 13.54874 4.96838 7.99349 1.000 16.08063 105 PHE B CA 1
ATOM 3194 C C . PHE B 1 92 ? 12.07007 4.61757 7.90073 1.000 17.83447 105 PHE B C 1
ATOM 3195 O O . PHE B 1 92 ? 11.68190 3.49443 8.22763 1.000 21.65079 105 PHE B O 1
ATOM 3203 N N . ALA B 1 93 ? 11.25728 5.59652 7.50754 1.000 17.55135 106 ALA B N 1
ATOM 3204 C CA . ALA B 1 93 ? 9.80831 5.43998 7.39292 1.000 18.90585 106 ALA B CA 1
ATOM 3205 C C . ALA B 1 93 ? 9.48791 5.33636 5.90949 1.000 18.79958 106 ALA B C 1
ATOM 3206 O O . ALA B 1 93 ? 9.82323 6.24708 5.14753 1.000 19.47490 106 ALA B O 1
ATOM 3208 N N . VAL B 1 94 ? 8.85816 4.23087 5.49114 1.000 17.51827 107 VAL B N 1
ATOM 3209 C CA . VAL B 1 94 ? 8.81145 3.90017 4.06675 1.000 18.19539 107 VAL B CA 1
ATOM 3210 C C . VAL B 1 94 ? 7.40272 3.49740 3.65388 1.000 19.68920 107 VAL B C 1
ATOM 3211 O O . VAL B 1 94 ? 6.60608 3.01625 4.46122 1.000 20.70999 107 VAL B O 1
ATOM 3215 N N . LYS B 1 95 ? 7.09378 3.70341 2.36933 1.000 19.84485 108 LYS B N 1
ATOM 3216 C CA . LYS B 1 95 ? 5.80474 3.23870 1.86247 1.000 21.19190 108 LYS B CA 1
ATOM 3217 C C . LYS B 1 95 ? 5.77235 1.72389 1.67440 1.000 24.63264 108 LYS B C 1
ATOM 3218 O O . LYS B 1 95 ? 4.68507 1.12927 1.74022 1.000 26.79592 108 LYS B O 1
ATOM 3224 N N . GLU B 1 96 ? 6.92288 1.08109 1.48386 1.000 21.83517 109 GLU B N 1
ATOM 3225 C CA . GLU B 1 96 ? 6.96087 -0.35630 1.25410 1.000 23.99755 109 GLU B CA 1
ATOM 3226 C C . GLU B 1 96 ? 8.38519 -0.84825 1.45713 1.000 25.45808 109 GLU B C 1
ATOM 3227 O O . GLU B 1 96 ? 9.33890 -0.07604 1.31899 1.000 24.82997 109 GLU B O 1
ATOM 3233 N N . PRO B 1 97 ? 8.56330 -2.13194 1.79972 1.000 25.05281 110 PRO B N 1
ATOM 3234 C CA . PRO B 1 97 ? 9.89920 -2.69862 2.05753 1.000 25.53940 110 PRO B CA 1
ATOM 3235 C C . PRO B 1 97 ? 10.57302 -3.18042 0.77636 1.000 31.69072 110 PRO B C 1
ATOM 3236 O O . PRO B 1 97 ? 10.82386 -4.37465 0.56076 1.000 32.40744 110 PRO B O 1
ATOM 3240 N N . ASN B 1 98 ? 10.88926 -2.23101 -0.09371 1.000 24.34635 111 ASN B N 1
ATOM 3241 C CA . ASN B 1 98 ? 11.49955 -2.54224 -1.38238 1.000 25.47477 111 ASN B CA 1
ATOM 3242 C C . ASN B 1 98 ? 12.95737 -2.93424 -1.17329 1.000 28.51647 111 ASN B C 1
ATOM 3243 O O . ASN B 1 98 ? 13.78006 -2.11285 -0.75301 1.000 25.23974 111 ASN B O 1
ATOM 3248 N N . GLU B 1 99 ? 13.28752 -4.18949 -1.47378 1.000 25.66053 112 GLU B N 1
ATOM 3249 C CA . GLU B 1 99 ? 14.61900 -4.69380 -1.16619 1.000 25.47465 112 GLU B CA 1
ATOM 3250 C C . GLU B 1 99 ? 15.70196 -3.92346 -1.91069 1.000 24.09036 112 GLU B C 1
ATOM 3251 O O . GLU B 1 99 ? 16.79408 -3.70098 -1.36881 1.000 26.16730 112 GLU B O 1
ATOM 3257 N N . GLU B 1 100 ? 15.43292 -3.51689 -3.15573 1.000 22.79933 113 GLU B N 1
ATOM 3258 C CA . GLU B 1 100 ? 16.47849 -2.83363 -3.90667 1.000 23.79691 113 GLU B CA 1
ATOM 3259 C C . GLU B 1 100 ? 16.73275 -1.43942 -3.34264 1.000 22.75395 113 GLU B C 1
ATOM 3260 O O . GLU B 1 100 ? 17.88658 -1.00121 -3.25946 1.000 27.51855 113 GLU B O 1
ATOM 3266 N N . VAL B 1 101 ? 15.66855 -0.73817 -2.93953 1.000 22.23865 114 VAL B N 1
ATOM 3267 C CA . VAL B 1 101 ? 15.82975 0.56733 -2.28670 1.000 20.81369 114 VAL B CA 1
ATOM 3268 C C . VAL B 1 101 ? 16.66195 0.42329 -1.01759 1.000 23.86285 114 VAL B C 1
ATOM 3269 O O . VAL B 1 101 ? 17.61296 1.18546 -0.78310 1.000 22.11904 114 VAL B O 1
ATOM 3273 N N . PHE B 1 102 ? 16.30894 -0.55172 -0.16790 1.000 22.18917 115 PHE B N 1
ATOM 3274 C CA . PHE B 1 102 ? 17.03243 -0.72841 1.09213 1.000 20.29548 115 PHE B CA 1
ATOM 3275 C C . PHE B 1 102 ? 18.50275 -1.06296 0.85319 1.000 23.88959 115 PHE B C 1
ATOM 3276 O O . PHE B 1 102 ? 19.38330 -0.56395 1.56579 1.000 23.11647 115 PHE B O 1
ATOM 3284 N N . LYS B 1 103 ? 18.79116 -1.88855 -0.16177 1.000 21.87464 116 LYS B N 1
ATOM 3285 C CA . LYS B 1 103 ? 20.17582 -2.23014 -0.46616 1.000 26.44806 116 LYS B CA 1
ATOM 3286 C C . LYS B 1 103 ? 20.97306 -0.98718 -0.82873 1.000 24.44265 116 LYS B C 1
ATOM 3287 O O . LYS B 1 103 ? 22.10889 -0.80811 -0.36860 1.000 24.51829 116 LYS B O 1
ATOM 3293 N N . GLN B 1 104 ? 20.38447 -0.11500 -1.64321 1.000 22.73079 117 GLN B N 1
ATOM 3294 C CA . GLN B 1 104 ? 21.05996 1.11558 -2.03745 1.000 22.39239 117 GLN B CA 1
ATOM 3295 C C . GLN B 1 104 ? 21.22699 2.04798 -0.85475 1.000 23.98733 117 GLN B C 1
ATOM 3296 O O . GLN B 1 104 ? 22.29686 2.63199 -0.66078 1.000 23.83601 117 GLN B O 1
ATOM 3302 N N . VAL B 1 105 ? 20.16910 2.21551 -0.06010 1.000 20.52762 118 VAL B N 1
ATOM 3303 C CA . VAL B 1 105 ? 20.28199 3.08128 1.11162 1.000 19.76303 118 VAL B CA 1
ATOM 3304 C C . VAL B 1 105 ? 21.44329 2.63226 1.98877 1.000 23.11875 118 VAL B C 1
ATOM 3305 O O . VAL B 1 105 ? 22.25836 3.44654 2.44405 1.000 22.03563 118 VAL B O 1
ATOM 3309 N N . ALA B 1 106 ? 21.56875 1.32040 2.19899 1.000 20.18565 119 ALA B N 1
ATOM 3310 C CA . ALA B 1 106 ? 22.63162 0.79528 3.05014 1.000 22.84745 119 ALA B CA 1
ATOM 3311 C C . ALA B 1 106 ? 24.02047 1.14031 2.51272 1.000 21.35860 119 ALA B C 1
ATOM 3312 O O . ALA B 1 106 ? 24.95290 1.36422 3.29439 1.000 24.86442 119 ALA B O 1
ATOM 3314 N N . LYS B 1 107 ? 24.18981 1.16563 1.18399 1.000 23.85358 120 LYS B N 1
ATOM 3315 C CA . LYS B 1 107 ? 25.49016 1.50690 0.61406 1.000 24.28259 120 LYS B CA 1
ATOM 3316 C C . LYS B 1 107 ? 25.91691 2.90559 1.03837 1.000 22.78111 120 LYS B C 1
ATOM 3317 O O . LYS B 1 107 ? 27.04192 3.10873 1.51077 1.000 24.11051 120 LYS B O 1
ATOM 3323 N N . GLY B 1 108 ? 25.02610 3.88666 0.86629 1.000 21.46971 121 GLY B N 1
ATOM 3324 C CA . GLY B 1 108 ? 25.37210 5.25363 1.22429 1.000 20.46024 121 GLY B CA 1
ATOM 3325 C C . GLY B 1 108 ? 25.52659 5.44929 2.71930 1.000 22.45417 121 GLY B C 1
ATOM 3326 O O . GLY B 1 108 ? 26.36744 6.23338 3.16377 1.000 22.15959 121 GLY B O 1
ATOM 3327 N N . LEU B 1 109 ? 24.72782 4.73985 3.51863 1.000 20.31180 122 LEU B N 1
ATOM 3328 C CA . LEU B 1 109 ? 24.93118 4.77065 4.96448 1.000 20.21137 122 LEU B CA 1
ATOM 3329 C C . LEU B 1 109 ? 26.34239 4.33012 5.33686 1.000 24.46970 122 LEU B C 1
ATOM 3330 O O . LEU B 1 109 ? 26.98718 4.94116 6.20256 1.000 21.93433 122 LEU B O 1
ATOM 3335 N N . TYR B 1 110 ? 26.84805 3.27084 4.70189 1.000 22.51960 123 TYR B N 1
ATOM 3336 C CA . TYR B 1 110 ? 28.19791 2.82263 5.03030 1.000 20.65034 123 TYR B CA 1
ATOM 3337 C C . TYR B 1 110 ? 29.23406 3.87312 4.64771 1.000 22.73185 123 TYR B C 1
ATOM 3338 O O . TYR B 1 110 ? 30.14445 4.16993 5.42687 1.000 24.23642 123 TYR B O 1
ATOM 3347 N N . LYS B 1 111 ? 29.12407 4.41965 3.43481 1.000 21.94674 124 LYS B N 1
ATOM 3348 C CA . LYS B 1 111 ? 30.09849 5.39775 2.96363 1.000 23.47800 124 LYS B CA 1
ATOM 3349 C C . LYS B 1 111 ? 30.11089 6.62512 3.85905 1.000 25.35144 124 LYS B C 1
ATOM 3350 O O . LYS B 1 111 ? 31.18275 7.13589 4.20856 1.000 25.03012 124 LYS B O 1
ATOM 3356 N N . GLY B 1 112 ? 28.92364 7.12185 4.22371 1.000 21.79401 125 GLY B N 1
ATOM 3357 C CA . GLY B 1 112 ? 28.85482 8.26789 5.11923 1.000 20.50265 125 GLY B CA 1
ATOM 3358 C C . GLY B 1 112 ? 29.43521 7.96614 6.48514 1.000 20.40288 125 GLY B C 1
ATOM 3359 O O . GLY B 1 112 ? 30.15423 8.78845 7.06669 1.000 21.57507 125 GLY B O 1
ATOM 3360 N N . ALA B 1 113 ? 29.12481 6.78487 7.02529 1.000 21.26481 126 ALA B N 1
ATOM 3361 C CA . ALA B 1 113 ? 29.63233 6.42336 8.34274 1.000 22.11779 126 ALA B CA 1
ATOM 3362 C C . ALA B 1 113 ? 31.15197 6.33728 8.34258 1.000 25.52483 126 ALA B C 1
ATOM 3363 O O . ALA B 1 113 ? 31.80684 6.79539 9.28356 1.000 22.08154 126 ALA B O 1
ATOM 3365 N N . GLU B 1 114 ? 31.72885 5.74965 7.29305 1.000 23.63934 127 GLU B N 1
ATOM 3366 C CA . GLU B 1 114 ? 33.18073 5.62245 7.21175 1.000 21.79180 127 GLU B CA 1
ATOM 3367 C C . GLU B 1 114 ? 33.85033 6.99172 7.16883 1.000 23.08248 127 GLU B C 1
ATOM 3368 O O . GLU B 1 114 ? 34.85022 7.22418 7.85814 1.000 26.16166 127 GLU B O 1
ATOM 3374 N N . GLU B 1 115 ? 33.30260 7.91053 6.37454 1.000 22.01996 128 GLU B N 1
ATOM 3375 C CA . GLU B 1 115 ? 33.86747 9.25795 6.27780 1.000 24.50324 128 GLU B CA 1
ATOM 3376 C C . GLU B 1 115 ? 33.79037 9.99323 7.61159 1.000 25.42300 128 GLU B C 1
ATOM 3377 O O . GLU B 1 115 ? 34.72639 10.70566 7.99595 1.000 24.59174 128 GLU B O 1
ATOM 3383 N N . ALA B 1 116 ? 32.68325 9.83261 8.33556 1.000 21.98562 129 ALA B N 1
ATOM 3384 C CA . ALA B 1 116 ? 32.48196 10.55531 9.58796 1.000 20.97849 129 ALA B CA 1
ATOM 3385 C C . ALA B 1 116 ? 33.12514 9.86756 10.78283 1.000 22.35784 129 ALA B C 1
ATOM 3386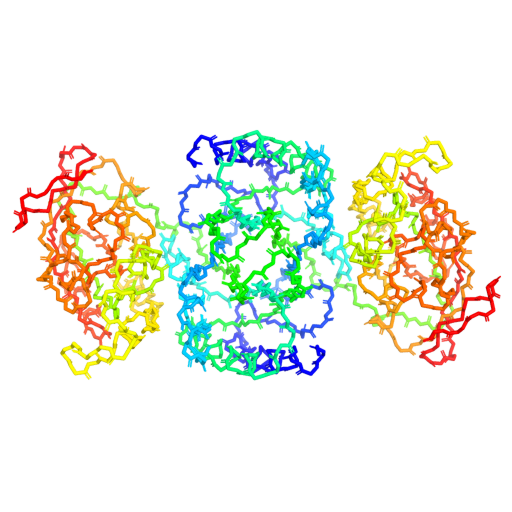 O O . ALA B 1 116 ? 33.23200 10.48238 11.84816 1.000 24.29349 129 ALA B O 1
ATOM 3388 N N . GLY B 1 117 ? 33.53893 8.61339 10.64176 1.000 20.81152 130 GLY B N 1
ATOM 3389 C CA . GLY B 1 117 ? 34.08439 7.88123 11.76415 1.000 23.14460 130 GLY B CA 1
ATOM 3390 C C . GLY B 1 117 ? 33.06709 7.47191 12.80926 1.000 26.18691 130 GLY B C 1
ATOM 3391 O O . GLY B 1 117 ? 33.41525 7.37935 13.99001 1.000 26.32905 130 GLY B O 1
ATOM 3392 N N . VAL B 1 118 ? 31.81429 7.21812 12.41607 1.000 21.97101 131 VAL B N 1
ATOM 3393 C CA . VAL B 1 118 ? 30.77674 6.89033 13.39291 1.000 20.96073 131 VAL B CA 1
ATOM 3394 C C . VAL B 1 118 ? 30.26080 5.48505 13.14354 1.000 22.97430 131 VAL B C 1
ATOM 3395 O O . VAL B 1 118 ? 30.22111 5.00627 12.00696 1.000 23.15735 131 VAL B O 1
ATOM 3399 N N . ALA B 1 119 ? 29.83494 4.83285 14.22133 1.000 19.41507 132 ALA B N 1
ATOM 3400 C CA . ALA B 1 119 ? 29.12773 3.56659 14.10533 1.000 20.22699 132 ALA B CA 1
ATOM 3401 C C . ALA B 1 119 ? 27.63171 3.81836 13.98674 1.000 22.82708 132 ALA B C 1
ATOM 3402 O O . ALA B 1 119 ? 27.08577 4.68270 14.67269 1.000 22.04850 132 ALA B O 1
ATOM 3404 N N . ILE B 1 120 ? 26.97367 3.06160 13.11050 1.000 20.47162 133 ILE B N 1
ATOM 3405 C CA . ILE B 1 120 ? 25.51373 3.03348 13.04591 1.000 18.80351 133 ILE B CA 1
ATOM 3406 C C . ILE B 1 120 ? 25.05959 1.88729 13.93853 1.000 20.21785 133 ILE B C 1
ATOM 3407 O O . ILE B 1 120 ? 25.34448 0.72507 13.65403 1.000 21.75592 133 ILE B O 1
ATOM 3412 N N . VAL B 1 121 ? 24.37318 2.20872 15.03141 1.000 19.05239 134 VAL B N 1
ATOM 3413 C CA . VAL B 1 121 ? 24.23877 1.26292 16.13355 1.000 21.33493 134 VAL B CA 1
ATOM 3414 C C . VAL B 1 121 ? 22.82482 0.74719 16.29827 1.000 22.76517 134 VAL B C 1
ATOM 3415 O O . VAL B 1 121 ? 22.59996 -0.14396 17.13085 1.000 23.21917 134 VAL B O 1
ATOM 3419 N N . GLY B 1 122 ? 21.87059 1.26876 15.54602 1.000 22.45953 135 GLY B N 1
ATOM 3420 C CA . GLY B 1 122 ? 20.49370 0.85300 15.69277 1.000 24.53771 135 GLY B CA 1
ATOM 3421 C C . GLY B 1 122 ? 19.61822 1.77868 14.87776 1.000 22.08450 135 GLY B C 1
ATOM 342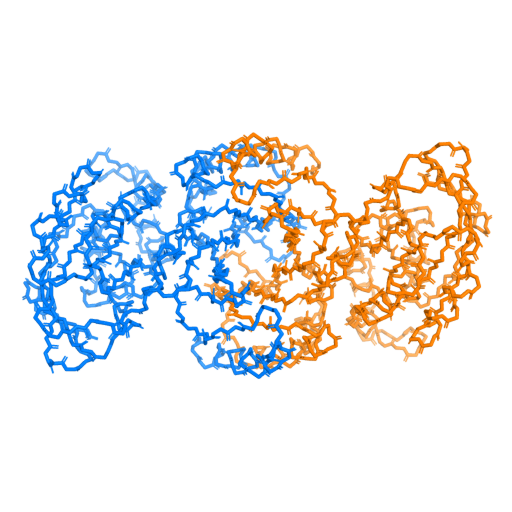2 O O . GLY B 1 122 ? 20.11211 2.64155 14.14832 1.000 20.91756 135 GLY B O 1
ATOM 3423 N N . GLY B 1 123 ? 18.31405 1.60176 15.02548 1.000 18.84360 136 GLY B N 1
ATOM 3424 C CA . GLY B 1 123 ? 17.40544 2.45369 14.29223 1.000 19.10936 136 GLY B CA 1
ATOM 3425 C C . GLY B 1 123 ? 15.99345 1.91211 14.35232 1.000 21.20218 136 GLY B C 1
ATOM 3426 O O . GLY B 1 123 ? 15.67575 1.05062 15.16737 1.000 23.73225 136 GLY B O 1
ATOM 3427 N N . GLU B 1 124 ? 15.15869 2.45444 13.47777 1.000 17.91886 137 GLU B N 1
ATOM 3428 C CA . GLU B 1 124 ? 13.76218 2.06419 13.38407 1.000 19.36756 137 GLU B CA 1
ATOM 3429 C C . GLU B 1 124 ? 13.38542 2.04218 11.91894 1.000 20.76144 137 GLU B C 1
ATOM 3430 O O . GLU B 1 124 ? 13.78773 2.92271 11.15513 1.000 21.09094 137 GLU B O 1
ATOM 3436 N N . THR B 1 125 ? 12.64512 1.00777 11.53028 1.000 19.29748 138 THR B N 1
ATOM 3437 C CA . THR B 1 125 ? 12.07886 0.89535 10.19234 1.000 21.04053 138 THR B CA 1
ATOM 3438 C C . THR B 1 125 ? 10.57710 0.79841 10.33931 1.000 22.60242 138 THR B C 1
ATOM 3439 O O . THR B 1 125 ? 10.08172 -0.10469 11.02027 1.000 22.56346 138 THR B O 1
ATOM 3443 N N . ALA B 1 126 ? 9.85747 1.73045 9.73377 1.000 20.49360 139 ALA B N 1
ATOM 3444 C CA . ALA B 1 126 ? 8.40410 1.78021 9.84899 1.000 20.61564 139 ALA B CA 1
ATOM 3445 C C . ALA B 1 126 ? 7.79916 1.72913 8.45618 1.000 23.55636 139 ALA B C 1
ATOM 3446 O O . ALA B 1 126 ? 7.99914 2.65079 7.66086 1.000 23.76798 139 ALA B O 1
ATOM 3448 N N . VAL B 1 127 ? 7.03905 0.67443 8.16797 1.000 22.33692 140 VAL B N 1
ATOM 3449 C CA . VAL B 1 127 ? 6.37233 0.53198 6.87564 1.000 19.60904 140 VAL B CA 1
ATOM 3450 C C . VAL B 1 127 ? 4.95216 1.04705 7.04489 1.000 24.04303 140 VAL B C 1
ATOM 3451 O O . VAL B 1 127 ? 4.13162 0.41480 7.71811 1.000 24.56495 140 VAL B O 1
ATOM 3455 N N . MET B 1 128 ? 4.65023 2.21868 6.49228 1.000 19.54311 141 MET B N 1
ATOM 3456 C CA . MET B 1 128 ? 3.36069 2.86641 6.72623 1.000 20.09271 141 MET B CA 1
ATOM 3457 C C . MET B 1 128 ? 2.90180 3.58719 5.47306 1.000 20.62496 141 MET B C 1
ATOM 3458 O O . MET B 1 128 ? 2.92331 4.81871 5.40867 1.000 20.08722 141 MET B O 1
ATOM 3463 N N . PRO B 1 129 ? 2.42262 2.84848 4.46980 1.000 24.40130 142 PRO B N 1
ATOM 3464 C CA . PRO B 1 129 ? 1.95825 3.50742 3.23780 1.000 27.14386 142 PRO B CA 1
ATOM 3465 C C . PRO B 1 129 ? 0.80058 4.46699 3.44198 1.000 24.15693 142 PRO B C 1
ATOM 3466 O O . PRO B 1 129 ? 0.65774 5.40484 2.64940 1.000 27.46172 142 PRO B O 1
ATOM 3470 N N . ASP B 1 130 ? -0.02612 4.30388 4.48358 1.000 22.64952 143 ASP B N 1
ATOM 3471 C CA . ASP B 1 130 ? -1.07430 5.29836 4.70604 1.000 22.43689 143 ASP B CA 1
ATOM 3472 C C . ASP B 1 130 ? -0.50446 6.65239 5.11780 1.000 26.88167 143 ASP B C 1
ATOM 3473 O O . ASP B 1 130 ? -1.15923 7.67925 4.91895 1.000 31.15777 143 ASP B O 1
ATOM 3478 N N . LEU B 1 131 ? 0.68801 6.67817 5.71945 1.000 22.08482 144 LEU B N 1
ATOM 3479 C CA . LEU B 1 131 ? 1.29152 7.91827 6.19498 1.000 20.68181 144 LEU B CA 1
ATOM 3480 C C . LEU B 1 131 ? 2.41905 8.44775 5.33307 1.000 22.39018 144 LEU B C 1
ATOM 3481 O O . LEU B 1 131 ? 2.66951 9.65852 5.35207 1.000 23.09630 144 LEU B O 1
ATOM 3486 N N . ILE B 1 132 ? 3.16134 7.57501 4.65912 1.000 21.86599 145 ILE B N 1
ATOM 3487 C CA . ILE B 1 132 ? 4.40438 7.95786 4.00109 1.000 22.44612 145 ILE B CA 1
ATOM 3488 C C . ILE B 1 132 ? 4.25895 7.73360 2.50823 1.000 25.41903 145 ILE B C 1
ATOM 3489 O O . ILE B 1 132 ? 3.97424 6.61039 2.07565 1.000 25.94744 145 ILE B O 1
ATOM 3494 N N . ASN B 1 133 ? 4.47590 8.79192 1.73172 1.000 21.07273 146 ASN B N 1
ATOM 3495 C CA . ASN B 1 133 ? 4.45362 8.72652 0.26609 1.000 23.89715 146 ASN B CA 1
ATOM 3496 C C . ASN B 1 133 ? 5.85585 8.67925 -0.30301 1.000 22.68233 146 ASN B C 1
ATOM 3497 O O . ASN B 1 133 ? 6.20190 9.50576 -1.14792 1.000 30.14635 146 ASN B O 1
ATOM 3502 N N . GLY B 1 134 ? 6.68120 7.75503 0.13869 1.000 23.70630 147 GLY B N 1
ATOM 3503 C CA . GLY B 1 134 ? 8.04514 7.70733 -0.35102 1.000 21.92103 147 GLY B CA 1
ATOM 3504 C C . GLY B 1 134 ? 8.90213 6.97148 0.64887 1.000 21.39867 147 GLY B C 1
ATOM 3505 O O . GLY B 1 134 ? 8.42885 6.07127 1.33982 1.000 21.27935 147 GLY B O 1
ATOM 3506 N N . TYR B 1 135 ? 10.16152 7.39749 0.72459 1.000 19.14602 148 TYR B N 1
ATOM 3507 C CA . TYR B 1 135 ? 11.16686 6.77160 1.58300 1.000 18.40465 148 TYR B CA 1
ATOM 3508 C C . TYR B 1 135 ? 11.85362 7.88016 2.37384 1.000 20.77741 148 TYR B C 1
ATOM 3509 O O . TYR B 1 135 ? 12.80548 8.50557 1.89004 1.000 22.61457 148 TYR B O 1
ATOM 3518 N N . ASP B 1 136 ? 11.37550 8.11905 3.59003 1.000 17.18005 149 ASP B N 1
ATOM 3519 C CA . ASP B 1 136 ? 11.87176 9.22239 4.40246 1.000 18.44592 149 ASP B CA 1
ATOM 3520 C C . ASP B 1 136 ? 12.97911 8.71864 5.31049 1.000 20.26038 149 ASP B C 1
ATOM 3521 O O . ASP B 1 136 ? 12.80283 7.73788 6.03528 1.000 22.65167 149 ASP B O 1
ATOM 3526 N N . LEU B 1 137 ? 14.12185 9.39375 5.28312 1.000 17.66318 150 LEU B N 1
ATOM 3527 C CA . LEU B 1 137 ? 15.28326 8.93002 6.01685 1.000 16.81235 150 LEU B CA 1
ATOM 3528 C C . LEU B 1 137 ? 15.74382 10.05256 6.93328 1.000 19.30017 150 LEU B C 1
ATOM 3529 O O . LEU B 1 137 ? 15.97758 11.17098 6.47371 1.000 21.05438 150 LEU B O 1
ATOM 3534 N N . ALA B 1 138 ? 15.83431 9.76088 8.22610 1.000 16.92659 151 ALA B N 1
ATOM 3535 C CA . ALA B 1 138 ? 16.27296 10.72971 9.22535 1.000 17.78720 151 ALA B CA 1
ATOM 3536 C C . ALA B 1 138 ? 17.18819 10.00400 10.19981 1.000 17.21406 151 ALA B C 1
ATOM 3537 O O . ALA B 1 138 ? 17.41116 8.80015 10.09692 1.000 18.39232 151 ALA B O 1
ATOM 3539 N N . GLY B 1 139 ? 17.75730 10.74765 11.14552 1.000 16.65459 152 GLY B N 1
ATOM 3540 C CA . GLY B 1 139 ? 18.62980 10.07383 12.08821 1.000 16.69143 152 GLY B CA 1
ATOM 3541 C C . GLY B 1 139 ? 18.92220 10.96891 13.26692 1.000 15.39420 152 GLY B C 1
ATOM 3542 O O . GLY B 1 139 ? 18.56484 12.14935 13.28070 1.000 17.84843 152 GLY B O 1
ATOM 3543 N N . THR B 1 140 ? 19.55640 10.36419 14.27126 1.000 18.08738 153 THR B N 1
ATOM 3544 C CA . THR B 1 140 ? 20.01214 11.05051 15.47643 1.000 18.32484 153 THR B CA 1
ATOM 3545 C C . THR B 1 140 ? 21.45071 10.62784 15.72168 1.000 17.47341 153 THR B C 1
ATOM 3546 O O . THR B 1 140 ? 21.77157 9.43659 15.66611 1.000 19.73226 153 THR B O 1
ATOM 3550 N N . ALA B 1 141 ? 22.32785 11.60245 15.97086 1.000 18.25178 154 ALA B N 1
ATOM 3551 C CA . ALA B 1 141 ? 23.73511 11.31145 16.19635 1.000 18.98833 154 ALA B CA 1
ATOM 3552 C C . ALA B 1 141 ? 24.13468 11.81616 17.57141 1.000 16.79362 154 ALA B C 1
ATOM 3553 O O . ALA B 1 141 ? 23.58359 12.80155 18.06692 1.000 19.87683 154 ALA B O 1
ATOM 3555 N N . ILE B 1 142 ? 25.08565 11.12179 18.17404 1.000 17.74725 155 ILE B N 1
ATOM 3556 C CA . ILE B 1 142 ? 25.65489 11.58112 19.43682 1.000 18.26715 155 ILE B CA 1
ATOM 3557 C C . ILE B 1 142 ? 27.15678 11.77394 19.26523 1.000 16.73995 155 ILE B C 1
ATOM 3558 O O . ILE B 1 142 ? 27.83266 11.05105 18.51668 1.000 19.17690 155 ILE B O 1
ATOM 3563 N N . GLY B 1 143 ? 27.68252 12.77013 19.99136 1.000 19.88267 156 GLY B N 1
ATOM 3564 C CA . GLY B 1 143 ? 29.10486 13.03163 20.02618 1.000 20.81389 156 GLY B CA 1
ATOM 3565 C C . GLY B 1 143 ? 29.52592 13.40186 21.43634 1.000 21.37938 156 GLY B C 1
ATOM 3566 O O . GLY B 1 143 ? 28.69650 13.49803 22.33987 1.000 20.85343 156 GLY B O 1
ATOM 3567 N N . ILE B 1 144 ? 30.82550 13.62567 21.60658 1.000 20.21438 157 ILE B N 1
ATOM 3568 C CA . ILE B 1 144 ? 31.37838 13.91246 22.92497 1.000 19.76567 157 ILE B CA 1
ATOM 3569 C C . ILE B 1 144 ? 32.23745 15.16551 22.84573 1.000 20.97411 157 ILE B C 1
ATOM 3570 O O . ILE B 1 144 ? 32.97863 15.36384 21.87582 1.000 21.90029 157 ILE B O 1
ATOM 3575 N N . VAL B 1 145 ? 32.12794 16.01991 23.85988 1.000 20.64414 158 VAL B N 1
ATOM 3576 C CA . VAL B 1 145 ? 32.98661 17.19438 23.94206 1.000 21.35364 158 VAL B CA 1
ATOM 3577 C C . VAL B 1 145 ? 33.39816 17.37494 25.39490 1.000 26.46953 158 VAL B C 1
ATOM 3578 O O . VAL B 1 145 ? 32.55974 17.30633 26.29909 1.000 26.51624 158 VAL B O 1
ATOM 3582 N N . GLU B 1 146 ? 34.69873 17.55558 25.61179 1.000 27.27494 159 GLU B N 1
ATOM 3583 C CA . GLU B 1 146 ? 35.22678 17.75457 26.95391 1.000 27.49819 159 GLU B CA 1
ATOM 3584 C C . GLU B 1 146 ? 34.69878 19.04763 27.55763 1.000 28.29858 159 GLU B C 1
ATOM 3585 O O . GLU B 1 146 ? 34.53323 20.05575 26.86487 1.000 27.24270 159 GLU B O 1
ATOM 3591 N N . LYS B 1 147 ? 34.46240 19.02557 28.86930 1.000 32.57419 160 LYS B N 1
ATOM 3592 C CA . LYS B 1 147 ? 34.13386 20.25535 29.57205 1.000 34.72010 160 LYS B CA 1
ATOM 3593 C C . LYS B 1 147 ? 35.26494 21.26096 29.39350 1.000 30.00979 160 LYS B C 1
ATOM 3594 O O . LYS B 1 147 ? 36.44639 20.89907 29.39411 1.000 32.94149 160 LYS B O 1
ATOM 3600 N N . GLY B 1 148 ? 34.89395 22.52334 29.19604 1.000 32.30488 161 GLY B N 1
ATOM 3601 C CA . GLY B 1 148 ? 35.85973 23.55419 28.88564 1.000 32.20339 161 GLY B CA 1
ATOM 3602 C C . GLY B 1 148 ? 36.28280 23.62767 27.43558 1.000 45.27803 161 GLY B C 1
ATOM 3603 O O . GLY B 1 148 ? 37.03977 24.53767 27.07799 1.000 37.49519 161 GLY B O 1
ATOM 3604 N N . LYS B 1 149 ? 35.82312 22.70634 26.58347 1.000 30.18243 162 LYS B N 1
ATOM 3605 C CA . LYS B 1 149 ? 36.18154 22.71027 25.16933 1.000 27.78211 162 LYS B CA 1
ATOM 3606 C C . LYS B 1 149 ? 34.96809 22.86984 24.26104 1.000 28.41004 162 LYS B C 1
ATOM 3607 O O . LYS B 1 149 ? 35.08401 22.66970 23.04498 1.000 27.57022 162 LYS B O 1
ATOM 3613 N N . VAL B 1 150 ? 33.81278 23.22361 24.81679 1.000 25.51574 163 VAL B N 1
ATOM 3614 C CA . VAL B 1 150 ? 32.62657 23.47753 24.00527 1.000 22.19042 163 VAL B CA 1
ATOM 3615 C C . VAL B 1 150 ? 32.81679 24.75518 23.19764 1.000 26.87447 163 VAL B C 1
ATOM 3616 O O . VAL B 1 150 ? 33.35906 25.75332 23.69538 1.000 30.04153 163 VAL B O 1
ATOM 3620 N N . ILE B 1 151 ? 32.39187 24.72355 21.93511 1.000 21.88633 164 ILE B N 1
ATOM 3621 C CA . ILE B 1 151 ? 32.47161 25.86476 21.03188 1.000 21.93742 164 ILE B CA 1
ATOM 3622 C C . ILE B 1 151 ? 31.04726 26.27245 20.68593 1.000 31.80906 164 ILE B C 1
ATOM 3623 O O . ILE B 1 151 ? 30.40942 25.65917 19.82074 1.000 37.04610 164 ILE B O 1
ATOM 3628 N N . THR B 1 152 ? 30.56246 27.33072 21.33270 1.000 32.94048 165 THR B N 1
ATOM 3629 C CA . THR B 1 152 ? 29.18747 27.78936 21.17711 1.000 38.35536 165 THR B CA 1
ATOM 3630 C C . THR B 1 152 ? 29.04160 29.00635 20.27588 1.000 32.68049 165 THR B C 1
ATOM 3631 O O . THR B 1 152 ? 27.94448 29.24562 19.75566 1.000 33.68775 165 THR B O 1
ATOM 3635 N N . GLY B 1 153 ? 30.10164 29.79205 20.09197 1.000 23.53059 166 GLY B N 1
ATOM 3636 C CA . GLY B 1 153 ? 29.98241 31.09982 19.49000 1.000 23.44655 166 GLY B CA 1
ATOM 3637 C C . GLY B 1 153 ? 30.12545 32.22915 20.48348 1.000 25.62151 166 GLY B C 1
ATOM 3638 O O . GLY B 1 153 ? 30.28182 33.38551 20.06798 1.000 24.21033 166 GLY B O 1
ATOM 3639 N N . GLU B 1 154 ? 30.10176 31.92710 21.78223 1.000 25.03779 167 GLU B N 1
ATOM 3640 C CA . GLU B 1 154 ? 30.18336 32.98274 22.78839 1.000 31.02586 167 GLU B CA 1
ATOM 3641 C C . GLU B 1 154 ? 31.51068 33.71919 22.72191 1.000 33.44558 167 GLU B C 1
ATOM 3642 O O . GLU B 1 154 ? 31.59030 34.88945 23.10867 1.000 31.52063 167 GLU B O 1
ATOM 3648 N N . ARG B 1 155 ? 32.55445 33.06446 22.22510 1.000 24.19241 168 ARG B N 1
ATOM 3649 C CA . ARG B 1 155 ? 33.86989 33.68563 22.15308 1.000 24.38511 168 ARG B CA 1
ATOM 3650 C C . ARG B 1 155 ? 34.07998 34.50024 20.88640 1.000 28.78818 168 ARG B C 1
ATOM 3651 O O . ARG B 1 155 ? 35.13331 35.13496 20.75132 1.000 28.16966 168 ARG B O 1
ATOM 3659 N N . ILE B 1 156 ? 33.12328 34.48682 19.95015 1.000 24.28543 169 ILE B N 1
ATOM 3660 C CA . ILE B 1 156 ? 33.24916 35.30807 18.75010 1.000 22.61650 169 ILE B CA 1
ATOM 3661 C C . ILE B 1 156 ? 33.28339 36.77324 19.14440 1.000 27.63711 169 ILE B C 1
ATOM 3662 O O . ILE B 1 156 ? 32.44720 37.24393 19.92733 1.000 24.48868 169 ILE B O 1
ATOM 3667 N N . ARG B 1 157 ? 34.23679 37.50784 18.58496 1.000 22.87693 170 ARG B N 1
ATOM 3668 C CA . ARG B 1 157 ? 34.38964 38.92172 18.86874 1.000 26.41560 170 ARG B CA 1
ATOM 3669 C C . ARG B 1 157 ? 34.61147 39.66267 17.56410 1.000 26.55081 170 ARG B C 1
ATOM 3670 O O . ARG B 1 157 ? 35.12798 39.08969 16.59563 1.000 22.84770 170 ARG B O 1
ATOM 3678 N N . PRO B 1 158 ? 34.22572 40.93219 17.50875 1.000 22.73822 171 PRO B N 1
ATOM 3679 C CA . PRO B 1 158 ? 34.55971 41.76005 16.34828 1.000 21.80102 171 PRO B CA 1
ATOM 3680 C C . PRO B 1 158 ? 36.04591 41.67906 16.03052 1.000 20.93876 171 PRO B C 1
ATOM 3681 O O . PRO B 1 158 ? 36.89068 41.62170 16.92839 1.000 22.53616 171 PRO B O 1
ATOM 3685 N N . GLY B 1 159 ? 36.35474 41.62583 14.73539 1.000 21.85590 172 GLY B N 1
ATOM 3686 C CA . GLY B 1 159 ? 37.70761 41.44819 14.25566 1.000 22.34510 172 GLY B CA 1
ATOM 3687 C C . GLY B 1 159 ? 38.06621 40.01568 13.91846 1.000 21.95930 172 GLY B C 1
ATOM 3688 O O . GLY B 1 159 ? 38.98184 39.79279 13.12814 1.000 22.26834 172 GLY B O 1
ATOM 3689 N N . ASP B 1 160 ? 37.35321 39.04238 14.48252 1.000 20.77607 173 ASP B N 1
ATOM 3690 C CA . ASP B 1 160 ? 37.64027 37.64497 14.17629 1.000 23.47551 173 ASP B CA 1
ATOM 3691 C C . ASP B 1 160 ? 37.51962 37.37743 12.67595 1.000 19.18314 173 ASP B C 1
ATOM 3692 O O . ASP B 1 160 ? 36.77630 38.04919 11.95581 1.000 20.81093 173 ASP B O 1
ATOM 3697 N N . SER B 1 161 ? 38.24642 36.35381 12.21216 1.000 19.42609 174 SER B N 1
ATOM 3698 C CA . SER B 1 161 ? 38.26678 35.96741 10.80220 1.000 17.36458 174 SER B CA 1
ATOM 3699 C C . SER B 1 161 ? 37.17462 34.93895 10.51583 1.000 18.32055 174 SER B C 1
ATOM 3700 O O . SER B 1 161 ? 36.93665 34.04605 11.32732 1.000 20.22270 174 SER B O 1
ATOM 3703 N N . VAL B 1 162 ? 36.56819 35.04336 9.34104 1.000 18.59454 175 VAL B N 1
ATOM 3704 C CA . VAL B 1 162 ? 35.46587 34.16818 8.92467 1.000 16.64172 175 VAL B CA 1
ATOM 3705 C C . VAL B 1 162 ? 35.91769 33.41894 7.67923 1.000 18.16122 175 VAL B C 1
ATOM 3706 O O . VAL B 1 162 ? 36.22592 34.04385 6.65308 1.000 20.64593 175 VAL B O 1
ATOM 3710 N N . ILE B 1 163 ? 35.94177 32.08677 7.76195 1.000 18.59422 176 ILE B N 1
ATOM 3711 C CA . ILE B 1 163 ? 36.44347 31.22732 6.69122 1.000 17.28085 176 ILE B CA 1
ATOM 3712 C C . ILE B 1 163 ? 35.32069 30.29548 6.25997 1.000 19.83367 176 ILE B C 1
ATOM 3713 O O . ILE B 1 163 ? 34.60324 29.75699 7.10441 1.000 21.99884 176 ILE B O 1
ATOM 3718 N N . GLY B 1 164 ? 35.15245 30.11812 4.95501 1.000 18.04880 177 GLY B N 1
ATOM 3719 C CA . GLY B 1 164 ? 34.12121 29.22632 4.42167 1.000 18.94814 177 GLY B CA 1
ATOM 3720 C C . GLY B 1 164 ? 34.75233 27.99529 3.79676 1.000 25.25803 177 GLY B C 1
ATOM 3721 O O . GLY B 1 164 ? 35.78856 28.08648 3.14319 1.000 24.39116 177 GLY B O 1
ATOM 3722 N N . ILE B 1 165 ? 34.13299 26.83910 4.01093 1.000 19.87902 178 ILE B N 1
ATOM 3723 C CA . ILE B 1 165 ? 34.53354 25.61820 3.31219 1.000 18.13109 178 ILE B CA 1
ATOM 3724 C C . ILE B 1 165 ? 33.50727 25.34214 2.22956 1.000 18.97876 178 ILE B C 1
ATOM 3725 O O . ILE B 1 165 ? 32.29736 25.37445 2.48739 1.000 19.39342 178 ILE B O 1
ATOM 3730 N N . SER B 1 166 ? 33.98729 25.08130 1.01302 1.000 19.61635 179 SER B N 1
ATOM 3731 C CA . SER B 1 166 ? 33.08781 24.84487 -0.10457 1.000 18.75923 179 SER B CA 1
ATOM 3732 C C . SER B 1 166 ? 32.11881 23.70436 0.19700 1.000 16.16842 179 SER B C 1
ATOM 3733 O O . SER B 1 166 ? 32.45536 22.73319 0.89122 1.000 19.36543 179 SER B O 1
ATOM 3736 N N . SER B 1 167 ? 30.90321 23.86147 -0.29991 1.000 18.49262 180 SER B N 1
ATOM 3737 C CA . SER B 1 167 ? 29.93315 22.77099 -0.32851 1.000 18.66908 180 SER B CA 1
ATOM 3738 C C . SER B 1 167 ? 30.19641 21.88055 -1.53550 1.000 21.29395 180 SER B C 1
ATOM 3739 O O . SER B 1 167 ? 30.92530 22.24154 -2.45830 1.000 22.03629 180 SER B O 1
ATOM 3742 N N . SER B 1 168 ? 29.57119 20.70409 -1.53321 1.000 19.60788 181 SER B N 1
ATOM 3743 C CA . SER B 1 168 ? 29.63623 19.84684 -2.71445 1.000 22.48772 181 SER B CA 1
ATOM 3744 C C . SER B 1 168 ? 28.58558 20.20197 -3.75098 1.000 20.95726 181 SER B C 1
ATOM 3745 O O . SER B 1 168 ? 28.61103 19.64348 -4.85826 1.000 24.40986 181 SER B O 1
ATOM 3748 N N . GLY B 1 169 ? 27.67550 21.09890 -3.42824 1.000 18.57428 182 GLY B N 1
ATOM 3749 C CA . GLY B 1 169 ? 26.54405 21.44155 -4.25470 1.000 20.26444 182 GLY B CA 1
ATOM 3750 C C . GLY B 1 169 ? 25.37107 21.82454 -3.35705 1.000 21.79564 182 GLY B C 1
ATOM 3751 O O . GLY B 1 169 ? 25.56905 22.43575 -2.30409 1.000 19.87094 182 GLY B O 1
ATOM 3752 N N . ILE B 1 170 ? 24.16475 21.42965 -3.77234 1.000 19.94728 183 ILE B N 1
ATOM 3753 C CA . ILE B 1 170 ? 22.96008 21.88191 -3.08630 1.000 20.76899 183 ILE B CA 1
ATOM 3754 C C . ILE B 1 170 ? 22.82120 21.31505 -1.66864 1.000 18.94916 183 ILE B C 1
ATOM 3755 O O . ILE B 1 170 ? 22.06714 21.87603 -0.86302 1.000 21.16683 183 ILE B O 1
ATOM 3760 N N . HIS B 1 171 ? 23.50906 20.22398 -1.34126 1.000 16.30118 184 HIS B N 1
ATOM 3761 C CA . HIS B 1 171 ? 23.40908 19.56896 -0.02628 1.000 17.11876 184 HIS B CA 1
ATOM 3762 C C . HIS B 1 171 ? 21.94952 19.17027 0.18508 1.000 19.70995 184 HIS B C 1
ATOM 3763 O O . HIS B 1 171 ? 21.34146 18.59582 -0.73409 1.000 21.83635 184 HIS B O 1
ATOM 3770 N N . SER B 1 172 ? 21.34268 19.45641 1.34156 1.000 17.26116 185 SER B N 1
ATOM 3771 C CA . SER B 1 172 ? 20.02679 18.89613 1.66758 1.000 20.09307 185 SER B CA 1
ATOM 3772 C C . SER B 1 172 ? 19.02887 19.95656 2.10815 1.000 21.17660 185 SER B C 1
ATOM 3773 O O . SER B 1 172 ? 18.13740 19.67847 2.92219 1.000 23.79904 185 SER B O 1
ATOM 3776 N N . ASN B 1 173 ? 19.17360 21.18343 1.62268 1.000 18.70225 186 ASN B N 1
ATOM 3777 C CA . ASN B 1 173 ? 18.22373 22.22902 1.94953 1.000 20.45568 186 ASN B CA 1
ATOM 3778 C C . ASN B 1 173 ? 17.88290 22.99460 0.68607 1.000 24.13929 186 ASN B C 1
ATOM 3779 O O . ASN B 1 173 ? 18.70435 23.11848 -0.22866 1.000 25.70085 186 ASN B O 1
ATOM 3784 N N . GLY B 1 174 ? 16.65244 23.49608 0.64419 1.000 22.13344 187 GLY B N 1
ATOM 3785 C CA . GLY B 1 174 ? 16.13947 24.16470 -0.53408 1.000 22.61322 187 GLY B CA 1
ATOM 3786 C C . GLY B 1 174 ? 15.61832 23.24465 -1.61370 1.000 23.96225 187 GLY B C 1
ATOM 3787 O O . GLY B 1 174 ? 15.30310 23.72223 -2.71208 1.000 23.05512 187 GLY B O 1
ATOM 3788 N N . LEU B 1 175 ? 15.52333 21.93801 -1.34871 1.000 21.67210 188 LEU B N 1
ATOM 3789 C CA . LEU B 1 175 ? 15.10666 21.01696 -2.40073 1.000 21.33149 188 LEU B CA 1
ATOM 3790 C C . LEU B 1 175 ? 13.64203 21.20604 -2.77769 1.000 24.79065 188 LEU B C 1
ATOM 3791 O O . LEU B 1 175 ? 13.28275 20.98920 -3.93938 1.000 25.75260 188 LEU B O 1
ATOM 3796 N N . THR B 1 176 ? 12.77334 21.58261 -1.83460 1.000 22.73983 189 THR B N 1
ATOM 3797 C CA . THR B 1 176 ? 11.37599 21.78410 -2.21286 1.000 24.09090 189 THR B CA 1
ATOM 3798 C C . THR B 1 176 ? 11.25462 22.90349 -3.23703 1.000 27.90278 189 THR B C 1
ATOM 3799 O O . THR B 1 176 ? 10.56362 22.75927 -4.25409 1.000 27.72695 189 THR B O 1
ATOM 3803 N N . LEU B 1 177 ? 11.96078 24.00947 -3.00670 1.000 24.00652 190 LEU B N 1
ATOM 3804 C CA . LEU B 1 177 ? 11.94395 25.10334 -3.97131 1.000 24.29716 190 LEU B CA 1
ATOM 3805 C C . LEU B 1 177 ? 12.57846 24.67336 -5.29103 1.000 26.31509 190 LEU B C 1
ATOM 3806 O O . LEU B 1 177 ? 12.03949 24.95150 -6.37076 1.000 29.03560 190 LEU B O 1
ATOM 3811 N N . ALA B 1 178 ? 13.71687 23.97648 -5.23118 1.000 23.32080 191 ALA B N 1
ATOM 3812 C CA . ALA B 1 178 ? 14.37331 23.57939 -6.47098 1.000 24.95792 191 ALA B CA 1
ATOM 3813 C C . ALA B 1 178 ? 13.51413 22.59435 -7.25696 1.000 26.25310 191 ALA B C 1
ATOM 3814 O O . ALA B 1 178 ? 13.36696 22.72821 -8.47821 1.000 25.93470 191 ALA B O 1
ATOM 3816 N N . ARG B 1 179 ? 12.92298 21.61627 -6.56508 1.000 24.99630 192 ARG B N 1
ATOM 3817 C CA . ARG B 1 179 ? 12.08444 20.60884 -7.21509 1.000 26.70154 192 ARG B CA 1
ATOM 3818 C C . ARG B 1 179 ? 10.92848 21.25051 -7.95745 1.000 26.40457 192 ARG B C 1
ATOM 3819 O O . ARG B 1 179 ? 10.66422 20.93247 -9.12515 1.000 32.32747 192 ARG B O 1
ATOM 3827 N N . LYS B 1 180 ? 10.19571 22.12570 -7.27685 1.000 27.48375 193 LYS B N 1
ATOM 3828 C CA . LYS B 1 180 ? 8.96785 22.64509 -7.85718 1.000 33.89754 193 LYS B CA 1
ATOM 3829 C C . LYS B 1 180 ? 9.27087 23.64475 -8.95724 1.000 34.91895 193 LYS B C 1
ATOM 3830 O O . LYS B 1 180 ? 8.53917 23.71939 -9.94897 1.000 34.25178 193 LYS B O 1
ATOM 3836 N N . LEU B 1 181 ? 10.36668 24.38357 -8.81793 1.000 29.05080 194 LEU B N 1
ATOM 3837 C CA . LEU B 1 181 ? 10.70528 25.39644 -9.80652 1.000 30.17005 194 LEU B CA 1
ATOM 3838 C C . LEU B 1 181 ? 11.24495 24.77624 -11.09055 1.000 32.23479 194 LEU B C 1
ATOM 3839 O O . LEU B 1 181 ? 10.97001 25.28404 -12.18344 1.000 33.68300 194 LEU B O 1
ATOM 3844 N N . LEU B 1 182 ? 11.99477 23.68146 -10.99439 1.000 26.49153 195 LEU B N 1
ATOM 3845 C CA . LEU B 1 182 ? 12.78028 23.20259 -12.13318 1.000 24.94989 195 LEU B CA 1
ATOM 3846 C C . LEU B 1 182 ? 12.27965 21.91212 -12.76877 1.000 28.71417 195 LEU B C 1
ATOM 3847 O O . LEU B 1 182 ? 12.39578 21.76023 -13.98519 1.000 27.84662 195 LEU B O 1
ATOM 3852 N N . ILE B 1 183 ? 11.75573 20.95275 -12.01214 1.000 27.76516 196 ILE B N 1
ATOM 3853 C CA . ILE B 1 183 ? 11.49740 19.64467 -12.62198 1.000 30.70521 196 ILE B CA 1
ATOM 3854 C C . ILE B 1 183 ? 10.33811 19.70726 -13.61451 1.000 27.82780 196 ILE B C 1
ATOM 3855 O O . ILE B 1 183 ? 10.48566 19.18649 -14.73121 1.000 30.14381 196 ILE B O 1
ATOM 3860 N N . PRO B 1 184 ? 9.18096 20.29481 -13.28654 1.000 28.72246 197 PRO B N 1
ATOM 3861 C CA . PRO B 1 184 ? 8.10138 20.30606 -14.29351 1.000 28.53053 197 PRO B CA 1
ATOM 3862 C C . PRO B 1 184 ? 8.49456 21.04814 -15.55983 1.000 33.60458 197 PRO B C 1
ATOM 3863 O O . PRO B 1 184 ? 8.12820 20.63541 -16.66967 1.000 36.46113 197 PRO B O 1
ATOM 3867 N N . LYS B 1 185 ? 9.27842 22.11628 -15.42499 1.000 29.14699 198 LYS B N 1
ATOM 3868 C CA . LYS B 1 185 ? 9.63803 22.92436 -16.58342 1.000 27.31685 198 LYS B CA 1
ATOM 3869 C C . LYS B 1 185 ? 10.69406 22.24185 -17.44487 1.000 29.61949 198 LYS B C 1
ATOM 3870 O O . LYS B 1 185 ? 10.54871 22.16551 -18.67211 1.000 35.37678 198 LYS B O 1
ATOM 3876 N N . TYR B 1 186 ? 11.76246 21.73642 -16.82795 1.000 25.98101 199 TYR B N 1
ATOM 3877 C CA . TYR B 1 186 ? 12.92472 21.25142 -17.56441 1.000 26.13789 199 TYR B CA 1
ATOM 3878 C C . TYR B 1 186 ? 12.95569 19.74739 -17.75535 1.000 28.82971 199 TYR B C 1
ATOM 3879 O O . TYR B 1 186 ? 13.53818 19.27738 -18.74057 1.000 31.36536 199 TYR B O 1
ATOM 3888 N N . GLY B 1 187 ? 12.38038 18.98917 -16.83735 1.000 27.28375 200 GLY B N 1
ATOM 3889 C CA . GLY B 1 187 ? 12.56916 17.54690 -16.85153 1.000 33.48080 200 GLY B CA 1
ATOM 3890 C C . GLY B 1 187 ? 13.82401 17.13829 -16.10694 1.000 33.28201 200 GLY B C 1
ATOM 3891 O O . GLY B 1 187 ? 14.83376 17.83952 -16.09752 1.000 26.72752 200 GLY B O 1
ATOM 3892 N N . LEU B 1 188 ? 13.75588 15.97197 -15.45594 1.000 27.73905 201 LEU B N 1
ATOM 3893 C CA . LEU B 1 188 ? 14.90314 15.50529 -14.68032 1.000 25.75724 201 LEU B CA 1
ATOM 3894 C C . LEU B 1 188 ? 16.10298 15.16085 -15.55378 1.000 25.91303 201 LEU B C 1
ATOM 3895 O O . LEU B 1 188 ? 17.22085 15.07142 -15.03328 1.000 27.47997 201 LEU B O 1
ATOM 3900 N N . ASP B 1 189 ? 15.90941 14.97498 -16.85935 1.000 26.78374 202 ASP B N 1
ATOM 3901 C CA . ASP B 1 189 ? 17.00213 14.65517 -17.76888 1.000 27.42577 202 ASP B CA 1
ATOM 3902 C C . ASP B 1 189 ? 17.56732 15.89057 -18.45600 1.000 28.91272 202 ASP B C 1
ATOM 3903 O O . ASP B 1 189 ? 18.41754 15.75881 -19.34051 1.000 33.69085 202 ASP B O 1
ATOM 3908 N N . TYR B 1 190 ? 17.10837 17.08260 -18.07793 1.000 26.34727 203 TYR B N 1
ATOM 3909 C CA . TYR B 1 190 ? 17.63962 18.31284 -18.65028 1.000 29.64293 203 TYR B CA 1
ATOM 3910 C C . TYR B 1 190 ? 19.11701 18.45800 -18.30915 1.000 34.24993 203 TYR B C 1
ATOM 3911 O O . TYR B 1 190 ? 19.52778 18.24615 -17.16592 1.000 30.05033 203 TYR B O 1
ATOM 3920 N N . GLU B 1 191 ? 19.92401 18.81075 -19.30036 1.000 28.82232 204 GLU B N 1
ATOM 3921 C CA . GLU B 1 191 ? 21.35446 18.97809 -19.09404 1.000 30.90880 204 GLU B CA 1
ATOM 3922 C C . GLU B 1 191 ? 21.67203 20.45580 -18.92588 1.000 34.84363 204 GLU B C 1
ATOM 3923 O O . GLU B 1 191 ? 21.30915 21.27808 -19.77504 1.000 34.13678 204 GLU B O 1
ATOM 3929 N N . TYR B 1 192 ? 22.33222 20.78912 -17.81949 1.000 29.63845 205 TYR B N 1
ATOM 3930 C CA . TYR B 1 192 ? 22.72244 22.15626 -17.51800 1.000 29.60772 205 TYR B CA 1
ATOM 3931 C C . TYR B 1 192 ? 24.18822 22.13854 -17.12706 1.000 36.37668 205 TYR B C 1
ATOM 3932 O O . TYR B 1 192 ? 24.55701 21.49086 -16.14340 1.000 31.89629 205 TYR B O 1
ATOM 3941 N N . GLU B 1 193 ? 25.02458 22.82158 -17.91012 1.000 35.67753 206 GLU B N 1
ATOM 3942 C CA . GLU B 1 193 ? 26.45295 22.91581 -17.61795 1.000 32.77762 206 GLU B CA 1
ATOM 3943 C C . GLU B 1 193 ? 27.07796 21.54067 -17.40523 1.000 30.51034 206 GLU B C 1
ATOM 3944 O O . GLU B 1 193 ? 27.84287 21.32200 -16.46390 1.000 42.35013 206 GLU B O 1
ATOM 3950 N N . GLY B 1 194 ? 26.72920 20.59795 -18.27551 1.000 34.67726 207 GLY B N 1
ATOM 3951 C CA . GLY B 1 194 ? 27.38539 19.30984 -18.30993 1.000 36.50855 207 GLY B CA 1
ATOM 3952 C C . GLY B 1 194 ? 26.84868 18.25702 -17.36188 1.000 38.10921 207 GLY B C 1
ATOM 3953 O O . GLY B 1 194 ? 27.38323 17.14229 -17.34607 1.000 42.39417 207 GLY B O 1
ATOM 3954 N N . ARG B 1 195 ? 25.81841 18.56360 -16.56906 1.000 36.07301 208 ARG B N 1
ATOM 3955 C CA . ARG B 1 195 ? 25.21450 17.58317 -15.67094 1.000 29.61036 208 ARG B CA 1
ATOM 3956 C C . ARG B 1 195 ? 23.70134 17.59901 -15.83172 1.000 26.10727 208 ARG B C 1
ATOM 3957 O O . ARG B 1 195 ? 23.10390 18.65653 -16.05363 1.000 29.69120 208 ARG B O 1
ATOM 3965 N N . LYS B 1 196 ? 23.09001 16.42141 -15.71377 1.000 28.01009 209 LYS B N 1
ATOM 3966 C CA . LYS B 1 196 ? 21.63603 16.33489 -15.71054 1.000 26.13242 209 LYS B CA 1
ATOM 3967 C C . LYS B 1 196 ? 21.08223 16.96121 -14.44084 1.000 26.92975 209 LYS B C 1
ATOM 3968 O O . LYS B 1 196 ? 21.72886 16.95715 -13.39171 1.000 26.17706 209 LYS B O 1
ATOM 3974 N N . LEU B 1 197 ? 19.85771 17.48119 -14.54680 1.000 23.79787 210 LEU B N 1
ATOM 3975 C CA . LEU B 1 197 ? 19.20917 18.11538 -13.40627 1.000 23.70497 210 LEU B CA 1
ATOM 3976 C C . LEU B 1 197 ? 19.16960 17.19040 -12.19342 1.000 27.22813 210 LEU B C 1
ATOM 3977 O O . LEU B 1 197 ? 19.42264 17.62851 -11.06523 1.000 23.08283 210 LEU B O 1
ATOM 3982 N N . TRP B 1 198 ? 18.88712 15.89651 -12.39363 1.000 23.14464 211 TRP B N 1
ATOM 3983 C CA . TRP B 1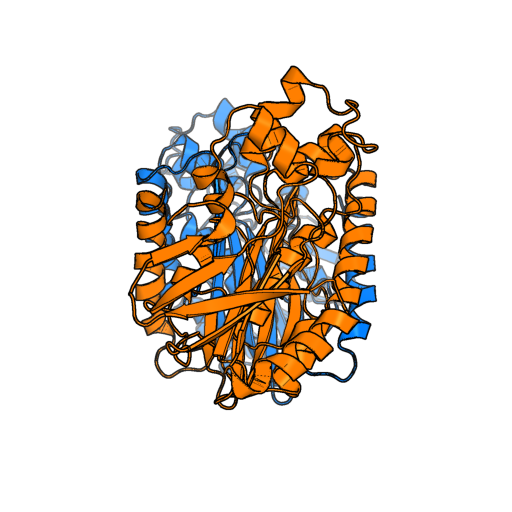 198 ? 18.86440 15.01277 -11.22862 1.000 24.21136 211 TRP B CA 1
ATOM 3984 C C . TRP B 1 198 ? 20.24026 14.89186 -10.58456 1.000 23.66470 211 TRP B C 1
ATOM 3985 O O . TRP B 1 198 ? 20.33584 14.73631 -9.36031 1.000 22.77773 211 TRP B O 1
ATOM 3996 N N . GLU B 1 199 ? 21.31957 14.98902 -11.37288 1.000 22.61056 212 GLU B N 1
ATOM 3997 C CA . GLU B 1 199 ? 22.65775 14.94315 -10.79391 1.000 23.45033 212 GLU B CA 1
ATOM 3998 C C . GLU B 1 199 ? 22.92637 16.16864 -9.93380 1.000 21.61736 212 GLU B C 1
ATOM 3999 O O . GLU B 1 199 ? 23.53148 16.04951 -8.86193 1.000 24.81599 212 GLU B O 1
ATOM 4005 N N . TRP B 1 200 ? 22.48836 17.35091 -10.38913 1.000 21.43623 213 TRP B N 1
ATOM 4006 C CA . TRP B 1 200 ? 22.61004 18.55571 -9.56839 1.000 22.05160 213 TRP B CA 1
ATOM 4007 C C . TRP B 1 200 ? 21.81624 18.41755 -8.27839 1.000 27.17802 213 TRP B C 1
ATOM 4008 O O . TRP B 1 200 ? 22.27715 18.83044 -7.20927 1.000 26.78099 213 TRP B O 1
ATOM 4019 N N . LEU B 1 201 ? 20.60695 17.85820 -8.35806 1.000 21.66347 214 LEU B N 1
ATOM 4020 C CA . LEU B 1 201 ? 19.74962 17.82421 -7.17645 1.000 21.82748 214 LEU B CA 1
ATOM 4021 C C . LEU B 1 201 ? 20.09283 16.69137 -6.22172 1.000 21.00734 214 LEU B C 1
ATOM 4022 O O . LEU B 1 201 ? 19.70683 16.75876 -5.04689 1.000 25.28404 214 LEU B O 1
ATOM 4027 N N . LEU B 1 202 ? 20.78932 15.65402 -6.68159 1.000 19.59690 215 LEU B N 1
ATOM 4028 C CA . LEU B 1 202 ? 21.06812 14.50229 -5.82924 1.000 19.12348 215 LEU B CA 1
ATOM 4029 C C . LEU B 1 202 ? 22.50187 14.44144 -5.31210 1.000 21.69234 215 LEU B C 1
ATOM 4030 O O . LEU B 1 202 ? 22.81093 13.56653 -4.49472 1.000 23.79928 215 LEU B O 1
ATOM 4035 N N . GLU B 1 203 ? 23.38961 15.32447 -5.76165 1.000 21.86312 216 GLU B N 1
ATOM 4036 C CA . GLU B 1 203 ? 24.77560 15.25337 -5.32806 1.000 19.61027 216 GLU B CA 1
ATOM 4037 C C . GLU B 1 203 ? 24.83950 15.19303 -3.80508 1.000 18.26414 216 GLU B C 1
ATOM 4038 O O . GLU B 1 203 ? 24.24166 16.05029 -3.13838 1.000 21.06715 216 GLU B O 1
ATOM 4044 N N . PRO B 1 204 ? 25.52806 14.21141 -3.22466 1.000 22.24542 217 PRO B N 1
ATOM 4045 C CA . PRO B 1 204 ? 25.47173 14.04138 -1.76840 1.000 18.29656 217 PRO B CA 1
ATOM 4046 C C . PRO B 1 204 ? 26.14377 15.18056 -1.01359 1.000 22.41812 217 PRO B C 1
ATOM 4047 O O . PRO B 1 204 ? 27.14024 15.76047 -1.45650 1.000 22.73736 217 PRO B O 1
ATOM 4051 N N . THR B 1 205 ? 25.56422 15.47521 0.14469 1.000 18.71006 218 THR B N 1
ATOM 4052 C CA . THR B 1 205 ? 26.07736 16.48851 1.06398 1.000 20.96402 218 THR B CA 1
ATOM 4053 C C . THR B 1 205 ? 27.49497 16.18305 1.53465 1.000 19.02913 218 THR B C 1
ATOM 4054 O O . THR B 1 205 ? 27.84172 15.04415 1.86990 1.000 21.10022 218 THR B O 1
ATOM 4058 N N . ARG B 1 206 ? 28.32301 17.23007 1.59802 1.000 16.60056 219 ARG B N 1
ATOM 4059 C CA . ARG B 1 206 ? 29.68156 17.07706 2.08171 1.000 16.92136 219 ARG B CA 1
ATOM 4060 C C . ARG B 1 206 ? 29.71670 16.85940 3.59309 1.000 14.64994 219 ARG B C 1
ATOM 4061 O O . ARG B 1 206 ? 28.93665 17.46498 4.33371 1.000 19.05681 219 ARG B O 1
ATOM 4069 N N . ILE B 1 207 ? 30.62856 15.99763 4.03502 1.000 16.41587 220 ILE B N 1
ATOM 4070 C CA . ILE B 1 207 ? 30.85096 15.71017 5.44802 1.000 15.79202 220 ILE B CA 1
ATOM 4071 C C . ILE B 1 207 ? 32.13096 16.42049 5.87431 1.000 20.31188 220 ILE B C 1
ATOM 4072 O O . ILE B 1 207 ? 33.19290 16.21631 5.27153 1.000 18.79729 220 ILE B O 1
ATOM 4077 N N . TYR B 1 208 ? 32.03366 17.25211 6.91865 1.000 19.16830 221 TYR B N 1
ATOM 4078 C CA . TYR B 1 208 ? 33.13793 18.11425 7.33087 1.000 17.20651 221 TYR B CA 1
ATOM 4079 C C . TYR B 1 208 ? 33.88471 17.60603 8.55836 1.000 19.84563 221 TYR B C 1
ATOM 4080 O O . TYR B 1 208 ? 34.71307 18.33704 9.12005 1.000 20.24397 221 TYR B O 1
ATOM 4089 N N . VAL B 1 209 ? 33.65136 16.35825 8.97029 1.000 18.29425 222 VAL B N 1
ATOM 4090 C CA . VAL B 1 209 ? 34.20353 15.86825 10.23136 1.000 17.81189 222 VAL B CA 1
ATOM 4091 C C . VAL B 1 209 ? 35.73114 15.91553 10.21970 1.000 22.15774 222 VAL B C 1
ATOM 4092 O O . VAL B 1 209 ? 36.36097 16.39063 11.17744 1.000 20.28070 222 VAL B O 1
ATOM 4096 N N . ARG B 1 210 ? 36.35184 15.40135 9.15516 1.000 21.45977 223 ARG B N 1
ATOM 4097 C CA . ARG B 1 210 ? 37.81303 15.31244 9.15544 1.000 21.45672 223 ARG B CA 1
ATOM 4098 C C . ARG B 1 210 ? 38.48902 16.67868 9.18616 1.000 22.22779 223 ARG B C 1
ATOM 4099 O O . ARG B 1 210 ? 39.34546 16.88432 10.06423 1.000 24.02676 223 ARG B O 1
ATOM 4107 N N . PRO B 1 211 ? 38.15013 17.64536 8.31919 1.000 22.69810 224 PRO B N 1
ATOM 4108 C CA . PRO B 1 211 ? 38.80936 18.96277 8.43145 1.000 19.54999 224 PRO B CA 1
ATOM 4109 C C . PRO B 1 211 ? 38.51566 19.66950 9.73925 1.000 22.15402 224 PRO B C 1
ATOM 4110 O O . PRO B 1 211 ? 39.41260 20.30113 10.30531 1.000 22.65066 224 PRO B O 1
ATOM 4114 N N . ILE B 1 212 ? 37.28546 19.57429 10.24909 1.000 19.19089 225 ILE B N 1
ATOM 4115 C CA . ILE B 1 212 ? 36.95624 20.33926 11.44592 1.000 19.15517 225 ILE B CA 1
ATOM 4116 C C . ILE B 1 212 ? 37.62096 19.73702 12.68084 1.000 21.55878 225 ILE B C 1
ATOM 4117 O O . ILE B 1 212 ? 38.10219 20.46848 13.55793 1.000 21.45641 225 ILE B O 1
ATOM 4122 N N . LEU B 1 213 ? 37.67332 18.40269 12.78388 1.000 21.50575 226 LEU B N 1
ATOM 4123 C CA . LEU B 1 213 ? 38.35672 17.82291 13.93404 1.000 21.54494 226 LEU B CA 1
ATOM 4124 C C . LEU B 1 213 ? 39.84904 18.14324 13.89868 1.000 24.86370 226 LEU B C 1
ATOM 4125 O O . LEU B 1 213 ? 40.45776 18.37064 14.95041 1.000 24.13823 226 LEU B O 1
ATOM 4130 N N . GLU B 1 214 ? 40.45397 18.18447 12.70822 1.000 21.76187 227 GLU B N 1
ATOM 4131 C CA . GLU B 1 214 ? 41.85237 18.61404 12.64478 1.000 23.04069 227 GLU B CA 1
ATOM 4132 C C . GLU B 1 214 ? 41.98682 20.07541 13.05763 1.000 24.98522 227 GLU B C 1
ATOM 4133 O O . GLU B 1 214 ? 42.89347 20.43521 13.82025 1.000 25.46065 227 GLU B O 1
ATOM 4139 N N . LEU B 1 215 ? 41.08111 20.92082 12.57541 1.000 21.10766 228 LEU B N 1
ATOM 4140 C CA . LEU B 1 215 ? 41.11387 22.34023 12.91733 1.000 20.35080 228 LEU B CA 1
ATOM 4141 C C . LEU B 1 215 ? 41.02729 22.55289 14.42333 1.000 25.84496 228 LEU B C 1
ATOM 4142 O O . LEU B 1 215 ? 41.86158 23.25364 15.00780 1.000 25.95166 228 LEU B O 1
ATOM 4147 N N . ILE B 1 216 ? 40.01601 21.97248 15.07735 1.000 20.82243 229 ILE B N 1
ATOM 4148 C CA . ILE B 1 216 ? 39.81229 22.32616 16.48245 1.000 21.04940 229 ILE B CA 1
ATOM 4149 C C . ILE B 1 216 ? 40.90232 21.75124 17.37033 1.000 30.99674 229 ILE B C 1
ATOM 4150 O O . ILE B 1 216 ? 41.12563 22.25604 18.47577 1.000 30.63200 229 ILE B O 1
ATOM 4155 N N . ASN B 1 217 ? 41.62289 20.74492 16.90427 1.000 25.15888 230 ASN B N 1
ATOM 4156 C CA . ASN B 1 217 ? 42.73290 20.20944 17.67331 1.000 29.67385 230 ASN B CA 1
ATOM 4157 C C . ASN B 1 217 ? 44.04464 20.91509 17.35440 1.000 28.44329 230 ASN B C 1
ATOM 4158 O O . ASN B 1 217 ? 45.07002 20.57981 17.95260 1.000 37.13627 230 ASN B O 1
ATOM 4163 N N . SER B 1 218 ? 44.02455 21.90326 16.45774 1.000 25.24353 231 SER B N 1
ATOM 4164 C CA . SER B 1 218 ? 45.23085 22.61662 16.04846 1.000 24.85623 231 SER B CA 1
ATOM 4165 C C . SER B 1 218 ? 45.22785 24.09109 16.40517 1.000 32.08999 231 SER B C 1
ATOM 4166 O O . SER B 1 218 ? 46.27760 24.62603 16.76334 1.000 31.50228 231 SER B O 1
ATOM 4169 N N . VAL B 1 219 ? 44.09265 24.77859 16.27686 1.000 27.22309 232 VAL B N 1
ATOM 4170 C CA . VAL B 1 219 ? 44.02926 26.22146 16.47392 1.000 25.82978 232 VAL B CA 1
ATOM 4171 C C . VAL B 1 219 ? 42.84443 26.54741 17.36809 1.000 26.59223 232 VAL B C 1
ATOM 4172 O O . VAL B 1 219 ? 41.92177 25.74525 17.54524 1.000 26.39231 232 VAL B O 1
ATOM 4176 N N . GLU B 1 220 ? 42.88113 27.75131 17.93248 1.000 24.68120 233 GLU B N 1
ATOM 4177 C CA . GLU B 1 220 ? 41.75212 28.25230 18.69770 1.000 23.10017 233 GLU B CA 1
ATOM 4178 C C . GLU B 1 220 ? 40.61297 28.58161 17.74016 1.000 22.83304 233 GLU B C 1
ATOM 4179 O O . GLU B 1 220 ? 40.81737 29.22879 16.70550 1.000 23.72629 233 GLU B O 1
ATOM 4185 N N . VAL B 1 221 ? 39.41933 28.07595 18.05340 1.000 24.27449 234 VAL B N 1
ATOM 4186 C CA . VAL B 1 221 ? 38.24024 28.25467 17.21520 1.000 21.52717 234 VAL B CA 1
ATOM 4187 C C . VAL B 1 221 ? 37.15947 28.91054 18.05533 1.000 22.55077 234 VAL B C 1
ATOM 4188 O O . VAL B 1 221 ? 36.88780 28.46720 19.17599 1.000 23.01334 234 VAL B O 1
ATOM 4192 N N . HIS B 1 222 ? 36.55314 29.96726 17.51891 1.000 22.21706 235 HIS B N 1
ATOM 4193 C CA . HIS B 1 222 ? 35.52312 30.69217 18.24429 1.000 21.55242 235 HIS B CA 1
ATOM 4194 C C . HIS B 1 222 ? 34.10513 30.32900 17.82878 1.000 19.04663 235 HIS B C 1
ATOM 4195 O O . HIS B 1 222 ? 33.18761 30.46818 18.64402 1.000 21.67790 235 HIS B O 1
ATOM 4202 N N . GLY B 1 223 ? 33.88468 29.89213 16.59366 1.000 18.10759 236 GLY B N 1
ATOM 4203 C CA . GLY B 1 223 ? 32.53835 29.52140 16.19944 1.000 18.35160 236 GLY B CA 1
ATOM 4204 C C . GLY B 1 223 ? 32.55971 28.59755 15.00872 1.000 18.92911 236 GLY B C 1
ATOM 4205 O O . GLY B 1 223 ? 33.48028 28.63488 14.18799 1.000 19.90333 236 GLY B O 1
ATOM 4206 N N . LEU B 1 224 ? 31.53733 27.73971 14.92860 1.000 18.16972 237 LEU B N 1
ATOM 4207 C CA . LEU B 1 224 ? 31.42284 26.76979 13.84130 1.000 19.62413 237 LEU B CA 1
ATOM 4208 C C . LEU B 1 224 ? 29.96525 26.72721 13.41515 1.000 19.32261 237 LEU B C 1
ATOM 4209 O O . LEU B 1 224 ? 29.08482 26.63875 14.27247 1.000 19.03632 237 LEU B O 1
ATOM 4214 N N . ALA B 1 225 ? 29.70127 26.82527 12.10931 1.000 19.18566 238 ALA B N 1
ATOM 4215 C CA . ALA B 1 225 ? 28.32128 26.86879 11.62362 1.000 18.42282 238 ALA B CA 1
ATOM 4216 C C . ALA B 1 225 ? 28.17595 26.01136 10.37744 1.000 18.57628 238 ALA B C 1
ATOM 4217 O O . ALA B 1 225 ? 28.75438 26.31669 9.33003 1.000 19.81862 238 ALA B O 1
ATOM 4219 N N . HIS B 1 226 ? 27.35448 24.97500 10.48785 1.000 16.85527 239 HIS B N 1
ATOM 4220 C CA . HIS B 1 226 ? 26.95130 24.16792 9.34423 1.000 16.53646 239 HIS B CA 1
ATOM 4221 C C . HIS B 1 226 ? 25.84772 24.89536 8.58791 1.000 16.60082 239 HIS B C 1
ATOM 4222 O O . HIS B 1 226 ? 24.87182 25.34804 9.18908 1.000 19.13995 239 HIS B O 1
ATOM 4229 N N . ILE B 1 227 ? 26.01069 25.06304 7.27483 1.000 17.16101 240 ILE B N 1
ATOM 4230 C CA . ILE B 1 227 ? 25.11638 25.93200 6.52118 1.000 17.35985 240 ILE B CA 1
ATOM 4231 C C . ILE B 1 227 ? 23.97546 25.06818 5.99535 1.000 20.24528 240 ILE B C 1
ATOM 4232 O O . ILE B 1 227 ? 24.10986 24.38822 4.97709 1.000 21.38665 240 ILE B O 1
ATOM 4237 N N . THR B 1 228 ? 22.85258 25.10457 6.70490 1.000 21.04327 241 THR B N 1
ATOM 4238 C CA . THR B 1 228 ? 21.67741 24.30092 6.38119 1.000 19.21297 241 THR B CA 1
ATOM 4239 C C . THR B 1 228 ? 20.48059 25.20862 6.14679 1.000 20.54228 241 THR B C 1
ATOM 4240 O O . THR B 1 228 ? 20.60311 26.22465 5.45903 1.000 22.38243 241 THR B O 1
ATOM 4244 N N . GLY B 1 229 ? 19.30856 24.83981 6.67073 1.000 22.04073 242 GLY B N 1
ATOM 4245 C CA . GLY B 1 229 ? 18.12771 25.65895 6.46443 1.000 23.91053 242 GLY B CA 1
ATOM 4246 C C . GLY B 1 229 ? 18.37956 27.07712 6.92146 1.000 22.35536 242 GLY B C 1
ATOM 4247 O O . GLY B 1 229 ? 18.95593 27.27719 7.99141 1.000 23.72654 242 GLY B O 1
ATOM 4248 N N . GLY B 1 230 ? 17.99326 28.06457 6.11785 1.000 22.42455 243 GLY B N 1
ATOM 4249 C CA . GLY B 1 230 ? 18.28317 29.45195 6.42875 1.000 23.17934 243 GLY B CA 1
ATOM 4250 C C . GLY B 1 230 ? 19.56682 29.98660 5.82671 1.000 21.66304 243 GLY B C 1
ATOM 4251 O O . GLY B 1 230 ? 19.81681 31.19510 5.91920 1.000 23.45189 243 GLY B O 1
ATOM 4252 N N . GLY B 1 231 ? 20.38557 29.12917 5.22118 1.000 19.80562 244 GLY B N 1
ATOM 4253 C CA . GLY B 1 231 ? 21.58550 29.60340 4.53696 1.000 19.64195 244 GLY B CA 1
ATOM 4254 C C . GLY B 1 231 ? 22.48491 30.39721 5.47082 1.000 20.60481 244 GLY B C 1
ATOM 4255 O O . GLY B 1 231 ? 22.80263 29.96429 6.58099 1.000 20.94647 244 GLY B O 1
ATOM 4256 N N . LEU B 1 232 ? 22.90083 31.58333 5.02011 1.000 20.96993 245 LEU B N 1
ATOM 4257 C CA . LEU B 1 232 ? 23.83355 32.37874 5.81610 1.000 20.73172 245 LEU B CA 1
ATOM 4258 C C . LEU B 1 232 ? 23.22225 32.84698 7.12355 1.000 21.59230 245 LEU B C 1
ATOM 4259 O O . LEU B 1 232 ? 23.97108 33.22143 8.03411 1.000 22.05915 245 LEU B O 1
ATOM 4264 N N . LEU B 1 233 ? 21.88569 32.83707 7.24180 1.000 21.29118 246 LEU B N 1
ATOM 4265 C CA . LEU B 1 233 ? 21.26021 33.23417 8.50073 1.000 23.29942 246 LEU B CA 1
ATOM 4266 C C . LEU B 1 233 ? 21.70502 32.36062 9.65947 1.000 19.83382 246 LEU B C 1
ATOM 4267 O O . LEU B 1 233 ? 21.53701 32.75260 10.82053 1.000 20.78221 246 LEU B O 1
ATOM 4272 N N . ASN B 1 234 ? 22.25885 31.17861 9.38813 1.000 17.51109 247 ASN B N 1
ATOM 4273 C CA . ASN B 1 234 ? 22.72910 30.34124 10.48390 1.000 19.23103 247 ASN B CA 1
ATOM 4274 C C . ASN B 1 234 ? 23.84332 31.01057 11.28178 1.000 20.01705 247 ASN B C 1
ATOM 4275 O O . ASN B 1 234 ? 24.03490 30.66710 12.45200 1.000 21.58237 247 ASN B O 1
ATOM 4280 N N . LEU B 1 235 ? 24.58887 31.94306 10.67037 1.000 20.81883 248 LEU B N 1
ATOM 4281 C CA . LEU B 1 235 ? 25.62231 32.66198 11.42210 1.000 21.25697 248 LEU B CA 1
ATOM 4282 C C . LEU B 1 235 ? 25.03238 33.43049 12.59502 1.000 24.39690 248 LEU B C 1
ATOM 4283 O O . LEU B 1 235 ? 25.70119 33.60149 13.62899 1.000 23.02395 248 LEU B O 1
ATOM 4288 N N . LYS B 1 236 ? 23.79387 33.90376 12.45222 1.000 21.07035 249 LYS B N 1
ATOM 4289 C CA . LYS B 1 236 ? 23.15699 34.64033 13.53924 1.000 20.42886 249 LYS B CA 1
ATOM 4290 C C . LYS B 1 236 ? 22.84433 33.76298 14.74117 1.000 27.94424 249 LYS B C 1
ATOM 4291 O O . LYS B 1 236 ? 22.57089 34.28926 15.82425 1.000 24.37570 249 LYS B O 1
ATOM 4297 N N . ARG B 1 237 ? 22.89602 32.44235 14.60200 1.000 21.60189 250 ARG B N 1
ATOM 4298 C CA . ARG B 1 237 ? 22.72870 31.59491 15.76939 1.000 22.90037 250 ARG B CA 1
ATOM 4299 C C . ARG B 1 237 ? 23.94260 31.63061 16.68682 1.000 24.74224 250 ARG B C 1
ATOM 4300 O O . ARG B 1 237 ? 23.81702 31.29377 17.87067 1.000 27.35673 250 ARG B O 1
ATOM 4308 N N . LEU B 1 238 ? 25.11146 32.01497 16.16412 1.000 22.81305 251 LEU B N 1
ATOM 4309 C CA . LEU B 1 238 ? 26.35731 31.91862 16.91498 1.000 24.74431 251 LEU B CA 1
ATOM 4310 C C . LEU B 1 238 ? 26.64541 33.16793 17.72584 1.000 22.40129 251 LEU B C 1
ATOM 4311 O O . LEU B 1 238 ? 27.32109 33.08665 18.75777 1.000 26.36024 251 LEU B O 1
ATOM 4316 N N . THR B 1 239 ? 26.14312 34.31139 17.28123 1.000 20.17293 252 THR B N 1
ATOM 4317 C CA . THR B 1 239 ? 26.56547 35.58786 17.83922 1.000 23.57642 252 THR B CA 1
ATOM 4318 C C . THR B 1 239 ? 25.57821 36.65638 17.40486 1.000 21.39385 252 THR B C 1
ATOM 4319 O O . THR B 1 239 ? 24.87125 36.49733 16.40302 1.000 22.31365 252 THR B O 1
ATOM 4323 N N . ASN B 1 240 ? 25.54882 37.76057 18.15494 1.000 21.05068 253 ASN B N 1
ATOM 4324 C CA . ASN B 1 240 ? 24.83546 38.94871 17.71635 1.000 19.22255 253 ASN B CA 1
ATOM 4325 C C . ASN B 1 240 ? 25.75660 39.98991 17.08255 1.000 20.32515 253 ASN B C 1
ATOM 4326 O O . ASN B 1 240 ? 25.27367 41.02029 16.60731 1.000 21.99758 253 ASN B O 1
ATOM 4331 N N . TYR B 1 241 ? 27.06387 39.73548 17.03489 1.000 20.89564 254 TYR B N 1
ATOM 4332 C CA . TYR B 1 241 ? 27.92644 40.60605 16.24978 1.000 23.04691 254 TYR B CA 1
ATOM 4333 C C . TYR B 1 241 ? 27.62301 40.42519 14.76029 1.000 23.70416 254 TYR B C 1
ATOM 4334 O O . TYR B 1 241 ? 27.02437 39.42946 14.33490 1.000 24.62666 254 TYR B O 1
ATOM 4343 N N . GLY B 1 242 ? 27.98854 41.42346 13.97629 1.000 22.27549 255 GLY B N 1
ATOM 4344 C CA . GLY B 1 242 ? 27.73474 41.39273 12.54873 1.000 23.44193 255 GLY B CA 1
ATOM 4345 C C . GLY B 1 242 ? 28.84707 40.71595 11.75927 1.000 19.54946 255 GLY B C 1
ATOM 4346 O O . GLY B 1 242 ? 29.88922 40.35574 12.28656 1.000 20.72374 255 GLY B O 1
ATOM 4347 N N . PHE B 1 243 ? 28.59495 40.54636 10.45881 1.000 21.04071 256 PHE B N 1
ATOM 4348 C CA . PHE B 1 243 ? 29.53766 39.90934 9.55301 1.000 21.80821 256 PHE B CA 1
ATOM 4349 C C . PHE B 1 243 ? 29.68446 40.76195 8.30853 1.000 23.63583 256 PHE B C 1
ATOM 4350 O O . PHE B 1 243 ? 28.70333 41.32857 7.82095 1.000 26.14953 256 PHE B O 1
ATOM 4358 N N . GLU B 1 244 ? 30.91398 40.87012 7.81297 1.000 21.89749 257 GLU B N 1
ATOM 4359 C CA . GLU B 1 244 ? 31.19504 41.50583 6.53076 1.000 21.90423 257 GLU B CA 1
ATOM 4360 C C . GLU B 1 244 ? 31.92076 40.46177 5.69671 1.000 20.13061 257 GLU B C 1
ATOM 4361 O O . GLU B 1 244 ? 33.03980 40.06748 6.03880 1.000 25.09747 257 GLU B O 1
ATOM 4367 N N . LEU B 1 245 ? 31.27648 40.00479 4.62589 1.000 24.53771 258 LEU B N 1
ATOM 4368 C CA . LEU B 1 245 ? 31.71442 38.83160 3.88099 1.000 24.49875 258 LEU B CA 1
ATOM 4369 C C . LEU B 1 245 ? 31.72909 39.09768 2.38320 1.000 22.63184 258 LEU B C 1
ATOM 4370 O O . LEU B 1 245 ? 30.99205 39.93528 1.86568 1.000 27.03274 258 LEU B O 1
ATOM 4375 N N . GLU B 1 246 ? 32.56273 38.33261 1.68765 1.000 23.13472 259 GLU B N 1
ATOM 4376 C CA . GLU B 1 246 ? 32.49305 38.18189 0.24094 1.000 25.58155 259 GLU B CA 1
ATOM 4377 C C . GLU B 1 246 ? 32.18757 36.72515 -0.06442 1.000 24.86387 259 GLU B C 1
ATOM 4378 O O . GLU B 1 246 ? 32.89556 35.83338 0.41061 1.000 34.53987 259 GLU B O 1
ATOM 4384 N N . MET B 1 247 ? 31.13909 36.48727 -0.86641 1.000 22.09175 260 MET B N 1
ATOM 4385 C CA . MET B 1 247 ? 30.74774 35.11062 -1.13545 1.000 23.32180 260 MET B CA 1
ATOM 4386 C C . MET B 1 247 ? 31.21163 34.67997 -2.52362 1.000 31.81961 260 MET B C 1
ATOM 4387 O O . MET B 1 247 ? 31.42960 35.52248 -3.40178 1.000 27.89667 260 MET B O 1
ATOM 4392 N N . PRO B 1 248 ? 31.40323 33.38247 -2.75250 1.000 25.21574 261 PRO B N 1
ATOM 4393 C CA . PRO B 1 248 ? 31.90275 32.92497 -4.05580 1.000 25.28443 261 PRO B CA 1
ATOM 4394 C C . PRO B 1 248 ? 30.91727 33.23311 -5.16539 1.000 25.93597 261 PRO B C 1
ATOM 4395 O O . PRO B 1 248 ? 29.73069 33.49399 -4.91652 1.000 26.88109 261 PRO B O 1
ATOM 4399 N N . PRO B 1 249 ? 31.38082 33.25452 -6.41737 1.000 29.93103 262 PRO B N 1
ATOM 4400 C CA . PRO B 1 249 ? 30.46259 33.51380 -7.52824 1.000 32.02212 262 PRO B CA 1
ATOM 4401 C C . PRO B 1 249 ? 29.39469 32.43499 -7.60783 1.000 28.71405 262 PRO B C 1
ATOM 4402 O O . PRO B 1 249 ? 29.60676 31.29458 -7.19532 1.000 31.98825 262 PRO B O 1
ATOM 4406 N N . ILE B 1 250 ? 28.22955 32.82721 -8.10781 1.000 26.99588 263 ILE B N 1
ATOM 4407 C CA . ILE B 1 250 ? 27.09226 31.91689 -8.22018 1.000 34.80948 263 ILE B CA 1
ATOM 4408 C C . ILE B 1 250 ? 27.32906 30.97613 -9.39826 1.000 42.45870 263 ILE B C 1
ATOM 4409 O O . ILE B 1 250 ? 27.56773 31.41594 -10.52781 1.000 34.36509 263 ILE B O 1
ATOM 4414 N N . GLU B 1 251 ? 27.28094 29.67357 -9.13499 1.000 33.84420 264 GLU B N 1
ATOM 4415 C CA . GLU B 1 251 ? 27.61289 28.67919 -10.14478 1.000 31.38361 264 GLU B CA 1
ATOM 4416 C C . GLU B 1 251 ? 26.64178 27.51041 -10.06668 1.000 32.36978 264 GLU B C 1
ATOM 4417 O O . GLU B 1 251 ? 25.88187 27.36512 -9.10800 1.000 27.40939 264 GLU B O 1
ATOM 4423 N N . GLY B 1 252 ? 26.66991 26.68366 -11.10935 1.000 34.68676 265 GLY B N 1
ATOM 4424 C CA . GLY B 1 252 ? 25.97021 25.40756 -11.08069 1.000 28.76758 265 GLY B CA 1
ATOM 4425 C C . GLY B 1 252 ? 24.48205 25.55985 -10.86433 1.000 26.45198 265 GLY B C 1
ATOM 4426 O O . GLY B 1 252 ? 23.83050 26.46147 -11.40022 1.000 25.64839 265 GLY B O 1
ATOM 4427 N N . ILE B 1 253 ? 23.93187 24.65666 -10.04492 1.000 26.73607 266 ILE B N 1
ATOM 4428 C CA . ILE B 1 253 ? 22.49215 24.62493 -9.82105 1.000 25.19841 266 ILE B CA 1
ATOM 4429 C C . ILE B 1 253 ? 22.00189 25.93409 -9.22679 1.000 24.93741 266 ILE B C 1
ATOM 4430 O O . ILE B 1 253 ? 20.86719 26.35079 -9.47832 1.000 26.45162 266 ILE B O 1
ATOM 4435 N N . PHE B 1 254 ? 22.84118 26.61142 -8.43371 1.000 25.25782 267 PHE B N 1
ATOM 4436 C CA . PHE B 1 254 ? 22.40314 27.85894 -7.82922 1.000 23.99370 267 PHE B CA 1
ATOM 4437 C C . PHE B 1 254 ? 22.15605 28.91154 -8.89497 1.000 23.77865 267 PHE B C 1
ATOM 4438 O O . PHE B 1 254 ? 21.20365 29.69393 -8.79793 1.000 26.13343 267 PHE B O 1
ATOM 4446 N N . LYS B 1 255 ? 22.98274 28.91085 -9.94147 1.000 25.38307 268 LYS B N 1
ATOM 4447 C CA . LYS B 1 255 ? 22.79016 29.87352 -11.01119 1.000 27.77356 268 LYS B CA 1
ATOM 4448 C C . LYS B 1 255 ? 21.50432 29.58060 -11.77568 1.000 28.81658 268 LYS B C 1
ATOM 4449 O O . LYS B 1 255 ? 20.73927 30.49891 -12.08526 1.000 28.33220 268 LYS B O 1
ATOM 4455 N N . LEU B 1 256 ? 21.22865 28.29982 -12.04853 1.000 29.41110 269 LEU B N 1
ATOM 4456 C CA . LEU B 1 256 ? 19.97988 27.93715 -12.71636 1.000 25.55096 269 LEU B CA 1
ATOM 4457 C C . LEU B 1 256 ? 18.76505 28.35789 -11.90319 1.000 27.69363 269 LEU B C 1
ATOM 4458 O O . LEU B 1 256 ? 17.77950 28.86419 -12.45098 1.000 27.18748 269 LEU B O 1
ATOM 4463 N N . ILE B 1 257 ? 18.80687 28.14371 -10.59071 1.000 25.46309 270 ILE B N 1
ATOM 4464 C CA . ILE B 1 257 ? 17.69844 28.56471 -9.74415 1.000 24.87639 270 ILE B CA 1
ATOM 4465 C C . ILE B 1 257 ? 17.54100 30.07829 -9.78074 1.000 26.47809 270 ILE B C 1
ATOM 4466 O O . ILE B 1 257 ? 16.42589 30.60044 -9.90708 1.000 30.22659 270 ILE B O 1
ATOM 4471 N N . HIS B 1 258 ? 18.65224 30.80555 -9.67021 1.000 26.88938 271 HIS B N 1
ATOM 4472 C CA . HIS B 1 258 ? 18.58402 32.26445 -9.71769 1.000 31.34110 271 HIS B CA 1
ATOM 4473 C C . HIS B 1 258 ? 18.02842 32.75340 -11.05061 1.000 37.10313 271 HIS B C 1
ATOM 4474 O O . HIS B 1 258 ? 17.16795 33.64178 -11.08546 1.000 33.09273 271 HIS B O 1
ATOM 4481 N N . GLU B 1 259 ? 18.50075 32.18009 -12.15924 1.000 33.46846 272 GLU B N 1
ATOM 4482 C CA . GLU B 1 259 ? 17.97450 32.55610 -13.46868 1.000 36.33064 272 GLU B CA 1
ATOM 4483 C C . GLU B 1 259 ? 16.49938 32.22325 -13.64893 1.000 39.22776 272 GLU B C 1
ATOM 4484 O O . GLU B 1 259 ? 15.88095 32.74878 -14.58131 1.000 42.28421 272 GLU B O 1
ATOM 4490 N N . ASN B 1 260 ? 15.90855 31.38932 -12.79232 1.000 32.30661 273 ASN B N 1
ATOM 4491 C CA . ASN B 1 260 ? 14.49035 31.08297 -12.89676 1.000 29.91519 273 ASN B CA 1
ATOM 4492 C C . ASN B 1 260 ? 13.63451 31.91676 -11.95236 1.000 34.94711 273 ASN B C 1
ATOM 4493 O O . ASN B 1 260 ? 12.47489 31.56681 -11.70339 1.000 36.49092 273 ASN B O 1
ATOM 4498 N N . GLY B 1 261 ? 14.17575 33.01439 -11.42314 1.000 35.37232 274 GLY B N 1
ATOM 4499 C CA . GLY B 1 261 ? 13.36052 34.02694 -10.77801 1.000 35.57124 274 GLY B CA 1
ATOM 4500 C C . GLY B 1 261 ? 13.52096 34.18630 -9.28160 1.000 37.82613 274 GLY B C 1
ATOM 4501 O O . GLY B 1 261 ? 12.81818 35.02134 -8.69840 1.000 39.02178 274 GLY B O 1
ATOM 4502 N N . VAL B 1 262 ? 14.40059 33.43585 -8.62837 1.000 35.42147 275 VAL B N 1
ATOM 4503 C CA . VAL B 1 262 ? 14.61575 33.56282 -7.18974 1.000 29.86692 275 VAL B CA 1
ATOM 4504 C C . VAL B 1 262 ? 15.62754 34.68278 -6.96084 1.000 29.41402 275 VAL B C 1
ATOM 4505 O O . VAL B 1 262 ? 16.78094 34.54702 -7.38468 1.000 29.08009 275 VAL B O 1
ATOM 4509 N N . PRO B 1 263 ? 15.25763 35.76203 -6.27982 1.000 33.02355 276 PRO B N 1
ATOM 4510 C CA . PRO B 1 263 ? 16.20097 36.86533 -6.07339 1.000 32.41699 276 PRO B CA 1
ATOM 4511 C C . PRO B 1 263 ? 17.37287 36.44285 -5.20178 1.000 34.57240 276 PRO B C 1
ATOM 4512 O O . PRO B 1 263 ? 17.29424 35.49356 -4.42013 1.000 31.38299 276 PRO B O 1
ATOM 4516 N N . LEU B 1 264 ? 18.48084 37.17323 -5.35667 1.000 29.30468 277 LEU B N 1
ATOM 4517 C CA . LEU B 1 264 ? 19.73035 36.78399 -4.71016 1.000 36.11492 277 LEU B CA 1
ATOM 4518 C C . LEU B 1 264 ? 19.62238 36.83167 -3.19402 1.000 34.00028 277 LEU B C 1
ATOM 4519 O O . LEU B 1 264 ? 20.17694 35.96978 -2.50263 1.000 31.99826 277 LEU B O 1
ATOM 4524 N N . ASP B 1 265 ? 18.93113 37.83596 -2.64980 1.000 34.64690 278 ASP B N 1
ATOM 4525 C CA . ASP B 1 265 ? 18.83699 37.91617 -1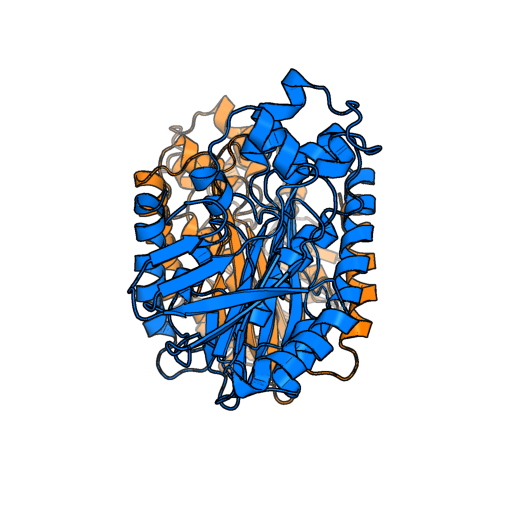.19462 1.000 38.79548 278 ASP B CA 1
ATOM 4526 C C . ASP B 1 265 ? 18.09910 36.70394 -0.64497 1.000 40.37119 278 ASP B C 1
ATOM 4527 O O . ASP B 1 265 ? 18.47351 36.16046 0.39910 1.000 41.62428 278 ASP B O 1
ATOM 4532 N N . GLU B 1 266 ? 17.06926 36.24026 -1.35918 1.000 33.26551 279 GLU B N 1
ATOM 4533 C CA . GLU B 1 266 ? 16.37326 35.02881 -0.94275 1.000 31.00465 279 GLU B CA 1
ATOM 4534 C C . GLU B 1 266 ? 17.26028 33.79518 -1.09873 1.000 26.74986 279 GLU B C 1
ATOM 4535 O O . GLU B 1 266 ? 17.23822 32.90328 -0.23893 1.000 30.04777 279 GLU B O 1
ATOM 4541 N N . MET B 1 267 ? 18.03900 33.72035 -2.19070 1.000 26.88023 280 MET B N 1
ATOM 4542 C CA . MET B 1 267 ? 18.99137 32.62261 -2.38101 1.000 24.78643 280 MET B CA 1
ATOM 4543 C C . MET B 1 267 ? 19.86805 32.43030 -1.15309 1.000 26.73923 280 MET B C 1
ATOM 4544 O O . MET B 1 267 ? 20.08878 31.30577 -0.70098 1.000 25.70114 280 MET B O 1
ATOM 4549 N N . PHE B 1 268 ? 20.43707 33.52313 -0.64095 1.000 24.04952 281 PHE B N 1
ATOM 4550 C CA . PHE B 1 268 ? 21.36524 33.40923 0.47633 1.000 23.46405 281 PHE B CA 1
ATOM 4551 C C . PHE B 1 268 ? 20.67562 33.01783 1.77615 1.000 23.54892 281 PHE B C 1
ATOM 4552 O O . PHE B 1 268 ? 21.36848 32.64222 2.72455 1.000 23.32380 281 PHE B O 1
ATOM 4560 N N . ARG B 1 269 ? 19.34583 33.09038 1.84065 1.000 23.57396 282 ARG B N 1
ATOM 4561 C CA . ARG B 1 269 ? 18.57530 32.64567 2.99846 1.000 25.40386 282 ARG B CA 1
ATOM 4562 C C . ARG B 1 269 ? 18.04069 31.22815 2.85681 1.000 31.44439 282 ARG B C 1
ATOM 4563 O O . ARG B 1 269 ? 17.41801 30.72370 3.79407 1.000 27.35485 282 ARG B O 1
ATOM 4571 N N . VAL B 1 270 ? 18.23068 30.58531 1.70988 1.000 24.95872 283 VAL B N 1
ATOM 4572 C CA . VAL B 1 270 ? 17.68472 29.25768 1.44775 1.000 22.03445 283 VAL B CA 1
ATOM 4573 C C . VAL B 1 270 ? 18.78709 28.25515 1.13687 1.000 25.29892 283 VAL B C 1
ATOM 4574 O O . VAL B 1 270 ? 18.82968 27.16036 1.70879 1.000 23.80408 283 VAL B O 1
ATOM 4578 N N . PHE B 1 271 ? 19.69719 28.61665 0.24325 1.000 20.68705 284 PHE B N 1
ATOM 4579 C CA . PHE B 1 271 ? 20.70922 27.71529 -0.27762 1.000 21.62182 284 PHE B CA 1
ATOM 4580 C C . PHE B 1 271 ? 22.07003 28.02127 0.32380 1.000 20.93437 284 PHE B C 1
ATOM 4581 O O . PHE B 1 271 ? 22.32220 29.12921 0.80724 1.000 24.92892 284 PHE B O 1
ATOM 4589 N N . ASN B 1 272 ? 22.97510 27.04451 0.25148 1.000 19.40420 285 ASN B N 1
ATOM 4590 C CA . ASN B 1 272 ? 24.29001 27.33302 0.80357 1.000 18.41546 285 ASN B CA 1
ATOM 4591 C C . ASN B 1 272 ? 25.14610 28.16688 -0.14165 1.000 21.22291 285 ASN B C 1
ATOM 4592 O O . ASN B 1 272 ? 26.17235 28.69938 0.30730 1.000 20.75833 285 ASN B O 1
ATOM 4597 N N . MET B 1 273 ? 24.73023 28.31729 -1.40754 1.000 19.56219 286 MET B N 1
ATOM 4598 C CA . MET B 1 273 ? 25.41073 29.19365 -2.37712 1.000 20.52241 286 MET B CA 1
ATOM 4599 C C . MET B 1 273 ? 26.88866 28.88160 -2.55455 1.000 22.87648 286 MET B C 1
ATOM 4600 O O . MET B 1 273 ? 27.66031 29.74540 -2.99619 1.000 27.89041 286 MET B O 1
ATOM 4605 N N . GLY B 1 274 ? 27.31058 27.65367 -2.27191 1.000 18.67432 287 GLY B N 1
ATOM 4606 C CA . GLY B 1 274 ? 28.67900 27.23576 -2.47784 1.000 19.93540 287 GLY B CA 1
ATOM 4607 C C . GLY B 1 274 ? 29.51723 27.10804 -1.21980 1.000 18.54312 287 GLY B C 1
ATOM 4608 O O . GLY B 1 274 ? 30.64103 26.61728 -1.30959 1.000 19.30723 287 GLY B O 1
ATOM 4609 N N . VAL B 1 275 ? 28.99971 27.51167 -0.04995 1.000 17.35470 288 VAL B N 1
ATOM 4610 C CA . VAL B 1 275 ? 29.72250 27.42886 1.22129 1.000 17.56817 288 VAL B CA 1
ATOM 4611 C C . VAL B 1 275 ? 28.89788 26.55281 2.15831 1.000 15.61473 288 VAL B C 1
ATOM 4612 O O . VAL B 1 275 ? 27.81945 26.96961 2.60220 1.000 17.77815 288 VAL B O 1
ATOM 4616 N N . GLY B 1 276 ? 29.40821 25.36543 2.47219 1.000 17.04210 289 GLY B N 1
ATOM 4617 C CA . GLY B 1 276 ? 28.66372 24.41824 3.29710 1.000 16.58174 289 GLY B CA 1
ATOM 4618 C C . GLY B 1 276 ? 28.95200 24.49470 4.78104 1.000 19.10352 289 GLY B C 1
ATOM 4619 O O . GLY B 1 276 ? 28.18216 23.96814 5.58971 1.000 18.72549 289 GLY B O 1
ATOM 4620 N N . PHE B 1 277 ? 30.05183 25.14491 5.16683 1.000 17.82929 290 PHE B N 1
ATOM 4621 C CA . PHE B 1 277 ? 30.44687 25.17066 6.56297 1.000 14.75100 290 PHE B CA 1
ATOM 4622 C C . PHE B 1 277 ? 31.27422 26.43418 6.75365 1.000 17.30235 290 PHE B C 1
ATOM 4623 O O . PHE B 1 277 ? 32.07021 26.78036 5.88264 1.000 19.13047 290 PHE B O 1
ATOM 4631 N N . ILE B 1 278 ? 31.04217 27.15148 7.84675 1.000 16.37054 291 ILE B N 1
ATOM 4632 C CA . ILE B 1 278 ? 31.76604 28.39522 8.11290 1.000 17.03556 291 ILE B CA 1
ATOM 4633 C C . ILE B 1 278 ? 32.42793 28.28926 9.47618 1.000 19.23289 291 ILE B C 1
ATOM 4634 O O . ILE B 1 278 ? 31.81842 27.80024 10.43157 1.000 20.16072 291 ILE B O 1
ATOM 4639 N N . VAL B 1 279 ? 33.69054 28.73333 9.56787 1.000 17.73673 292 VAL B N 1
ATOM 4640 C CA . VAL B 1 279 ? 34.41413 28.72965 10.82744 1.000 18.95940 292 VAL B CA 1
ATOM 4641 C C . VAL B 1 279 ? 34.79269 30.16805 11.14866 1.000 18.56906 292 VAL B C 1
ATOM 4642 O O . VAL B 1 279 ? 35.04704 30.97462 10.25049 1.000 19.45204 292 VAL B O 1
ATOM 4646 N N . VAL B 1 280 ? 34.74383 30.49765 12.42775 1.000 18.95337 293 VAL B N 1
ATOM 4647 C CA . VAL B 1 280 ? 35.16671 31.80416 12.91557 1.000 19.24778 293 VAL B CA 1
ATOM 4648 C C . VAL B 1 280 ? 36.34509 31.56696 13.84443 1.000 20.04789 293 VAL B C 1
ATOM 4649 O O . VAL B 1 280 ? 36.22341 30.84111 14.84464 1.000 19.34414 293 VAL B O 1
ATOM 4653 N N . VAL B 1 281 ? 37.49580 32.15183 13.50747 1.000 19.11582 294 VAL B N 1
ATOM 4654 C CA . VAL B 1 281 ? 38.70105 31.94152 14.30610 1.000 19.89314 294 VAL B CA 1
ATOM 4655 C C . VAL B 1 281 ? 39.26053 33.31241 14.66108 1.000 20.06006 294 VAL B C 1
ATOM 4656 O O . VAL B 1 281 ? 39.03002 34.28339 13.92696 1.000 20.76726 294 VAL B O 1
ATOM 4660 N N . PRO B 1 282 ? 39.97010 33.44002 15.77519 1.000 23.90315 295 PRO B N 1
ATOM 4661 C CA . PRO B 1 282 ? 40.70608 34.68347 16.02304 1.000 25.75928 295 PRO B CA 1
ATOM 4662 C C . PRO B 1 282 ? 41.60296 34.98401 14.83064 1.000 28.38687 295 PRO B C 1
ATOM 4663 O O . PRO B 1 282 ? 42.16462 34.07382 14.20429 1.000 26.78974 295 PRO B O 1
ATOM 4667 N N . GLN B 1 283 ? 41.71010 36.27188 14.48043 1.000 23.93970 296 GLN B N 1
ATOM 4668 C CA . GLN B 1 283 ? 42.47692 36.63726 13.29214 1.000 24.67311 296 GLN B CA 1
ATOM 4669 C C . GLN B 1 283 ? 43.91714 36.13235 13.36548 1.000 21.07767 296 GLN B C 1
ATOM 4670 O O . GLN B 1 283 ? 44.56819 35.96633 12.32618 1.000 24.92519 296 GLN B O 1
ATOM 4676 N N . GLU B 1 284 ? 44.41652 35.88127 14.57824 1.000 24.65988 297 GLU B N 1
ATOM 4677 C CA . GLU B 1 284 ? 45.76283 35.36275 14.78111 1.000 28.88568 297 GLU B CA 1
ATOM 4678 C C . GLU B 1 284 ? 45.93390 33.96780 14.19516 1.000 30.55067 297 GLU B C 1
ATOM 4679 O O . GLU B 1 284 ? 47.05697 33.57919 13.85769 1.000 28.59758 297 GLU B O 1
ATOM 4685 N N . GLU B 1 285 ? 44.84637 33.21424 14.06783 1.000 26.95317 298 GLU B N 1
ATOM 4686 C CA . GLU B 1 285 ? 44.89043 31.83304 13.60738 1.000 24.18192 298 GLU B CA 1
ATOM 4687 C C . GLU B 1 285 ? 44.48742 31.67481 12.14682 1.000 27.95452 298 GLU B C 1
ATOM 4688 O O . GLU B 1 285 ? 44.42002 30.54247 11.66266 1.000 27.20040 298 GLU B O 1
ATOM 4694 N N . LYS B 1 286 ? 44.22681 32.77273 11.43360 1.000 23.67354 299 LYS B N 1
ATOM 4695 C CA . LYS B 1 286 ? 43.55129 32.68078 10.14205 1.000 24.11230 299 LYS B CA 1
ATOM 4696 C C . LYS B 1 286 ? 44.39072 31.91869 9.12267 1.000 29.06588 299 LYS B C 1
ATOM 4697 O O . LYS B 1 286 ? 43.88100 31.04690 8.40820 1.000 25.80621 299 LYS B O 1
ATOM 4703 N N . GLU B 1 287 ? 45.68414 32.23739 9.02699 1.000 27.39732 300 GLU B N 1
ATOM 4704 C CA . GLU B 1 287 ? 46.49908 31.59421 7.99959 1.000 26.12978 300 GLU B CA 1
ATOM 4705 C C . GLU B 1 287 ? 46.62250 30.09847 8.24227 1.000 27.12141 300 GLU B C 1
ATOM 4706 O O . GLU B 1 287 ? 46.50760 29.30294 7.29943 1.000 29.67915 300 GLU B O 1
ATOM 4712 N N . GLU B 1 288 ? 46.86223 29.69281 9.48829 1.000 25.80663 301 GLU B N 1
ATOM 4713 C CA . GLU B 1 288 ? 46.96308 28.26936 9.77281 1.000 23.94304 301 GLU B CA 1
ATOM 4714 C C . GLU B 1 288 ? 45.62215 27.57081 9.57472 1.000 29.43690 301 GLU B C 1
ATOM 4715 O O . GLU B 1 288 ? 45.57852 26.44608 9.06822 1.000 27.84797 301 GLU B O 1
ATOM 4721 N N . ALA B 1 289 ? 44.52090 28.21169 9.97249 1.000 23.99032 302 ALA B N 1
ATOM 4722 C CA . ALA B 1 289 ? 43.20812 27.59782 9.76294 1.000 22.08801 302 ALA B CA 1
ATOM 4723 C C . ALA B 1 289 ? 42.94165 27.37720 8.27862 1.000 24.94292 302 ALA B C 1
ATOM 4724 O O . ALA B 1 289 ? 42.45464 26.31119 7.87226 1.000 24.53897 302 ALA B O 1
ATOM 4726 N N . LEU B 1 290 ? 43.23907 28.38255 7.44995 1.000 22.41666 303 LEU B N 1
ATOM 4727 C CA . LEU B 1 290 ? 43.06814 28.21662 6.01044 1.000 24.73271 303 LEU B CA 1
ATOM 4728 C C . LEU B 1 290 ? 43.94205 27.09261 5.47758 1.000 28.80980 303 LEU B C 1
ATOM 4729 O O . LEU B 1 290 ? 43.51809 26.33190 4.59677 1.000 29.04635 303 LEU B O 1
ATOM 4734 N N . GLU B 1 291 ? 45.16534 26.97393 6.00003 1.000 28.78046 304 GLU B N 1
ATOM 4735 C CA . GLU B 1 291 ? 46.08304 25.93024 5.54593 1.000 29.64248 304 GLU B CA 1
ATOM 4736 C C . GLU B 1 291 ? 45.53105 24.54748 5.86551 1.000 33.19782 304 GLU B C 1
ATOM 4737 O O . GLU B 1 291 ? 45.54181 23.64191 5.02040 1.000 32.17874 304 GLU B O 1
ATOM 4743 N N . ILE B 1 292 ? 45.03863 24.37347 7.08804 1.000 25.88490 305 ILE B N 1
ATOM 4744 C CA . ILE B 1 292 ? 44.49155 23.08724 7.50947 1.000 26.07015 305 ILE B CA 1
ATOM 4745 C C . ILE B 1 292 ? 43.27794 22.71862 6.67024 1.000 27.81444 305 ILE B C 1
ATOM 4746 O O . ILE B 1 292 ? 43.16935 21.59327 6.17067 1.000 24.44336 305 ILE B O 1
ATOM 4751 N N . LEU B 1 293 ? 42.33322 23.65117 6.52838 1.000 24.59540 306 LEU B N 1
ATOM 4752 C CA . LEU B 1 293 ? 41.07669 23.32766 5.85758 1.000 22.88295 306 LEU B CA 1
ATOM 4753 C C . LEU B 1 293 ? 41.30391 23.04425 4.38345 1.000 28.69693 306 LEU B C 1
ATOM 4754 O O . LEU B 1 293 ? 40.70346 22.11991 3.82481 1.000 24.65684 306 LEU B O 1
ATOM 4759 N N . SER B 1 294 ? 42.18809 23.81753 3.74691 1.000 25.58286 307 SER B N 1
ATOM 4760 C CA . SER B 1 294 ? 42.43434 23.69455 2.31621 1.000 27.05646 307 SER B CA 1
ATOM 4761 C C . SER B 1 294 ? 43.04586 22.35511 1.93815 1.000 26.17718 307 SER B C 1
ATOM 4762 O O . SER B 1 294 ? 42.98208 21.97595 0.76639 1.000 30.66506 307 SER B O 1
ATOM 4765 N N . ARG B 1 295 ? 43.65290 21.64368 2.8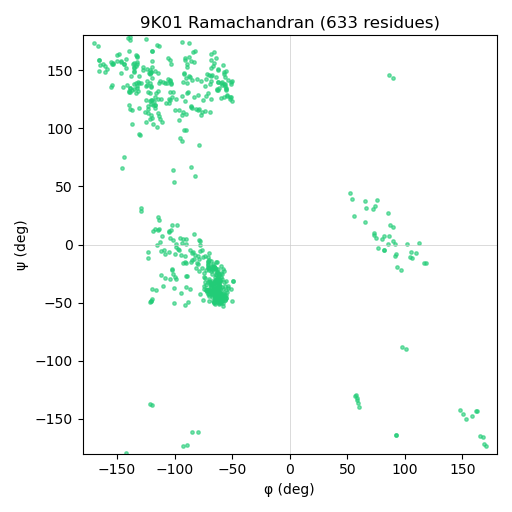8176 1.000 24.56570 308 ARG B N 1
ATOM 4766 C CA . ARG B 1 295 ? 44.15393 20.31159 2.56800 1.000 28.91560 308 ARG B CA 1
ATOM 4767 C C . ARG B 1 295 ? 43.03210 19.31618 2.34187 1.000 32.27020 308 ARG B C 1
ATOM 4768 O O . ARG B 1 295 ? 43.26853 18.26392 1.74007 1.000 33.53323 308 ARG B O 1
ATOM 4776 N N . HIS B 1 296 ? 41.82893 19.61136 2.83101 1.000 24.21570 309 HIS B N 1
ATOM 4777 C CA . HIS B 1 296 ? 40.68413 18.71956 2.69058 1.000 23.67773 309 HIS B CA 1
ATOM 4778 C C . HIS B 1 296 ? 39.75400 19.14652 1.56400 1.000 30.43701 309 HIS B C 1
ATOM 4779 O O . HIS B 1 296 ? 39.38297 18.32875 0.71812 1.000 25.55460 309 HIS B O 1
ATOM 4786 N N . TYR B 1 297 ? 39.36539 20.41948 1.53996 1.000 23.09386 310 TYR B N 1
ATOM 4787 C CA . TYR B 1 297 ? 38.42318 20.93673 0.56944 1.000 20.95014 310 TYR B CA 1
ATOM 4788 C C . TYR B 1 297 ? 38.79132 22.37071 0.25596 1.000 23.91551 310 TYR B C 1
ATOM 4789 O O . TYR B 1 297 ? 39.38576 23.06798 1.08558 1.000 23.58707 310 TYR B O 1
ATOM 4798 N N . LYS B 1 298 ? 38.36108 22.82342 -0.91881 1.000 22.61332 311 LYS B N 1
ATOM 4799 C CA . LYS B 1 298 ? 38.51716 24.22570 -1.26916 1.000 23.24465 311 LYS B CA 1
ATOM 4800 C C . LYS B 1 298 ? 37.89192 25.09283 -0.18467 1.000 25.48998 311 LYS B C 1
ATOM 4801 O O . LYS B 1 298 ? 36.74450 24.88309 0.21068 1.000 22.74364 311 LYS B O 1
ATOM 4807 N N . SER B 1 299 ? 38.66554 26.04870 0.31793 1.000 25.04759 312 SER B N 1
ATOM 4808 C CA . SER B 1 299 ? 38.20992 26.89164 1.40985 1.000 24.46426 312 SER B CA 1
ATOM 4809 C C . SER B 1 299 ? 38.58137 28.32935 1.09282 1.000 37.33448 312 SER B C 1
ATOM 4810 O O . SER B 1 299 ? 39.51440 28.58911 0.32963 1.000 30.48791 312 SER B O 1
ATOM 4813 N N . TYR B 1 300 ? 37.83770 29.25738 1.68387 1.000 24.71755 313 TYR B N 1
ATOM 4814 C CA . TYR B 1 300 ? 37.89832 30.66895 1.32134 1.000 26.68298 313 TYR B CA 1
ATOM 4815 C C . TYR B 1 300 ? 37.98638 31.53386 2.56776 1.000 24.83420 313 TYR B C 1
ATOM 4816 O O . TYR B 1 300 ? 37.27191 31.30299 3.53814 1.000 21.94553 313 TYR B O 1
ATOM 4825 N N . GLU B 1 301 ? 38.81232 32.57893 2.52606 1.000 25.77379 314 GLU B N 1
ATOM 4826 C CA . GLU B 1 301 ? 38.66540 33.64084 3.51243 1.000 27.31644 314 GLU B CA 1
ATOM 4827 C C . GLU B 1 301 ? 37.45822 34.47666 3.10082 1.000 25.72318 314 GLU B C 1
ATOM 4828 O O . GLU B 1 301 ? 37.47047 35.11774 2.04626 1.000 28.96695 314 GLU B O 1
ATOM 4834 N N . LEU B 1 302 ? 36.39353 34.45444 3.90501 1.000 20.79122 315 LEU B N 1
ATOM 4835 C CA . LEU B 1 302 ? 35.19061 35.17472 3.51887 1.000 18.91911 315 LEU B CA 1
ATOM 4836 C C . LEU B 1 302 ? 35.17560 36.61219 4.01779 1.000 20.93465 315 LEU B C 1
ATOM 4837 O O . LEU B 1 302 ? 34.62535 37.49173 3.35014 1.000 24.22749 315 LEU B O 1
ATOM 4842 N N . GLY B 1 303 ? 35.70209 36.85287 5.20584 1.000 20.76722 316 GLY B N 1
ATOM 4843 C CA . GLY B 1 303 ? 35.64890 38.19086 5.75747 1.000 23.13496 316 GLY B CA 1
ATOM 4844 C C . GLY B 1 303 ? 35.88546 38.22150 7.24448 1.000 17.34455 316 GLY B C 1
ATOM 4845 O O . GLY B 1 303 ? 36.71444 37.47443 7.77032 1.000 21.29060 316 GLY B O 1
ATOM 4846 N N . ASN B 1 304 ? 35.16526 39.10856 7.93490 1.000 21.38857 317 ASN B N 1
ATOM 4847 C CA . ASN B 1 304 ? 35.41393 39.35337 9.34711 1.000 21.70459 317 ASN B CA 1
ATOM 4848 C C . ASN B 1 304 ? 34.10861 39.58002 10.09617 1.000 19.21518 317 ASN B C 1
ATOM 4849 O O . ASN B 1 304 ? 33.08804 39.97902 9.52546 1.000 21.71004 317 ASN B O 1
ATOM 4854 N N . VAL B 1 305 ? 34.19229 39.37980 11.39655 1.000 20.15299 318 VAL B N 1
ATOM 4855 C CA . VAL B 1 305 ? 33.14428 39.76938 12.33155 1.000 18.90638 318 VAL B CA 1
ATOM 4856 C C . VAL B 1 305 ? 33.28634 41.26012 12.60629 1.000 21.39074 318 VAL B C 1
ATOM 4857 O O . VAL B 1 305 ? 34.40835 41.77666 12.69845 1.000 23.44319 318 VAL B O 1
ATOM 4861 N N . THR B 1 306 ? 32.16470 41.95855 12.73607 1.000 22.23895 319 THR B N 1
ATOM 4862 C CA . THR B 1 306 ? 32.19078 43.40695 12.90011 1.000 24.13561 319 THR B CA 1
ATOM 4863 C C . THR B 1 306 ? 31.55031 43.81544 14.21895 1.000 38.12110 319 THR B C 1
ATOM 4864 O O . THR B 1 306 ? 30.75828 43.07543 14.80843 1.000 26.45152 319 THR B O 1
ATOM 4868 N N . ARG B 1 307 ? 31.91803 45.01788 14.67859 1.000 35.91482 320 ARG B N 1
ATOM 4869 C CA . ARG B 1 307 ? 31.26055 45.60917 15.84277 1.000 40.56457 320 ARG B CA 1
ATOM 4870 C C . ARG B 1 307 ? 29.81158 45.97401 15.54838 1.000 40.21047 320 ARG B C 1
ATOM 4871 O O . ARG B 1 307 ? 28.97783 45.97264 16.46265 1.000 43.38986 320 ARG B O 1
ATOM 4879 N N . GLU B 1 308 ? 29.50691 46.34293 14.30524 1.000 39.29191 321 GLU B N 1
ATOM 4880 C CA . GLU B 1 308 ? 28.12524 46.45151 13.85660 1.000 40.21285 321 GLU B CA 1
ATOM 4881 C C . GLU B 1 308 ? 27.37605 45.17564 14.20257 1.000 50.21111 321 GLU B C 1
ATOM 4882 O O . GLU B 1 308 ? 27.90723 44.07976 14.03437 1.000 46.91779 321 GLU B O 1
ATOM 4888 N N . LEU B 1 309 ? 26.14016 45.31435 14.68344 1.000 33.90894 322 LEU B N 1
ATOM 4889 C CA . LEU B 1 309 ? 25.40224 44.19592 15.25946 1.000 27.36787 322 LEU B CA 1
ATOM 4890 C C . LEU B 1 309 ? 24.28795 43.69249 14.35139 1.000 36.43387 322 LEU B C 1
ATOM 4891 O O . LEU B 1 309 ? 23.55134 44.48217 13.75322 1.000 41.62396 322 LEU B O 1
ATOM 4896 N N . GLY B 1 310 ? 24.14231 42.36639 14.29117 1.000 29.50960 323 GLY B N 1
ATOM 4897 C CA . GLY B 1 310 ? 22.96926 41.73676 13.71899 1.000 31.37866 323 GLY B CA 1
ATOM 4898 C C . GLY B 1 310 ? 22.87055 41.71626 12.20704 1.000 38.74852 323 GLY B C 1
ATOM 4899 O O . GLY B 1 310 ? 21.89622 41.15420 11.68245 1.000 45.25261 323 GLY B O 1
ATOM 4900 N N . LYS B 1 311 ? 23.81976 42.31162 11.48761 1.000 28.02995 324 LYS B N 1
ATOM 4901 C CA . LYS B 1 311 ? 23.77585 42.37449 10.03111 1.000 28.84757 324 LYS B CA 1
ATOM 4902 C C . LYS B 1 311 ? 24.78444 41.41030 9.42546 1.000 24.88750 324 LYS B C 1
ATOM 4903 O O . LYS B 1 311 ? 25.90509 41.28771 9.91619 1.000 28.31088 324 LYS B O 1
ATOM 4909 N N . ILE B 1 312 ? 24.40649 40.77886 8.32044 1.000 25.13992 325 ILE B N 1
ATOM 4910 C CA . ILE B 1 312 ? 25.34361 40.03171 7.49092 1.000 24.27228 325 ILE B CA 1
ATOM 4911 C C . ILE B 1 312 ? 25.45845 40.77206 6.16753 1.000 25.77283 325 ILE B C 1
ATOM 4912 O O . ILE B 1 312 ? 24.52350 40.75682 5.35967 1.000 31.23409 325 ILE B O 1
ATOM 4917 N N . LYS B 1 313 ? 26.59248 41.42421 5.93917 1.000 25.74295 326 LYS B N 1
ATOM 4918 C CA . LYS B 1 313 ? 26.81668 42.18026 4.71468 1.000 27.22700 326 LYS B CA 1
ATOM 4919 C C . LYS B 1 313 ? 27.57415 41.29981 3.73106 1.000 24.85378 326 LYS B C 1
ATOM 4920 O O . LYS B 1 313 ? 28.70855 40.90284 4.00221 1.000 29.21383 326 LYS B O 1
ATOM 4926 N N . VAL B 1 314 ? 26.94497 40.98250 2.60329 1.000 25.70624 327 VAL B N 1
ATOM 4927 C CA . VAL B 1 314 ? 27.61284 40.26525 1.51900 1.000 25.33002 327 VAL B CA 1
ATOM 4928 C C . VAL B 1 314 ? 28.10068 41.33878 0.55481 1.000 29.62468 327 VAL B C 1
ATOM 4929 O O . VAL B 1 314 ? 27.38371 41.74217 -0.35861 1.000 28.61249 327 VAL B O 1
ATOM 4933 N N . LYS B 1 315 ? 29.34631 41.79014 0.75373 1.000 28.47013 328 LYS B N 1
ATOM 4934 C CA . LYS B 1 315 ? 29.79631 43.02975 0.11602 1.000 34.19595 328 LYS B CA 1
ATOM 4935 C C . LYS B 1 315 ? 29.85552 42.91279 -1.39868 1.000 40.46114 328 LYS B C 1
ATOM 4936 O O . LYS B 1 315 ? 29.48708 43.85807 -2.10230 1.000 35.68815 328 LYS B O 1
ATOM 4942 N N . ASN B 1 316 ? 30.35096 41.78909 -1.92396 1.000 29.97241 329 ASN B N 1
ATOM 4943 C CA . ASN B 1 316 ? 30.53489 41.69111 -3.36757 1.000 30.75098 329 ASN B CA 1
ATOM 4944 C C . ASN B 1 316 ? 29.24092 41.42220 -4.12542 1.000 35.17838 329 ASN B C 1
ATOM 4945 O O . ASN B 1 316 ? 29.25718 41.43968 -5.36048 1.000 40.68098 329 ASN B O 1
ATOM 4950 N N . TYR B 1 317 ? 28.13069 41.18914 -3.42708 1.000 30.75703 330 TYR B N 1
ATOM 4951 C CA . TYR B 1 317 ? 26.81128 41.10409 -4.03528 1.000 29.17594 330 TYR B CA 1
ATOM 4952 C C . TYR B 1 317 ? 25.93708 42.30680 -3.71340 1.000 33.89441 330 TYR B C 1
ATOM 4953 O O . TYR B 1 317 ? 24.85156 42.43797 -4.29172 1.000 35.10353 330 TYR B O 1
ATOM 4962 N N . GLY B 1 318 ? 26.37539 43.18151 -2.81271 1.000 32.99852 331 GLY B N 1
ATOM 4963 C CA . GLY B 1 318 ? 25.57222 44.32554 -2.41178 1.000 35.98777 331 GLY B CA 1
ATOM 4964 C C . GLY B 1 318 ? 24.29711 43.96093 -1.68171 1.000 37.08187 331 GLY B C 1
ATOM 4965 O O . GLY B 1 318 ? 23.26835 44.62282 -1.86771 1.000 39.77435 331 GLY B O 1
ATOM 4966 N N . ILE B 1 319 ? 24.34029 42.92868 -0.84457 1.000 31.78066 332 ILE B N 1
ATOM 4967 C CA . ILE B 1 319 ? 23.16484 42.39799 -0.16919 1.000 29.87569 332 ILE B CA 1
ATOM 4968 C C . ILE B 1 319 ? 23.43351 42.42659 1.32659 1.000 29.86428 332 ILE B C 1
ATOM 4969 O O . ILE B 1 319 ? 24.55469 42.15181 1.76274 1.000 31.33738 332 ILE B O 1
ATOM 4974 N N . THR B 1 320 ? 22.41387 42.76729 2.10600 1.000 31.50495 333 THR B N 1
ATOM 4975 C CA . THR B 1 320 ? 22.48903 42.72732 3.55890 1.000 29.58003 333 THR B CA 1
ATOM 4976 C C . THR B 1 320 ? 21.40252 41.80247 4.08789 1.000 31.30547 333 THR B C 1
ATOM 4977 O O . THR B 1 320 ? 20.23050 41.94660 3.72739 1.000 34.01376 333 THR B O 1
ATOM 4981 N N A LEU B 1 321 ? 21.79580 40.84410 4.92135 0.538 26.62283 334 LEU B N 1
ATOM 4982 N N B LEU B 1 321 ? 21.79759 40.86408 4.94148 0.462 26.66364 334 LEU B N 1
ATOM 4983 C CA A LEU B 1 321 ? 20.84454 39.98343 5.61376 0.538 24.08606 334 LEU B CA 1
ATOM 4984 C CA B LEU B 1 321 ? 20.87919 39.91536 5.55189 0.462 24.14009 334 LEU B CA 1
ATOM 4985 C C A LEU B 1 321 ? 20.72983 40.38654 7.08105 0.538 30.08248 334 LEU B C 1
ATOM 4986 C C B LEU B 1 321 ? 20.63762 40.26664 7.01854 0.462 30.11368 334 LEU B C 1
ATOM 4987 O O A LEU B 1 321 ? 21.71100 40.80320 7.69680 0.538 20.12860 334 LEU B O 1
ATOM 4988 O O B LEU B 1 321 ? 19.74042 39.72362 7.66107 0.462 25.21127 334 LEU B O 1
#

Radius of gyration: 25.36 Å; Cα contacts (8 Å, |Δi|>4): 1644; chains: 2; bounding box: 67×73×65 Å

B-factor: mean 29.58, std 12.67, range [13.06, 116.6]